Protein 2JAM (pdb70)

GO terms:
  GO:0005515 protein binding (F, IPI)

Foldseek 3Di:
DVVVQWDFDAWPAAALFKTWTWIAGVVPRDIWIKIKGFDVVVVLVVVLLQVDDDPQEWHFDDWDDDPTIIITTTHDADQAFDVVLLLVPPFDFLLNLLQLLLSVLVVLVSCVVSPFFFPPDDSRQWGFRHVDPVTHIHGYAGGPRRGDQAADCSNPPVDHDNDDPVPDPDDCTDQLNSLLVSLQVLLCSQAVAGWPRVDDPVVVVVCLQVLDTDQDPPRCVPFFPLSVVLSSLSSPNDSVSHDGSVRSCPRCSNPNDRTDPDTSSVRSSVSNVVPPPVD/DDDVVVQWDFDAWPAAALFKTWTWIAGPVPRDTWIKIKGFDVQVVVVVVLLVVDDDPQEWHFDDWDDDPTIIITTTHDAAQAFPLVVLLVPLFDFLLNLLQLLLLVLVVLVRCVVSPFFFPPDDRRQWGFRHNDPPTHIHGYAGGPRRGYQAADCSNPNNDHDNDDPVPDPDDCTDQLNSLLNSLQVLLCSQAVAGWPRVDDPVVVVVCLLVLPTDQDPPRNVPPFPQSVVLSSLSSPNDSVSRDGSVRSCVRCSNPNDRIDRDTSSVRSSVSNVVPPPD/DDDDDD/DDDD

Structure (mmCIF, N/CA/C/O backbone):
data_2JAM
#
_entry.id   2JAM
#
_cell.length_a   51.666
_cell.length_b   53.736
_cell.length_c   64.177
_cell.angle_alpha   65.45
_cell.angle_beta   71.91
_cell.angle_gamma   73.84
#
_symmetry.space_group_name_H-M   'P 1'
#
loop_
_entity.id
_entity.type
_entity.pdbx_description
1 polymer 'CALCIUM/CALMODULIN-DEPENDENT PROTEIN KINASE TYPE 1G'
2 polymer POLYPEPTIDE
3 polymer POLYPEPTIDE
4 non-polymer 1,2-ETHANEDIOL
5 non-polymer 5-[(E)-(5-CHLORO-2-OXO-1,2-DIHYDRO-3H-INDOL-3-YLIDENE)METHYL]-N-[2-(DIETHYLAMINO)ETHYL]-2,4-DIMETHYL-1H-PYRROLE-3-CARBOXAMIDE
6 non-polymer 'CALCIUM ION'
7 water water
#
loop_
_atom_site.group_PDB
_atom_site.id
_atom_site.type_symbol
_atom_site.label_atom_id
_atom_site.label_alt_id
_atom_site.label_comp_id
_atom_site.label_asym_id
_atom_site.label_entity_id
_atom_site.label_seq_id
_atom_site.pdbx_PDB_ins_code
_atom_site.Cartn_x
_atom_site.Cartn_y
_atom_site.Cartn_z
_atom_site.occupancy
_atom_site.B_iso_or_equiv
_atom_site.auth_seq_id
_atom_site.auth_comp_id
_atom_site.auth_asym_id
_atom_site.auth_atom_id
_atom_site.pdbx_PDB_model_num
ATOM 1 N N . ASN A 1 6 ? 11.470 -18.318 19.780 1.00 47.95 18 ASN A N 1
ATOM 2 C CA . ASN A 1 6 ? 12.843 -18.413 19.205 1.00 45.80 18 ASN A CA 1
ATOM 3 C C . ASN A 1 6 ? 13.346 -17.073 18.651 1.00 36.54 18 ASN A C 1
ATOM 4 O O . ASN A 1 6 ? 14.433 -17.034 18.076 1.00 40.63 18 ASN A O 1
ATOM 9 N N . ILE A 1 7 ? 12.572 -15.992 18.780 1.00 35.57 19 ILE A N 1
ATOM 10 C CA . ILE A 1 7 ? 12.992 -14.707 18.161 1.00 33.80 19 ILE A CA 1
ATOM 11 C C . ILE A 1 7 ? 14.237 -14.155 18.864 1.00 33.89 19 ILE A C 1
ATOM 12 O O . ILE A 1 7 ? 15.117 -13.614 18.202 1.00 34.80 19 ILE A O 1
ATOM 17 N N . ARG A 1 8 ? 14.324 -14.340 20.184 1.00 35.64 20 ARG A N 1
ATOM 18 C CA . ARG A 1 8 ? 15.514 -13.962 20.955 1.00 34.95 20 ARG A CA 1
ATOM 19 C C . ARG A 1 8 ? 16.699 -14.904 20.717 1.00 39.38 20 ARG A C 1
ATOM 20 O O . ARG A 1 8 ? 17.844 -14.502 20.905 1.00 40.90 20 ARG A O 1
ATOM 22 N N . LYS A 1 9 ? 16.434 -16.143 20.295 1.00 42.57 21 LYS A N 1
ATOM 23 C CA . LYS A 1 9 ? 17.514 -17.072 19.911 1.00 43.36 21 LYS A CA 1
ATOM 24 C C . LYS A 1 9 ? 18.141 -16.697 18.567 1.00 40.73 21 LYS A C 1
ATOM 25 O O . LYS A 1 9 ? 19.277 -17.080 18.282 1.00 45.60 21 LYS A O 1
ATOM 27 N N . THR A 1 10 ? 17.397 -15.965 17.740 1.00 32.31 22 THR A N 1
ATOM 28 C CA . THR A 1 10 ? 17.851 -15.614 16.396 1.00 30.60 22 THR A CA 1
ATOM 29 C C . THR A 1 10 ? 18.508 -14.227 16.370 1.00 25.39 22 THR A C 1
ATOM 30 O O . THR A 1 10 ? 19.466 -14.015 15.628 1.00 29.26 22 THR A O 1
ATOM 34 N N . PHE A 1 11 ? 17.983 -13.307 17.185 1.00 27.43 23 PHE A N 1
ATOM 35 C CA . PHE A 1 11 ? 18.357 -11.885 17.148 1.00 24.33 23 PHE A CA 1
ATOM 36 C C . PHE A 1 11 ? 18.706 -11.302 18.504 1.00 27.52 23 PHE A C 1
ATOM 37 O O . PHE A 1 11 ? 18.053 -11.604 19.519 1.00 28.57 23 PHE A O 1
ATOM 45 N N . ILE A 1 12 ? 19.728 -10.437 18.496 1.00 24.02 24 ILE A N 1
ATOM 46 C CA . ILE A 1 12 ? 20.055 -9.578 19.630 1.00 29.00 24 ILE A CA 1
ATOM 47 C C . ILE A 1 12 ? 19.339 -8.238 19.411 1.00 27.76 24 ILE A C 1
ATOM 48 O O . ILE A 1 12 ? 19.481 -7.623 18.361 1.00 23.39 24 ILE A O 1
ATOM 53 N N . PHE A 1 13 ? 18.538 -7.814 20.381 1.00 27.07 25 PHE A N 1
ATOM 54 C CA . PHE A 1 13 ? 17.820 -6.546 20.287 1.00 27.74 25 PHE A CA 1
ATOM 55 C C . PHE A 1 13 ? 18.718 -5.428 20.814 1.00 27.86 25 PHE A C 1
ATOM 56 O O . PHE A 1 13 ? 19.185 -5.493 21.945 1.00 30.29 25 PHE A O 1
ATOM 64 N N . MET A 1 14 ? 18.973 -4.419 19.979 1.00 26.08 26 MET A N 1
ATOM 65 C CA . MET A 1 14 ? 19.949 -3.342 20.282 1.00 20.40 26 MET A CA 1
ATOM 66 C C . MET A 1 14 ? 19.313 -1.990 20.660 1.00 27.88 26 MET A C 1
ATOM 67 O O . MET A 1 14 ? 19.786 -1.333 21.591 1.00 33.14 26 MET A O 1
ATOM 72 N N . GLU A 1 15 ? 18.272 -1.570 19.939 1.00 22.54 27 GLU A N 1
ATOM 73 C CA . GLU A 1 15 ? 17.479 -0.400 20.315 1.00 25.91 27 GLU A CA 1
ATOM 74 C C . GLU A 1 15 ? 16.144 -0.335 19.611 1.00 22.12 27 GLU A C 1
ATOM 75 O O . GLU A 1 15 ? 15.924 -1.003 18.604 1.00 22.87 27 GLU A O 1
ATOM 81 N N . VAL A 1 16 ? 15.253 0.482 20.159 1.00 24.36 28 VAL A N 1
ATOM 82 C CA . VAL A 1 16 ? 13.971 0.755 19.532 1.00 20.78 28 VAL A CA 1
ATOM 83 C C . VAL A 1 16 ? 14.160 1.895 18.525 1.00 21.98 28 VAL A C 1
ATOM 84 O O . VAL A 1 16 ? 14.580 2.993 18.906 1.00 26.19 28 VAL A O 1
ATOM 88 N N . LEU A 1 17 ? 13.856 1.631 17.252 1.00 19.56 29 LEU A N 1
ATOM 89 C CA . LEU A 1 17 ? 13.948 2.621 16.174 1.00 22.93 29 LEU A CA 1
ATOM 90 C C . LEU A 1 17 ? 12.635 3.394 15.954 1.00 25.62 29 LEU A C 1
ATOM 91 O O . LEU A 1 17 ? 12.649 4.545 15.498 1.00 32.07 29 LEU A O 1
ATOM 96 N N . GLY A 1 18 ? 11.507 2.763 16.258 1.00 23.86 30 GLY A N 1
ATOM 97 C CA . GLY A 1 18 ? 10.201 3.436 16.220 1.00 21.81 30 GLY A CA 1
ATOM 98 C C . GLY A 1 18 ? 9.126 2.610 16.905 1.00 23.02 30 GLY A C 1
ATOM 99 O O . GLY A 1 18 ? 9.277 1.396 17.076 1.00 20.81 30 GLY A O 1
ATOM 100 N N . SER A 1 19 ? 8.046 3.267 17.313 1.00 25.02 31 SER A N 1
ATOM 101 C CA . SER A 1 19 ? 6.908 2.563 17.927 1.00 29.49 31 SER A CA 1
ATOM 102 C C . SER A 1 19 ? 5.552 3.183 17.555 1.00 24.90 31 SER A C 1
ATOM 103 O O . SER A 1 19 ? 5.426 4.392 17.420 1.00 33.23 31 SER A O 1
ATOM 106 N N . GLY A 1 20 ? 4.563 2.325 17.354 1.00 24.41 32 GLY A N 1
ATOM 107 C CA . GLY A 1 20 ? 3.216 2.720 17.013 1.00 27.49 32 GLY A CA 1
ATOM 108 C C . GLY A 1 20 ? 2.206 1.980 17.869 1.00 29.37 32 GLY A C 1
ATOM 109 O O . GLY A 1 20 ? 2.565 1.354 18.887 1.00 32.38 32 GLY A O 1
ATOM 110 N N . ALA A 1 21 ? 0.949 2.034 17.438 1.00 28.65 33 ALA A N 1
ATOM 111 C CA . ALA A 1 21 ? -0.178 1.443 18.171 1.00 26.48 33 ALA A CA 1
ATOM 112 C C . ALA A 1 21 ? -0.079 -0.069 18.336 1.00 26.62 33 ALA A C 1
ATOM 113 O O . ALA A 1 21 ? -0.276 -0.597 19.446 1.00 29.25 33 ALA A O 1
ATOM 115 N N . PHE A 1 22 ? 0.180 -0.765 17.229 1.00 21.49 34 PHE A N 1
ATOM 116 C CA . PHE A 1 22 ? 0.265 -2.216 17.238 1.00 21.39 34 PHE A CA 1
ATOM 117 C C . PHE A 1 22 ? 1.497 -2.779 16.527 1.00 20.07 34 PHE A C 1
ATOM 118 O O . PHE A 1 22 ? 1.590 -3.997 16.298 1.00 21.79 34 PHE A O 1
ATOM 126 N N . SER A 1 23 ? 2.436 -1.893 16.182 1.00 21.13 35 SER A N 1
ATOM 127 C CA . SER A 1 23 ? 3.684 -2.292 15.546 1.00 20.43 35 SER A CA 1
ATOM 128 C C . SER A 1 23 ? 4.848 -1.462 16.097 1.00 20.18 35 SER A C 1
ATOM 129 O O . SER A 1 23 ? 4.669 -0.345 16.579 1.00 22.37 35 SER A O 1
ATOM 132 N N . GLU A 1 24 ? 6.031 -2.056 16.089 1.00 18.46 36 GLU A N 1
ATOM 133 C CA . GLU A 1 24 ? 7.241 -1.378 16.520 1.00 16.20 36 GLU A CA 1
ATOM 134 C C . GLU A 1 24 ? 8.422 -1.924 15.729 1.00 18.70 36 GLU A C 1
ATOM 135 O O . GLU A 1 24 ? 8.376 -3.056 15.234 1.00 22.49 36 GLU A O 1
ATOM 141 N N . VAL A 1 25 ? 9.486 -1.127 15.650 1.00 17.18 37 VAL A N 1
ATOM 142 C CA . VAL A 1 25 ? 10.672 -1.507 14.895 1.00 17.18 37 VAL A CA 1
ATOM 143 C C . VAL A 1 25 ? 11.896 -1.441 15.776 1.00 16.92 37 VAL A C 1
ATOM 144 O O . VAL A 1 25 ? 12.162 -0.421 16.413 1.00 19.42 37 VAL A O 1
ATOM 148 N N . PHE A 1 26 ? 12.654 -2.527 15.771 1.00 16.11 38 PHE A N 1
ATOM 149 C CA . PHE A 1 26 ? 13.861 -2.653 16.544 1.00 17.49 38 PHE A CA 1
ATOM 150 C C . PHE A 1 26 ? 15.081 -2.793 15.654 1.00 14.92 38 PHE A C 1
ATOM 151 O O . PHE A 1 26 ? 15.053 -3.460 14.623 1.00 18.71 38 PHE A O 1
ATOM 159 N N . LEU A 1 27 ? 16.168 -2.171 16.073 1.00 17.78 39 LEU A N 1
ATOM 160 C CA . LEU A 1 27 ? 17.474 -2.483 15.524 1.00 16.09 39 LEU A CA 1
ATOM 161 C C . LEU A 1 27 ? 17.900 -3.798 16.150 1.00 16.91 39 LEU A C 1
ATOM 162 O O . LEU A 1 27 ? 17.927 -3.935 17.362 1.00 17.67 39 LEU A O 1
ATOM 167 N N . VAL A 1 28 ? 18.226 -4.768 15.309 1.00 17.04 40 VAL A N 1
ATOM 168 C CA . VAL A 1 28 ? 18.649 -6.101 15.769 1.00 18.31 40 VAL A CA 1
ATOM 169 C C . VAL A 1 28 ? 19.902 -6.565 15.025 1.00 18.50 40 VAL A C 1
ATOM 170 O O . VAL A 1 28 ? 20.172 -6.134 13.888 1.00 15.47 40 VAL A O 1
ATOM 174 N N . LYS A 1 29 ? 20.641 -7.453 15.685 1.00 19.82 41 LYS A N 1
ATOM 175 C CA . LYS A 1 29 ? 21.800 -8.131 15.130 1.00 20.62 41 LYS A CA 1
ATOM 176 C C . LYS A 1 29 ? 21.470 -9.607 15.001 1.00 20.82 41 LYS A C 1
ATOM 177 O O . LYS A 1 29 ? 21.093 -10.244 15.991 1.00 22.27 41 LYS A O 1
ATOM 183 N N . GLN A 1 30 ? 21.594 -10.136 13.783 1.00 24.29 42 GLN A N 1
ATOM 184 C CA A GLN A 1 30 ? 21.395 -11.558 13.515 0.80 29.48 42 GLN A CA 1
ATOM 185 C CA B GLN A 1 30 ? 21.383 -11.561 13.550 0.20 25.05 42 GLN A CA 1
ATOM 186 C C . GLN A 1 30 ? 22.555 -12.318 14.183 1.00 28.53 42 GLN A C 1
ATOM 187 O O . GLN A 1 30 ? 23.719 -12.123 13.817 1.00 28.47 42 GLN A O 1
ATOM 198 N N . ARG A 1 31 ? 22.247 -13.171 15.160 1.00 28.43 43 ARG A N 1
ATOM 199 C CA . ARG A 1 31 ? 23.302 -13.870 15.920 1.00 35.98 43 ARG A CA 1
ATOM 200 C C . ARG A 1 31 ? 24.280 -14.708 15.085 1.00 38.03 43 ARG A C 1
ATOM 201 O O . ARG A 1 31 ? 25.478 -14.741 15.377 1.00 42.82 43 ARG A O 1
ATOM 209 N N . LEU A 1 32 ? 23.769 -15.405 14.078 1.00 40.29 44 LEU A N 1
ATOM 210 C CA . LEU A 1 32 ? 24.601 -16.308 13.270 1.00 47.35 44 LEU A CA 1
ATOM 211 C C . LEU A 1 32 ? 25.606 -15.541 12.405 1.00 42.51 44 LEU A C 1
ATOM 212 O O . LEU A 1 32 ? 26.785 -15.896 12.352 1.00 42.61 44 LEU A O 1
ATOM 217 N N . THR A 1 33 ? 25.135 -14.481 11.752 1.00 36.97 45 THR A N 1
ATOM 218 C CA . THR A 1 33 ? 25.936 -13.742 10.768 1.00 33.37 45 THR A CA 1
ATOM 219 C C . THR A 1 33 ? 26.556 -12.456 11.312 1.00 32.25 45 THR A C 1
ATOM 220 O O . THR A 1 33 ? 27.563 -11.971 10.780 1.00 32.78 45 THR A O 1
ATOM 224 N N . GLY A 1 34 ? 25.939 -11.888 12.347 1.00 27.34 46 GLY A N 1
ATOM 225 C CA . GLY A 1 34 ? 26.339 -10.598 12.888 1.00 28.89 46 GLY A CA 1
ATOM 226 C C . GLY A 1 34 ? 25.780 -9.397 12.131 1.00 29.28 46 GLY A C 1
ATOM 227 O O . GLY A 1 34 ? 26.021 -8.242 12.515 1.00 28.57 46 GLY A O 1
ATOM 228 N N . LYS A 1 35 ? 25.012 -9.660 11.075 1.00 24.31 47 LYS A N 1
ATOM 229 C CA . LYS A 1 35 ? 24.458 -8.604 10.235 1.00 22.68 47 LYS A CA 1
ATOM 230 C C . LYS A 1 35 ? 23.316 -7.911 10.967 1.00 20.70 47 LYS A C 1
ATOM 231 O O . LYS A 1 35 ? 22.595 -8.545 11.750 1.00 21.01 47 LYS A O 1
ATOM 235 N N . LEU A 1 36 ? 23.180 -6.609 10.706 1.00 21.51 48 LEU A N 1
ATOM 236 C CA . LEU A 1 36 ? 22.140 -5.764 11.295 1.00 16.55 48 LEU A CA 1
ATOM 237 C C . LEU A 1 36 ? 20.916 -5.624 10.388 1.00 16.15 48 LEU A C 1
ATOM 238 O O . LEU A 1 36 ? 21.031 -5.572 9.151 1.00 16.63 48 LEU A O 1
ATOM 243 N N . PHE A 1 37 ? 19.753 -5.550 11.038 1.00 18.75 49 PHE A N 1
ATOM 244 C CA . PHE A 1 37 ? 18.449 -5.430 10.368 1.00 16.19 49 PHE A CA 1
ATOM 245 C C . PHE A 1 37 ? 17.501 -4.579 11.203 1.00 14.17 49 PHE A C 1
ATOM 246 O O . PHE A 1 37 ? 17.747 -4.320 12.369 1.00 15.09 49 PHE A O 1
ATOM 254 N N . ALA A 1 38 ? 16.449 -4.108 10.543 1.00 13.84 50 ALA A N 1
ATOM 255 C CA . ALA A 1 38 ? 15.288 -3.511 11.178 1.00 15.41 50 ALA A CA 1
ATOM 256 C C . ALA A 1 38 ? 14.209 -4.602 11.310 1.00 18.76 50 ALA A C 1
ATOM 257 O O . ALA A 1 38 ? 13.679 -5.098 10.303 1.00 17.82 50 ALA A O 1
ATOM 259 N N . LEU A 1 39 ? 13.882 -4.956 12.543 1.00 13.81 51 LEU A N 1
ATOM 260 C CA . LEU A 1 39 ? 12.871 -5.974 12.806 1.00 15.63 51 LEU A CA 1
ATOM 261 C C . LEU A 1 39 ? 11.526 -5.293 13.141 1.00 14.86 51 LEU A C 1
ATOM 262 O O . LEU A 1 39 ? 11.386 -4.653 14.188 1.00 12.89 51 LEU A O 1
ATOM 267 N N . LYS A 1 40 ? 10.549 -5.405 12.247 1.00 15.92 52 LYS A N 1
ATOM 268 C CA . LYS A 1 40 ? 9.231 -4.809 12.489 1.00 16.06 52 LYS A CA 1
ATOM 269 C C . LYS A 1 40 ? 8.324 -5.875 13.088 1.00 17.54 52 LYS A C 1
ATOM 270 O O . LYS A 1 40 ? 8.073 -6.910 12.466 1.00 15.45 52 LYS A O 1
ATOM 276 N N . CYS A 1 41 ? 7.896 -5.625 14.319 1.00 16.97 53 CYS A N 1
ATOM 277 C CA . CYS A 1 41 ? 7.089 -6.549 15.113 1.00 18.78 53 CYS A CA 1
ATOM 278 C C . CYS A 1 41 ? 5.659 -6.036 15.131 1.00 18.94 53 CYS A C 1
ATOM 279 O O . CYS A 1 41 ? 5.414 -4.904 15.526 1.00 20.57 53 CYS A O 1
ATOM 282 N N . ILE A 1 42 ? 4.745 -6.860 14.630 1.00 22.43 54 ILE A N 1
ATOM 283 C CA . ILE A 1 42 ? 3.351 -6.489 14.413 1.00 19.27 54 ILE A CA 1
ATOM 284 C C . ILE A 1 42 ? 2.451 -7.436 15.207 1.00 18.15 54 ILE A C 1
ATOM 285 O O . ILE A 1 42 ? 2.487 -8.663 15.015 1.00 19.34 54 ILE A O 1
ATOM 290 N N . LYS A 1 43 ? 1.670 -6.850 16.108 1.00 20.01 55 LYS A N 1
ATOM 291 C CA . LYS A 1 43 ? 0.722 -7.606 16.938 1.00 19.05 55 LYS A CA 1
ATOM 292 C C . LYS A 1 43 ? -0.479 -8.014 16.117 1.00 23.92 55 LYS A C 1
ATOM 293 O O . LYS A 1 43 ? -1.122 -7.177 15.474 1.00 31.51 55 LYS A O 1
ATOM 296 N N . LYS A 1 44 ? -0.774 -9.312 16.137 1.00 26.81 56 LYS A N 1
ATOM 297 C CA . LYS A 1 44 ? -1.945 -9.860 15.441 1.00 25.05 56 LYS A CA 1
ATOM 298 C C . LYS A 1 44 ? -3.302 -9.346 15.984 1.00 35.65 56 LYS A C 1
ATOM 299 O O . LYS A 1 44 ? -3.369 -8.780 17.068 1.00 36.22 56 LYS A O 1
ATOM 305 N N . SER A 1 51 ? -7.248 -11.166 7.443 1.00 37.40 64 SER A N 1
ATOM 306 C CA . SER A 1 51 ? -6.783 -11.656 6.143 1.00 37.72 64 SER A CA 1
ATOM 307 C C . SER A 1 51 ? -6.014 -10.570 5.395 1.00 36.91 64 SER A C 1
ATOM 308 O O . SER A 1 51 ? -5.108 -10.866 4.618 1.00 31.86 64 SER A O 1
ATOM 311 N N . SER A 1 52 ? -6.399 -9.318 5.623 1.00 32.78 65 SER A N 1
ATOM 312 C CA . SER A 1 52 ? -5.832 -8.195 4.874 1.00 35.28 65 SER A CA 1
ATOM 313 C C . SER A 1 52 ? -4.340 -8.020 5.182 1.00 27.54 65 SER A C 1
ATOM 314 O O . SER A 1 52 ? -3.547 -7.777 4.267 1.00 29.67 65 SER A O 1
ATOM 317 N N . LEU A 1 53 ? -3.951 -8.164 6.446 1.00 28.18 66 LEU A N 1
ATOM 318 C CA . LEU A 1 53 ? -2.525 -8.097 6.790 1.00 28.25 66 LEU A CA 1
ATOM 319 C C . LEU A 1 53 ? -1.761 -9.258 6.180 1.00 29.52 66 LEU A C 1
ATOM 320 O O . LEU A 1 53 ? -0.675 -9.059 5.633 1.00 30.13 66 LEU A O 1
ATOM 325 N N . GLU A 1 54 ? -2.311 -10.477 6.264 1.00 32.56 67 GLU A N 1
ATOM 326 C CA . GLU A 1 54 ? -1.629 -11.620 5.687 1.00 32.51 67 GLU A CA 1
ATOM 327 C C . GLU A 1 54 ? -1.522 -11.534 4.151 1.00 28.94 67 GLU A C 1
ATOM 328 O O . GLU A 1 54 ? -0.519 -11.950 3.569 1.00 33.49 67 GLU A O 1
ATOM 334 N N . ASN A 1 55 ? -2.542 -10.993 3.502 1.00 25.60 68 ASN A N 1
ATOM 335 C CA . ASN A 1 55 ? -2.505 -10.733 2.063 1.00 29.56 68 ASN A CA 1
ATOM 336 C C . ASN A 1 55 ? -1.443 -9.696 1.694 1.00 28.49 68 ASN A C 1
ATOM 337 O O . ASN A 1 55 ? -0.783 -9.826 0.666 1.00 29.45 68 ASN A O 1
ATOM 342 N N . GLU A 1 56 ? -1.304 -8.661 2.521 1.00 25.98 69 GLU A N 1
ATOM 343 C CA . GLU A 1 56 ? -0.305 -7.616 2.263 1.00 23.92 69 GLU A CA 1
ATOM 344 C C . GLU A 1 56 ? 1.102 -8.193 2.420 1.00 25.27 69 GLU A C 1
ATOM 345 O O . GLU A 1 56 ? 1.987 -7.957 1.597 1.00 25.93 69 GLU A O 1
ATOM 351 N N . ILE A 1 57 ? 1.304 -9.002 3.449 1.00 25.81 70 ILE A N 1
ATOM 352 C CA . ILE A 1 57 ? 2.585 -9.688 3.612 1.00 26.15 70 ILE A CA 1
ATOM 353 C C . ILE A 1 57 ? 2.930 -10.558 2.397 1.00 24.82 70 ILE A C 1
ATOM 354 O O . ILE A 1 57 ? 4.067 -10.520 1.914 1.00 27.90 70 ILE A O 1
ATOM 359 N N . ALA A 1 58 ? 1.953 -11.325 1.900 1.00 29.54 71 ALA A N 1
ATOM 360 C CA . ALA A 1 58 ? 2.119 -12.121 0.669 1.00 27.50 71 ALA A CA 1
ATOM 361 C C . ALA A 1 58 ? 2.641 -11.250 -0.496 1.00 24.19 71 ALA A C 1
ATOM 362 O O . ALA A 1 58 ? 3.536 -11.652 -1.236 1.00 27.97 71 ALA A O 1
ATOM 364 N N . VAL A 1 59 ? 2.088 -10.056 -0.623 1.00 25.58 72 VAL A N 1
ATOM 365 C CA . VAL A 1 59 ? 2.526 -9.086 -1.630 1.00 27.47 72 VAL A CA 1
ATOM 366 C C . VAL A 1 59 ? 3.931 -8.572 -1.298 1.00 23.80 72 VAL A C 1
ATOM 367 O O . VAL A 1 59 ? 4.824 -8.592 -2.147 1.00 22.85 72 VAL A O 1
ATOM 371 N N . LEU A 1 60 ? 4.135 -8.138 -0.055 1.00 25.87 73 LEU A N 1
ATOM 372 C CA . LEU A 1 60 ? 5.490 -7.740 0.412 1.00 30.89 73 LEU A CA 1
ATOM 373 C C . LEU A 1 60 ? 6.594 -8.736 0.017 1.00 29.68 73 LEU A C 1
ATOM 374 O O . LEU A 1 60 ? 7.700 -8.336 -0.380 1.00 30.91 73 LEU A O 1
ATOM 379 N N . LYS A 1 61 ? 6.291 -10.027 0.127 1.00 28.78 74 LYS A N 1
ATOM 380 C CA . LYS A 1 61 ? 7.236 -11.090 -0.204 1.00 31.20 74 LYS A CA 1
ATOM 381 C C . LYS A 1 61 ? 7.632 -11.080 -1.667 1.00 34.84 74 LYS A C 1
ATOM 382 O O . LYS A 1 61 ? 8.745 -11.447 -1.999 1.00 35.81 74 LYS A O 1
ATOM 388 N N . LYS A 1 62 ? 6.709 -10.666 -2.526 1.00 35.06 75 LYS A N 1
ATOM 389 C CA . LYS A 1 62 ? 6.868 -10.791 -3.973 1.00 37.46 75 LYS A CA 1
ATOM 390 C C . LYS A 1 62 ? 7.480 -9.537 -4.619 1.00 39.27 75 LYS A C 1
ATOM 391 O O . LYS A 1 62 ? 8.158 -9.638 -5.646 1.00 45.54 75 LYS A O 1
ATOM 394 N N . ILE A 1 63 ? 7.275 -8.372 -4.007 1.00 32.11 76 ILE A N 1
ATOM 395 C CA . ILE A 1 63 ? 7.609 -7.114 -4.654 1.00 35.46 76 ILE A CA 1
ATOM 396 C C . ILE A 1 63 ? 9.087 -6.724 -4.464 1.00 23.87 76 ILE A C 1
ATOM 397 O O . ILE A 1 63 ? 9.745 -7.112 -3.502 1.00 31.65 76 ILE A O 1
ATOM 402 N N . LYS A 1 64 ? 9.609 -6.013 -5.449 1.00 26.38 77 LYS A N 1
ATOM 403 C CA . LYS A 1 64 ? 11.017 -5.669 -5.495 1.00 26.70 77 LYS A CA 1
ATOM 404 C C . LYS A 1 64 ? 11.105 -4.314 -6.174 1.00 25.93 77 LYS A C 1
ATOM 405 O O . LYS A 1 64 ? 10.711 -4.176 -7.348 1.00 24.18 77 LYS A O 1
ATOM 409 N N . HIS A 1 65 ? 11.572 -3.324 -5.404 1.00 20.97 78 HIS A N 1
ATOM 410 C CA . HIS A 1 65 ? 11.787 -1.975 -5.880 1.00 21.15 78 HIS A CA 1
ATOM 411 C C . HIS A 1 65 ? 13.035 -1.406 -5.194 1.00 23.12 78 HIS A C 1
ATOM 412 O O . HIS A 1 65 ? 13.229 -1.596 -3.998 1.00 19.17 78 HIS A O 1
ATOM 419 N N . GLU A 1 66 ? 13.891 -0.724 -5.959 1.00 21.22 79 GLU A N 1
ATOM 420 C CA . GLU A 1 66 ? 15.155 -0.239 -5.420 1.00 19.71 79 GLU A CA 1
ATOM 421 C C . GLU A 1 66 ? 14.990 0.827 -4.338 1.00 17.82 79 GLU A C 1
ATOM 422 O O . GLU A 1 66 ? 15.908 1.046 -3.541 1.00 22.87 79 GLU A O 1
ATOM 428 N N . ASN A 1 67 ? 13.842 1.493 -4.330 1.00 14.92 80 ASN A N 1
ATOM 429 C CA . ASN A 1 67 ? 13.511 2.528 -3.319 1.00 14.55 80 ASN A CA 1
ATOM 430 C C . ASN A 1 67 ? 12.576 2.081 -2.157 1.00 13.73 80 ASN A C 1
ATOM 431 O O . ASN A 1 67 ? 12.041 2.905 -1.416 1.00 16.32 80 ASN A O 1
ATOM 436 N N . ILE A 1 68 ? 12.360 0.784 -2.026 1.00 15.18 81 ILE A N 1
ATOM 437 C CA . ILE A 1 68 ? 11.577 0.257 -0.939 1.00 14.98 81 ILE A CA 1
ATOM 438 C C . ILE A 1 68 ? 12.411 -0.753 -0.139 1.00 18.79 81 ILE A C 1
ATOM 439 O O . ILE A 1 68 ? 12.991 -1.662 -0.702 1.00 18.16 81 ILE A O 1
ATOM 444 N N . VAL A 1 69 ? 12.431 -0.599 1.180 1.00 17.54 82 VAL A N 1
ATOM 445 C CA . VAL A 1 69 ? 13.135 -1.541 2.061 1.00 16.00 82 VAL A CA 1
ATOM 446 C C . VAL A 1 69 ? 12.785 -3.011 1.709 1.00 13.24 82 VAL A C 1
ATOM 447 O O . VAL A 1 69 ? 11.619 -3.368 1.510 1.00 18.76 82 VAL A O 1
ATOM 451 N N . THR A 1 70 ? 13.813 -3.850 1.625 1.00 14.25 83 THR A N 1
ATOM 452 C CA . THR A 1 70 ? 13.629 -5.262 1.315 1.00 18.57 83 THR A CA 1
ATOM 453 C C . THR A 1 70 ? 13.138 -6.055 2.526 1.00 20.87 83 THR A C 1
ATOM 454 O O . THR A 1 70 ? 13.622 -5.867 3.633 1.00 16.59 83 THR A O 1
ATOM 458 N N . LEU A 1 71 ? 12.163 -6.933 2.296 1.00 21.54 84 LEU A N 1
ATOM 459 C CA . LEU A 1 71 ? 11.730 -7.912 3.283 1.00 22.34 84 LEU A CA 1
ATOM 460 C C . LEU A 1 71 ? 12.650 -9.131 3.187 1.00 20.02 84 LEU A C 1
ATOM 461 O O . LEU A 1 71 ? 12.641 -9.862 2.176 1.00 21.50 84 LEU A O 1
ATOM 466 N N . GLU A 1 72 ? 13.445 -9.355 4.225 1.00 18.53 85 GLU A N 1
ATOM 467 C CA . GLU A 1 72 ? 14.480 -10.377 4.182 1.00 17.39 85 GLU A CA 1
ATOM 468 C C . GLU A 1 72 ? 13.944 -11.746 4.667 1.00 21.24 85 GLU A C 1
ATOM 469 O O . GLU A 1 72 ? 14.288 -12.779 4.098 1.00 23.75 85 GLU A O 1
ATOM 475 N N . ASP A 1 73 ? 13.070 -11.741 5.673 1.00 21.38 86 ASP A N 1
ATOM 476 C CA . ASP A 1 73 ? 12.511 -12.965 6.253 1.00 19.06 86 ASP A CA 1
ATOM 477 C C . ASP A 1 73 ? 11.300 -12.603 7.084 1.00 19.53 86 ASP A C 1
ATOM 478 O O . ASP A 1 73 ? 11.133 -11.441 7.478 1.00 19.43 86 ASP A O 1
ATOM 483 N N . ILE A 1 74 ? 10.477 -13.607 7.386 1.00 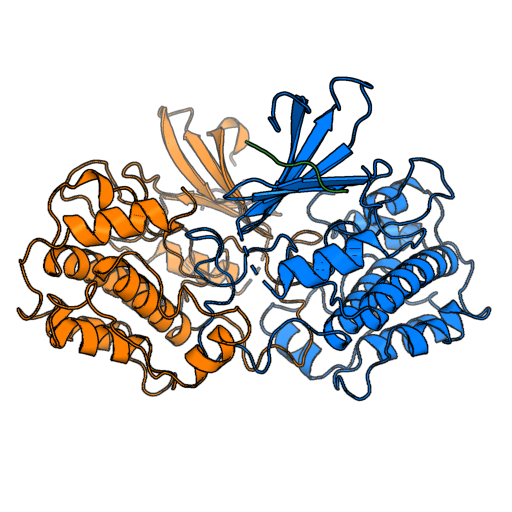17.33 87 ILE A N 1
ATOM 484 C CA . ILE A 1 74 ? 9.349 -13.437 8.268 1.00 17.03 87 ILE A CA 1
ATOM 485 C C . ILE A 1 74 ? 9.356 -14.576 9.274 1.00 18.41 87 ILE A C 1
ATOM 486 O O . ILE A 1 74 ? 9.541 -15.736 8.904 1.00 21.65 87 ILE A O 1
ATOM 491 N N . TYR A 1 75 ? 9.207 -14.222 10.543 1.00 16.57 88 TYR A N 1
ATOM 492 C CA . TYR A 1 75 ? 8.952 -15.176 11.614 1.00 20.20 88 TYR A CA 1
ATOM 493 C C . TYR A 1 75 ? 7.560 -14.857 12.160 1.00 19.97 88 TYR A C 1
ATOM 494 O O . TYR A 1 75 ? 7.118 -13.696 12.176 1.00 18.48 88 TYR A O 1
ATOM 503 N N . GLU A 1 76 ? 6.860 -15.902 12.596 1.00 21.09 89 GLU A N 1
ATOM 504 C CA . GLU A 1 76 ? 5.504 -15.757 13.089 1.00 24.06 89 GLU A CA 1
ATOM 505 C C . GLU A 1 76 ? 5.301 -16.579 14.349 1.00 20.86 89 GLU A C 1
ATOM 506 O O . GLU A 1 76 ? 5.697 -17.737 14.408 1.00 24.92 89 GLU A O 1
ATOM 512 N N . SER A 1 77 ? 4.678 -15.944 15.337 1.00 23.90 90 SER A N 1
ATOM 513 C CA . SER A 1 77 ? 4.226 -16.604 16.551 1.00 26.73 90 SER A CA 1
ATOM 514 C C . SER A 1 77 ? 2.710 -16.547 16.615 1.00 23.95 90 SER A C 1
ATOM 515 O O . SER A 1 77 ? 2.030 -15.987 15.736 1.00 20.70 90 SER A O 1
ATOM 518 N N . THR A 1 78 ? 2.166 -17.144 17.674 1.00 29.13 91 THR A N 1
ATOM 519 C CA . THR A 1 78 ? 0.737 -17.116 17.890 1.00 29.94 91 THR A CA 1
ATOM 520 C C . THR A 1 78 ? 0.197 -15.686 18.058 1.00 26.74 91 THR A C 1
ATOM 521 O O . THR A 1 78 ? -0.960 -15.425 17.755 1.00 30.97 91 THR A O 1
ATOM 525 N N . THR A 1 79 ? 1.044 -14.759 18.487 1.00 27.44 92 THR A N 1
ATOM 526 C CA . THR A 1 79 ? 0.612 -13.382 18.756 1.00 27.19 92 THR A CA 1
ATOM 527 C C . THR A 1 79 ? 1.197 -12.270 17.842 1.00 27.48 92 THR A C 1
ATOM 528 O O . THR A 1 79 ? 0.650 -11.160 17.821 1.00 25.47 92 THR A O 1
ATOM 532 N N . HIS A 1 80 ? 2.283 -12.575 17.119 1.00 22.41 93 HIS A N 1
ATOM 533 C CA . HIS A 1 80 ? 3.009 -11.566 16.345 1.00 20.57 93 HIS A CA 1
ATOM 534 C C . HIS A 1 80 ? 3.548 -12.065 15.014 1.00 19.80 93 HIS A C 1
ATOM 535 O O . HIS A 1 80 ? 3.850 -13.253 14.841 1.00 22.77 93 HIS A O 1
ATOM 542 N N . TYR A 1 81 ? 3.702 -11.124 14.087 1.00 20.16 94 TYR A N 1
ATOM 543 C CA . TYR A 1 81 ? 4.587 -11.295 12.943 1.00 17.63 94 TYR A CA 1
ATOM 544 C C . TYR A 1 81 ? 5.877 -10.503 13.232 1.00 19.29 94 TYR A C 1
ATOM 545 O O . TYR A 1 81 ? 5.829 -9.411 13.808 1.00 19.26 94 TYR A O 1
ATOM 554 N N . TYR A 1 82 ? 7.008 -11.068 12.840 1.00 21.53 95 TYR A N 1
ATOM 555 C CA . TYR A 1 82 ? 8.305 -10.412 12.926 1.00 16.45 95 TYR A CA 1
ATOM 556 C C . TYR A 1 82 ? 8.861 -10.298 11.514 1.00 18.03 95 TYR A C 1
ATOM 557 O O . TYR A 1 82 ? 9.218 -11.302 10.902 1.00 18.42 95 TYR A O 1
ATOM 566 N N . LEU A 1 83 ? 8.899 -9.068 10.998 1.00 15.64 96 LEU A N 1
ATOM 567 C CA . LEU A 1 83 ? 9.320 -8.832 9.634 1.00 13.11 96 LEU A CA 1
ATOM 568 C C . LEU A 1 83 ? 10.759 -8.351 9.680 1.00 16.18 96 LEU A C 1
ATOM 569 O O . LEU A 1 83 ? 11.051 -7.284 10.226 1.00 16.90 96 LEU A O 1
ATOM 574 N N . VAL A 1 84 ? 11.656 -9.179 9.161 1.00 15.58 97 VAL A N 1
ATOM 575 C CA . VAL A 1 84 ? 13.078 -8.867 9.143 1.00 15.79 97 VAL A CA 1
ATOM 576 C C . VAL A 1 84 ? 13.327 -8.016 7.900 1.00 13.80 97 VAL A C 1
ATOM 577 O O . VAL A 1 84 ? 13.312 -8.529 6.776 1.00 16.89 97 VAL A O 1
ATOM 581 N N . MET A 1 85 ? 13.564 -6.720 8.123 1.00 12.88 98 MET A N 1
ATOM 582 C CA . MET A 1 85 ? 13.648 -5.711 7.054 1.00 12.85 98 MET A CA 1
ATOM 583 C C . MET A 1 85 ? 15.064 -5.176 6.917 1.00 13.47 98 MET A C 1
ATOM 584 O O . MET A 1 85 ? 15.886 -5.171 7.861 1.00 13.17 98 MET A O 1
ATOM 589 N N . GLN A 1 86 ? 15.351 -4.753 5.700 1.00 17.10 99 GLN A N 1
ATOM 590 C CA . GLN A 1 86 ? 16.555 -3.997 5.410 1.00 17.00 99 GLN A CA 1
ATOM 591 C C . GLN A 1 86 ? 16.653 -2.758 6.314 1.00 15.59 99 GLN A C 1
ATOM 592 O O . GLN A 1 86 ? 15.704 -1.969 6.400 1.00 15.32 99 GLN A O 1
ATOM 598 N N . LEU A 1 87 ? 17.810 -2.611 6.964 1.00 15.28 100 LEU A N 1
ATOM 599 C CA . LEU A 1 87 ? 18.160 -1.419 7.745 1.00 12.91 100 LEU A CA 1
ATOM 600 C C . LEU A 1 87 ? 18.717 -0.321 6.837 1.00 15.26 100 LEU A C 1
ATOM 601 O O . LEU A 1 87 ? 19.612 -0.568 6.042 1.00 16.96 100 LEU A O 1
ATOM 606 N N . VAL A 1 88 ? 18.191 0.887 6.974 1.00 15.48 101 VAL A N 1
ATOM 607 C CA . VAL A 1 88 ? 18.624 2.009 6.174 1.00 17.77 101 VAL A CA 1
ATOM 608 C C . VAL A 1 88 ? 19.361 2.970 7.096 1.00 23.22 101 VAL A C 1
ATOM 609 O O . VAL A 1 88 ? 18.785 3.454 8.066 1.00 28.07 101 VAL A O 1
ATOM 613 N N . SER A 1 89 ? 20.623 3.250 6.777 1.00 21.50 102 SER A N 1
ATOM 614 C CA . SER A 1 89 ? 21.540 3.933 7.714 1.00 27.26 102 SER A CA 1
ATOM 615 C C . SER A 1 89 ? 22.138 5.250 7.141 1.00 24.92 102 SER A C 1
ATOM 616 O O . SER A 1 89 ? 23.167 5.753 7.628 1.00 28.03 102 SER A O 1
ATOM 619 N N . GLY A 1 90 ? 21.481 5.821 6.131 1.00 21.03 103 GLY A N 1
ATOM 620 C CA . GLY A 1 90 ? 21.960 7.054 5.499 1.00 19.40 103 GLY A CA 1
ATOM 621 C C . GLY A 1 90 ? 21.447 8.350 6.092 1.00 22.58 103 GLY A C 1
ATOM 622 O O . GLY A 1 90 ? 21.883 9.417 5.698 1.00 29.81 103 GLY A O 1
ATOM 623 N N . GLY A 1 91 ? 20.493 8.265 7.010 1.00 22.79 104 GLY A N 1
ATOM 624 C CA . GLY A 1 91 ? 19.915 9.432 7.643 1.00 24.38 104 GLY A CA 1
ATOM 625 C C . GLY A 1 91 ? 18.697 9.986 6.949 1.00 20.23 104 GLY A C 1
ATOM 626 O O . GLY A 1 91 ? 18.349 9.583 5.842 1.00 19.68 104 GLY A O 1
ATOM 627 N N . GLU A 1 92 ? 18.065 10.938 7.634 1.00 21.10 105 GLU A N 1
ATOM 628 C CA . GLU A 1 92 ? 16.788 11.476 7.253 1.00 20.40 105 GLU A CA 1
ATOM 629 C C . GLU A 1 92 ? 17.011 12.451 6.119 1.00 21.47 105 GLU A C 1
ATOM 630 O O . GLU A 1 92 ? 18.092 13.056 5.981 1.00 23.78 105 GLU A O 1
ATOM 636 N N . LEU A 1 93 ? 15.997 12.537 5.271 1.00 19.21 106 LEU A N 1
ATOM 637 C CA . LEU A 1 93 ? 15.984 13.410 4.100 1.00 19.33 106 LEU A CA 1
ATOM 638 C C . LEU A 1 93 ? 16.482 14.827 4.370 1.00 19.20 106 LEU A C 1
ATOM 639 O O . LEU A 1 93 ? 17.446 15.286 3.735 1.00 19.64 106 LEU A O 1
ATOM 644 N N . PHE A 1 94 ? 15.846 15.523 5.310 1.00 20.11 107 PHE A N 1
ATOM 645 C CA . PHE A 1 94 ? 16.215 16.924 5.565 1.00 17.60 107 PHE A CA 1
ATOM 646 C C . PHE A 1 94 ? 17.544 17.129 6.291 1.00 24.03 107 PHE A C 1
ATOM 647 O O . PHE A 1 94 ? 18.207 18.139 6.057 1.00 26.02 107 PHE A O 1
ATOM 655 N N . ASP A 1 95 ? 17.964 16.165 7.114 1.00 27.15 108 ASP A N 1
ATOM 656 C CA . ASP A 1 95 ? 19.307 16.207 7.703 1.00 29.42 108 ASP A CA 1
ATOM 657 C C . ASP A 1 95 ? 20.367 16.154 6.624 1.00 29.22 108 ASP A C 1
ATOM 658 O O . ASP A 1 95 ? 21.339 16.902 6.657 1.00 26.78 108 ASP A O 1
ATOM 663 N N . ARG A 1 96 ? 20.169 15.273 5.648 1.00 23.68 109 ARG A N 1
ATOM 664 C CA . ARG A 1 96 ? 21.129 15.111 4.586 1.00 24.01 109 ARG A CA 1
ATOM 665 C C . ARG A 1 96 ? 21.183 16.340 3.656 1.00 23.90 109 ARG A C 1
ATOM 666 O O . ARG A 1 96 ? 22.248 16.691 3.146 1.00 26.43 109 ARG A O 1
ATOM 674 N N . ILE A 1 97 ? 20.068 17.049 3.505 1.00 25.09 110 ILE A N 1
ATOM 675 C CA . ILE A 1 97 ? 20.061 18.294 2.728 1.00 26.44 110 ILE A CA 1
ATOM 676 C C . ILE A 1 97 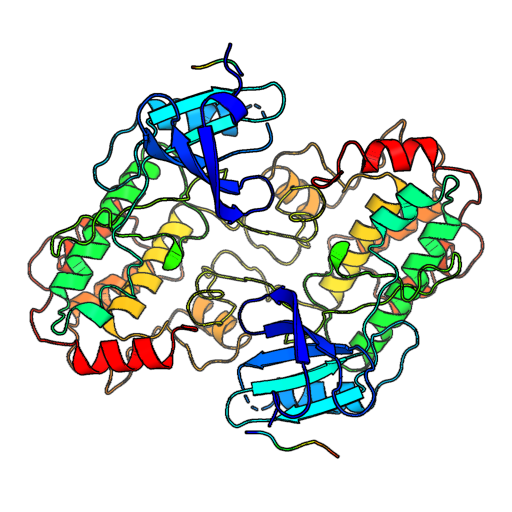? 20.895 19.387 3.429 1.00 29.42 110 ILE A C 1
ATOM 677 O O . ILE A 1 97 ? 21.718 20.047 2.798 1.00 30.59 110 ILE A O 1
ATOM 682 N N . LEU A 1 98 ? 20.695 19.560 4.732 1.00 32.03 111 LEU A N 1
ATOM 683 C CA . LEU A 1 98 ? 21.558 20.454 5.535 1.00 28.82 111 LEU A CA 1
ATOM 684 C C . LEU A 1 98 ? 23.059 20.170 5.425 1.00 29.91 111 LEU A C 1
ATOM 685 O O . LEU A 1 98 ? 23.868 21.098 5.442 1.00 33.91 111 LEU A O 1
ATOM 690 N N . GLU A 1 99 ? 23.437 18.898 5.306 1.00 25.46 112 GLU A N 1
ATOM 691 C CA . GLU A 1 99 ? 24.858 18.519 5.234 1.00 30.85 112 GLU A CA 1
ATOM 692 C C . GLU A 1 99 ? 25.523 18.734 3.853 1.00 24.10 112 GLU A C 1
ATOM 693 O O . GLU A 1 99 ? 26.764 18.700 3.753 1.00 29.09 112 GLU A O 1
ATOM 699 N N . ARG A 1 100 ? 24.708 18.992 2.823 1.00 25.98 113 ARG A N 1
ATOM 700 C CA . ARG A 1 100 ? 25.171 19.166 1.432 1.00 23.68 113 ARG A CA 1
ATOM 701 C C . ARG A 1 100 ? 26.090 20.374 1.205 1.00 26.12 113 ARG A C 1
ATOM 702 O O . ARG A 1 100 ? 27.139 20.266 0.562 1.00 37.14 113 ARG A O 1
ATOM 710 N N . GLY A 1 101 ? 25.677 21.542 1.654 1.00 26.20 114 GLY A N 1
ATOM 711 C CA . GLY A 1 101 ? 26.438 22.746 1.292 1.00 27.00 114 GLY A CA 1
ATOM 712 C C . GLY A 1 101 ? 26.086 23.344 -0.073 1.00 26.42 114 GLY A C 1
ATOM 713 O O . GLY A 1 101 ? 26.272 24.547 -0.269 1.00 28.78 114 GLY A O 1
ATOM 714 N N . VAL A 1 102 ? 25.608 22.513 -1.014 1.00 27.54 115 VAL A N 1
ATOM 715 C CA . VAL A 1 102 ? 24.987 22.962 -2.287 1.00 23.96 115 VAL A CA 1
ATOM 716 C C . VAL A 1 102 ? 23.715 22.120 -2.588 1.00 19.76 115 VAL A C 1
ATOM 717 O O . VAL A 1 102 ? 23.680 20.939 -2.296 1.00 22.69 115 VAL A O 1
ATOM 721 N N . TYR A 1 103 ? 22.689 22.742 -3.165 1.00 20.58 116 TYR A N 1
ATOM 722 C CA . TYR A 1 103 ? 21.371 22.114 -3.331 1.00 15.57 116 TYR A CA 1
ATOM 723 C C . TYR A 1 103 ? 20.569 22.799 -4.389 1.00 14.83 116 TYR A C 1
ATOM 724 O O . TYR A 1 103 ? 20.554 24.029 -4.422 1.00 17.54 116 TYR A O 1
ATOM 733 N N . THR A 1 104 ? 19.895 22.021 -5.243 1.00 16.21 117 THR A N 1
ATOM 734 C CA . THR A 1 104 ? 19.144 22.567 -6.391 1.00 13.47 117 THR A CA 1
ATOM 735 C C . THR A 1 104 ? 17.748 21.930 -6.547 1.00 15.23 117 THR A C 1
ATOM 736 O O . THR A 1 104 ? 17.456 20.864 -5.983 1.00 16.25 117 THR A O 1
ATOM 740 N N . GLU A 1 105 ? 16.902 22.572 -7.346 1.00 14.55 118 GLU A N 1
ATOM 741 C CA . GLU A 1 105 ? 15.580 22.018 -7.723 1.00 15.95 118 GLU A CA 1
ATOM 742 C C . GLU A 1 105 ? 15.689 20.614 -8.309 1.00 15.55 118 GLU A C 1
ATOM 743 O O . GLU A 1 105 ? 14.847 19.744 -8.033 1.00 17.58 118 GLU A O 1
ATOM 749 N N . LYS A 1 106 ? 16.739 20.382 -9.112 1.00 19.09 119 LYS A N 1
ATOM 750 C CA . LYS A 1 106 ? 16.943 19.070 -9.748 1.00 14.86 119 LYS A CA 1
ATOM 751 C C . LYS A 1 106 ? 17.307 17.994 -8.701 1.00 13.13 119 LYS A C 1
ATOM 752 O O . LYS A 1 106 ? 16.867 16.837 -8.810 1.00 15.66 119 LYS A O 1
ATOM 758 N N . ASP A 1 107 ? 18.056 18.379 -7.674 1.00 15.20 120 ASP A N 1
ATOM 759 C CA . ASP A 1 107 ? 18.274 17.469 -6.523 1.00 18.42 120 ASP A CA 1
ATOM 760 C C . ASP A 1 107 ? 16.947 17.031 -5.877 1.00 15.52 120 ASP A C 1
ATOM 761 O O . ASP A 1 107 ? 16.715 15.817 -5.674 1.00 15.58 120 ASP A O 1
ATOM 766 N N . ALA A 1 108 ? 16.080 18.001 -5.592 1.00 13.54 121 ALA A N 1
ATOM 767 C CA . ALA A 1 108 ? 14.722 17.720 -5.052 1.00 11.93 121 ALA A CA 1
ATOM 768 C C . ALA A 1 108 ? 13.884 16.860 -5.995 1.00 16.79 121 ALA A C 1
ATOM 769 O O . ALA A 1 108 ? 13.238 15.925 -5.553 1.00 15.13 121 ALA A O 1
ATOM 771 N N . SER A 1 109 ? 13.890 17.208 -7.285 1.00 15.51 122 SER A N 1
ATOM 772 C CA . SER A 1 109 ? 13.130 16.486 -8.306 1.00 15.97 122 SER A CA 1
ATOM 773 C C . SER A 1 109 ? 13.545 15.016 -8.364 1.00 17.82 122 SER A C 1
ATOM 774 O O . SER A 1 109 ? 12.686 14.128 -8.446 1.00 16.17 122 SER A O 1
ATOM 777 N N . LEU A 1 110 ? 14.851 14.759 -8.280 1.00 15.90 123 LEU A N 1
ATOM 778 C CA . LEU A 1 110 ? 15.355 13.391 -8.284 1.00 17.21 123 LEU A CA 1
ATOM 779 C C . LEU A 1 110 ? 14.885 12.590 -7.041 1.00 17.58 123 LEU A C 1
ATOM 780 O O . LEU A 1 110 ? 14.641 11.382 -7.126 1.00 17.22 123 LEU A O 1
ATOM 785 N N . VAL A 1 111 ? 14.821 13.245 -5.884 1.00 13.77 124 VAL A N 1
ATOM 786 C CA . VAL A 1 111 ? 14.266 12.586 -4.688 1.00 14.07 124 VAL A CA 1
ATOM 787 C C . VAL A 1 111 ? 12.756 12.267 -4.895 1.00 14.73 124 VAL A C 1
ATOM 788 O O . VAL A 1 111 ? 12.289 11.140 -4.673 1.00 15.26 124 VAL A O 1
ATOM 792 N N . ILE A 1 112 ? 12.004 13.252 -5.357 1.00 12.82 125 ILE A N 1
ATOM 793 C CA . ILE A 1 112 ? 10.574 13.067 -5.571 1.00 10.62 125 ILE A CA 1
ATOM 794 C C . ILE A 1 112 ? 10.255 12.006 -6.655 1.00 12.69 125 ILE A C 1
ATOM 795 O O . ILE A 1 112 ? 9.291 11.238 -6.521 1.00 12.11 125 ILE A O 1
ATOM 800 N N . GLN A 1 113 ? 11.083 11.924 -7.695 1.00 15.89 126 GLN A N 1
ATOM 801 C CA . GLN A 1 113 ? 10.916 10.912 -8.720 1.00 14.51 126 GLN A CA 1
ATOM 802 C C . GLN A 1 113 ? 11.032 9.503 -8.107 1.00 16.15 126 GLN A C 1
ATOM 803 O O . GLN A 1 113 ? 10.246 8.610 -8.418 1.00 17.88 126 GLN A O 1
ATOM 809 N N . GLN A 1 114 ? 11.990 9.340 -7.205 1.00 15.74 127 GLN A N 1
ATOM 810 C CA . GLN A 1 114 ? 12.187 8.070 -6.493 1.00 17.70 127 GLN A CA 1
ATOM 811 C C . GLN A 1 114 ? 11.013 7.734 -5.611 1.00 13.68 127 GLN A C 1
ATOM 812 O O . GLN A 1 114 ? 10.563 6.584 -5.608 1.00 14.10 127 GLN A O 1
ATOM 818 N N . VAL A 1 115 ? 10.511 8.736 -4.879 1.00 14.14 128 VAL A N 1
ATOM 819 C CA . VAL A 1 115 ? 9.374 8.550 -3.976 1.00 14.34 128 VAL A CA 1
ATOM 820 C C . VAL A 1 115 ? 8.101 8.214 -4.747 1.00 10.81 128 VAL A C 1
ATOM 821 O O . VAL A 1 115 ? 7.403 7.267 -4.386 1.00 11.89 128 VAL A O 1
ATOM 825 N N . LEU A 1 116 ? 7.826 8.977 -5.810 1.00 14.34 129 LEU A N 1
ATOM 826 C CA . LEU A 1 116 ? 6.738 8.702 -6.749 1.00 14.92 129 LEU A CA 1
ATOM 827 C C . LEU A 1 116 ? 6.802 7.285 -7.341 1.00 13.72 129 LEU A C 1
ATOM 828 O O . LEU A 1 116 ? 5.780 6.575 -7.386 1.00 16.30 129 LEU A O 1
ATOM 833 N N . SER A 1 117 ? 7.989 6.866 -7.766 1.00 13.61 130 SER A N 1
ATOM 834 C CA . SER A 1 117 ? 8.182 5.508 -8.321 1.00 16.26 130 SER A CA 1
ATOM 835 C C . SER A 1 117 ? 7.847 4.419 -7.297 1.00 16.43 130 SER A C 1
ATOM 836 O O . SER A 1 117 ? 7.140 3.439 -7.621 1.00 18.98 130 SER A O 1
ATOM 839 N N . ALA A 1 118 ? 8.351 4.603 -6.076 1.00 14.23 131 ALA A N 1
ATOM 840 C CA . ALA A 1 118 ? 8.100 3.684 -4.953 1.00 14.52 131 ALA A CA 1
ATOM 841 C C . ALA A 1 118 ? 6.628 3.582 -4.593 1.00 11.68 131 ALA A C 1
ATOM 842 O O . ALA A 1 118 ? 6.090 2.486 -4.499 1.00 13.84 131 ALA A O 1
ATOM 844 N N . VAL A 1 119 ? 5.979 4.726 -4.429 1.00 13.41 132 VAL A N 1
ATOM 845 C CA . VAL A 1 119 ? 4.573 4.774 -4.058 1.00 17.15 132 VAL A CA 1
ATOM 846 C C . VAL A 1 119 ? 3.638 4.315 -5.205 1.00 14.77 132 VAL A C 1
ATOM 847 O O . VAL A 1 119 ? 2.646 3.621 -4.962 1.00 16.37 132 VAL A O 1
ATOM 851 N N . LYS A 1 120 ? 3.978 4.636 -6.445 1.00 13.60 133 LYS A N 1
ATOM 852 C CA . LYS A 1 120 ? 3.249 4.087 -7.600 1.00 14.63 133 LYS A CA 1
ATOM 853 C C . LYS A 1 120 ? 3.261 2.547 -7.561 1.00 16.72 133 LYS A C 1
ATOM 854 O O . LYS A 1 120 ? 2.231 1.886 -7.792 1.00 20.03 133 LYS A O 1
ATOM 860 N N . TYR A 1 121 ? 4.417 1.982 -7.251 1.00 17.50 134 TYR A N 1
ATOM 861 C CA . TYR A 1 121 ? 4.569 0.520 -7.245 1.00 18.25 134 TYR A CA 1
ATOM 862 C C . TYR A 1 121 ? 3.737 -0.094 -6.114 1.00 18.91 134 TYR A C 1
ATOM 863 O O . TYR A 1 121 ? 3.058 -1.111 -6.318 1.00 17.76 134 TYR A O 1
ATOM 872 N N . LEU A 1 122 ? 3.746 0.554 -4.948 1.00 15.37 135 LEU A N 1
ATOM 873 C CA . LEU A 1 122 ? 2.862 0.162 -3.845 1.00 17.00 135 LEU A CA 1
ATOM 874 C C . LEU A 1 122 ? 1.400 0.224 -4.275 1.00 15.75 135 LEU A C 1
ATOM 875 O O . LEU A 1 122 ? 0.625 -0.725 -4.046 1.00 17.75 135 LEU A O 1
ATOM 880 N N . HIS A 1 123 ? 1.022 1.339 -4.907 1.00 15.16 136 HIS A N 1
ATOM 881 C CA . HIS A 1 123 ? -0.371 1.570 -5.292 1.00 18.43 136 HIS A CA 1
ATOM 882 C C . HIS A 1 123 ? -0.899 0.544 -6.299 1.00 16.84 136 HIS A C 1
ATOM 883 O O . HIS A 1 123 ? -2.038 0.079 -6.200 1.00 22.42 136 HIS A O 1
ATOM 890 N N . GLU A 1 124 ? -0.058 0.216 -7.267 1.00 16.91 137 GLU A N 1
ATOM 891 C CA . GLU A 1 124 ? -0.395 -0.749 -8.318 1.00 15.82 137 GLU A CA 1
ATOM 892 C C . GLU A 1 124 ? -0.396 -2.194 -7.815 1.00 23.56 137 GLU A C 1
ATOM 893 O O . GLU A 1 124 ? -0.858 -3.085 -8.517 1.00 24.60 137 GLU A O 1
ATOM 899 N N . ASN A 1 125 ? 0.104 -2.401 -6.594 1.00 21.39 138 ASN A N 1
ATOM 900 C CA . ASN A 1 125 ? 0.085 -3.688 -5.909 1.00 20.15 138 ASN A CA 1
ATOM 901 C C . ASN A 1 125 ? -0.846 -3.677 -4.687 1.00 20.27 138 ASN A C 1
ATOM 902 O O . ASN A 1 125 ? -0.742 -4.529 -3.799 1.00 23.85 138 ASN A O 1
ATOM 907 N N . GLY A 1 126 ? -1.764 -2.708 -4.681 1.00 18.18 139 GLY A N 1
ATOM 908 C CA . GLY A 1 126 ? -2.857 -2.598 -3.725 1.00 18.63 139 GLY A CA 1
ATOM 909 C C . GLY A 1 126 ? -2.509 -2.183 -2.302 1.00 17.16 139 GLY A C 1
ATOM 910 O O . GLY A 1 126 ? -3.261 -2.457 -1.377 1.00 25.14 139 GLY A O 1
ATOM 911 N N . ILE A 1 127 ? -1.385 -1.496 -2.129 1.00 24.15 140 ILE A N 1
ATOM 912 C CA . ILE A 1 127 ? -0.935 -1.012 -0.834 1.00 19.87 140 ILE A CA 1
ATOM 913 C C . ILE A 1 127 ? -0.992 0.537 -0.834 1.00 19.74 140 ILE A C 1
ATOM 914 O O . ILE A 1 127 ? -0.543 1.190 -1.789 1.00 16.12 140 ILE A O 1
ATOM 919 N N . VAL A 1 128 ? -1.606 1.094 0.208 1.00 18.47 141 VAL A N 1
ATOM 920 C CA . VAL A 1 128 ? -1.608 2.537 0.480 1.00 17.70 141 VAL A CA 1
ATOM 921 C C . VAL A 1 128 ? -0.500 2.796 1.510 1.00 18.61 141 VAL A C 1
ATOM 922 O O . VAL A 1 128 ? -0.327 2.041 2.463 1.00 14.54 141 VAL A O 1
ATOM 926 N N . HIS A 1 129 ? 0.302 3.825 1.279 1.00 14.98 142 HIS A N 1
ATOM 927 C CA . HIS A 1 129 ? 1.450 4.073 2.136 1.00 15.38 142 HIS A CA 1
ATOM 928 C C . HIS A 1 129 ? 1.021 4.450 3.577 1.00 13.11 142 HIS A C 1
ATOM 929 O O . HIS A 1 129 ? 1.543 3.895 4.550 1.00 16.35 142 HIS A O 1
ATOM 936 N N . ARG A 1 130 ? 0.093 5.394 3.668 1.00 18.00 143 ARG A N 1
ATOM 937 C CA . ARG A 1 130 ? -0.408 6.000 4.912 1.00 18.38 143 ARG A CA 1
ATOM 938 C C . ARG A 1 130 ? 0.558 7.001 5.527 1.00 21.74 143 ARG A C 1
ATOM 939 O O . ARG A 1 130 ? 1.780 6.730 5.644 1.00 20.22 143 ARG A O 1
ATOM 947 N N . ASP A 1 131 ? -0.008 8.133 5.960 1.00 19.27 144 ASP A N 1
ATOM 948 C CA . ASP A 1 131 ? 0.666 9.064 6.857 1.00 23.61 144 ASP A CA 1
ATOM 949 C C . ASP A 1 131 ? 2.124 9.327 6.425 1.00 19.38 144 ASP A C 1
ATOM 950 O O . ASP A 1 131 ? 3.035 9.237 7.232 1.00 23.25 144 ASP A O 1
ATOM 955 N N . LEU A 1 132 ? 2.332 9.665 5.144 1.00 22.25 145 LEU A N 1
ATOM 956 C CA . LEU A 1 132 ? 3.706 9.842 4.611 1.00 21.58 145 LEU A CA 1
ATOM 957 C C . LEU A 1 132 ? 4.346 11.120 5.126 1.00 23.66 145 LEU A C 1
ATOM 958 O O . LEU A 1 132 ? 3.962 12.210 4.702 1.00 25.28 145 LEU A O 1
ATOM 963 N N . LYS A 1 133 ? 5.362 10.956 5.981 1.00 23.60 146 LYS A N 1
ATOM 964 C CA . LYS A 1 133 ? 6.039 12.042 6.688 1.00 18.64 146 LYS A CA 1
ATOM 965 C C . LYS A 1 133 ? 7.502 12.139 6.239 1.00 18.78 146 LYS A C 1
ATOM 966 O O . LYS A 1 133 ? 8.091 11.143 5.831 1.00 17.65 146 LYS A O 1
ATOM 972 N N . PRO A 1 134 ? 8.117 13.331 6.369 1.00 19.85 147 PRO A N 1
ATOM 973 C CA . PRO A 1 134 ? 9.530 13.476 6.018 1.00 21.55 147 PRO A CA 1
ATOM 974 C C . PRO A 1 134 ? 10.449 12.455 6.708 1.00 18.10 147 PRO A C 1
ATOM 975 O O . PRO A 1 134 ? 11.369 11.911 6.066 1.00 17.81 147 PRO A O 1
ATOM 979 N N . GLU A 1 135 ? 10.163 12.163 7.984 1.00 18.84 148 GLU A N 1
ATOM 980 C CA . GLU A 1 135 ? 10.922 11.183 8.784 1.00 18.88 148 GLU A CA 1
ATOM 981 C C . GLU A 1 135 ? 10.918 9.742 8.227 1.00 16.62 148 GLU A C 1
ATOM 982 O O . GLU A 1 135 ? 11.770 8.925 8.602 1.00 20.36 148 GLU A O 1
ATOM 988 N N . ASN A 1 136 ? 9.953 9.433 7.367 1.00 13.69 149 ASN A N 1
ATOM 989 C CA . ASN A 1 136 ? 9.809 8.084 6.773 1.00 16.30 149 ASN A CA 1
ATOM 990 C C . ASN A 1 136 ? 10.794 7.882 5.624 1.00 17.45 149 ASN A C 1
ATOM 991 O O . ASN A 1 136 ? 11.115 6.743 5.236 1.00 15.39 149 ASN A O 1
ATOM 996 N N . LEU A 1 137 ? 11.241 8.998 5.055 1.00 16.06 150 LEU A N 1
ATOM 997 C CA . LEU A 1 137 ? 12.123 8.977 3.890 1.00 14.18 150 LEU A CA 1
ATOM 998 C C . LEU A 1 137 ? 13.595 9.023 4.350 1.00 16.35 150 LEU A C 1
ATOM 999 O O . LEU A 1 137 ? 14.090 10.077 4.761 1.00 16.21 150 LEU A O 1
ATOM 1004 N N . LEU A 1 138 ? 14.270 7.874 4.256 1.00 15.80 151 LEU A N 1
ATOM 1005 C CA . LEU A 1 138 ? 15.633 7.695 4.749 1.00 15.29 151 LEU A CA 1
ATOM 1006 C C . LEU A 1 138 ? 16.583 7.307 3.620 1.00 16.17 151 LEU A C 1
ATOM 1007 O O . LEU A 1 138 ? 16.235 6.488 2.747 1.00 16.12 151 LEU A O 1
ATOM 1012 N N . TYR A 1 139 ? 17.790 7.884 3.633 1.00 17.04 152 TYR A N 1
ATOM 1013 C CA . TYR A 1 139 ? 18.794 7.514 2.639 1.00 17.96 152 TYR A CA 1
ATOM 1014 C C . TYR A 1 139 ? 19.371 6.143 2.934 1.00 18.47 152 TYR A C 1
ATOM 1015 O O . TYR A 1 139 ? 19.601 5.794 4.098 1.00 22.38 152 TYR A O 1
ATOM 1024 N N . LEU A 1 140 ? 19.558 5.354 1.878 1.00 22.12 153 LEU A N 1
ATOM 1025 C CA . LEU A 1 140 ? 20.036 3.979 2.015 1.00 25.49 153 LEU A CA 1
ATOM 1026 C C . LEU A 1 140 ? 21.438 3.954 2.622 1.00 29.74 153 LEU A C 1
ATOM 1027 O O . LEU A 1 140 ? 21.694 3.204 3.572 1.00 29.88 153 LEU A O 1
ATOM 1032 N N . THR A 1 141 ? 22.331 4.784 2.081 1.00 27.09 154 THR A N 1
ATOM 1033 C CA . THR A 1 141 ? 23.722 4.877 2.554 1.00 24.64 154 THR A CA 1
ATOM 1034 C C . THR A 1 141 ? 24.179 6.326 2.775 1.00 25.64 154 THR A C 1
ATOM 1035 O O . THR A 1 141 ? 23.542 7.256 2.291 1.00 28.84 154 THR A O 1
ATOM 1039 N N . PRO A 1 142 ? 25.290 6.518 3.513 1.00 28.16 155 PRO A N 1
ATOM 1040 C CA . PRO A 1 142 ? 25.924 7.837 3.693 1.00 30.90 155 PRO A CA 1
ATOM 1041 C C . PRO A 1 142 ? 26.458 8.485 2.410 1.00 32.95 155 PRO A C 1
ATOM 1042 O O . PRO A 1 142 ? 26.732 9.701 2.383 1.00 32.49 155 PRO A O 1
ATOM 1046 N N . GLU A 1 143 ? 26.588 7.686 1.356 1.00 34.36 156 GLU A N 1
ATOM 1047 C CA . GLU A 1 143 ? 27.166 8.146 0.093 1.00 36.48 156 GLU A CA 1
ATOM 1048 C C . GLU A 1 143 ? 26.317 9.244 -0.533 1.00 36.83 156 GLU A C 1
ATOM 1049 O O . GLU A 1 143 ? 25.085 9.209 -0.487 1.00 31.58 156 GLU A O 1
ATOM 1052 N N . GLU A 1 144 ? 26.985 10.223 -1.122 1.00 36.38 157 GLU A N 1
ATOM 1053 C CA . GLU A 1 144 ? 26.318 11.377 -1.715 1.00 41.77 157 GLU A CA 1
ATOM 1054 C C . GLU A 1 144 ? 25.210 10.998 -2.704 1.00 33.79 157 GLU A C 1
ATOM 1055 O O . GLU A 1 144 ? 24.165 11.650 -2.741 1.00 34.09 157 GLU A O 1
ATOM 1061 N N . ASN A 1 145 ? 25.436 9.959 -3.505 1.00 29.96 158 ASN A N 1
ATOM 1062 C CA . ASN A 1 145 ? 24.487 9.592 -4.569 1.00 36.64 158 ASN A CA 1
ATOM 1063 C C . ASN A 1 145 ? 23.439 8.571 -4.111 1.00 34.50 158 ASN A C 1
ATOM 1064 O O . ASN A 1 145 ? 22.763 7.962 -4.947 1.00 29.44 158 ASN A O 1
ATOM 1069 N N . SER A 1 146 ? 23.315 8.388 -2.793 1.00 31.05 159 SER A N 1
ATOM 1070 C CA . SER A 1 146 ? 22.454 7.361 -2.2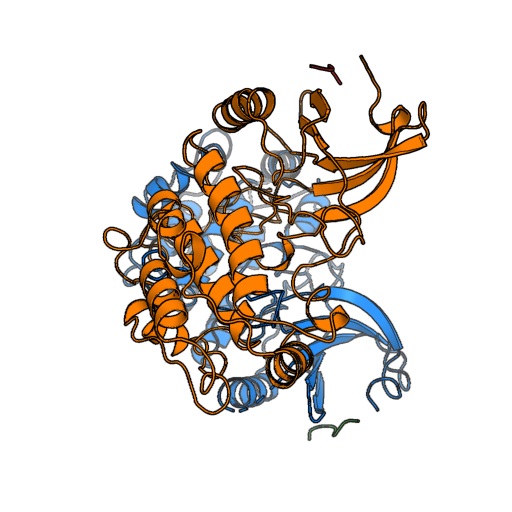25 1.00 27.52 159 SER A CA 1
ATOM 1071 C C . SER A 1 146 ? 21.015 7.474 -2.689 1.00 24.30 159 SER A C 1
ATOM 1072 O O . SER A 1 146 ? 20.469 8.571 -2.808 1.00 20.76 159 SER A O 1
ATOM 1075 N N . LYS A 1 147 ? 20.405 6.319 -2.920 1.00 26.45 160 LYS A N 1
ATOM 1076 C CA . LYS A 1 147 ? 18.971 6.247 -3.107 1.00 23.11 160 LYS A CA 1
ATOM 1077 C C . LYS A 1 147 ? 18.287 6.663 -1.802 1.00 19.97 160 LYS A C 1
ATOM 1078 O O . LYS A 1 147 ? 18.825 6.452 -0.705 1.00 19.62 160 LYS A O 1
ATOM 1084 N N . ILE A 1 148 ? 17.106 7.247 -1.969 1.00 17.09 161 ILE A N 1
ATOM 1085 C CA . ILE A 1 148 ? 16.144 7.525 -0.899 1.00 14.29 161 ILE A CA 1
ATOM 1086 C C . ILE A 1 148 ? 15.169 6.330 -0.799 1.00 15.53 161 ILE A C 1
ATOM 1087 O O . ILE A 1 148 ? 14.755 5.743 -1.814 1.00 19.87 161 ILE A O 1
ATOM 1092 N N . MET A 1 149 ? 14.811 5.982 0.425 1.00 14.48 162 MET A N 1
ATOM 1093 C CA . MET A 1 149 ? 14.056 4.754 0.705 1.00 13.70 162 MET A CA 1
ATOM 1094 C C . MET A 1 149 ? 12.767 5.062 1.430 1.00 13.47 162 MET A C 1
ATOM 1095 O O . MET A 1 149 ? 12.748 5.891 2.354 1.00 16.07 162 MET A O 1
ATOM 1100 N N . ILE A 1 150 ? 11.687 4.417 1.007 1.00 14.49 163 ILE A N 1
ATOM 1101 C CA . ILE A 1 150 ? 10.490 4.329 1.871 1.00 14.39 163 ILE A CA 1
ATOM 1102 C C . ILE A 1 150 ? 10.722 3.132 2.832 1.00 12.56 163 ILE A C 1
ATOM 1103 O O . ILE A 1 150 ? 11.396 2.143 2.496 1.00 12.24 163 ILE A O 1
ATOM 1108 N N . THR A 1 151 ? 10.233 3.291 4.051 1.00 15.82 164 THR A N 1
ATOM 1109 C CA . THR A 1 151 ? 10.597 2.446 5.161 1.00 15.51 164 THR A CA 1
ATOM 1110 C C . THR A 1 151 ? 9.319 1.888 5.789 1.00 14.96 164 THR A C 1
ATOM 1111 O O . THR A 1 151 ? 8.944 0.737 5.494 1.00 19.94 164 THR A O 1
ATOM 1115 N N . ASP A 1 152 ? 8.667 2.696 6.631 1.00 18.22 165 ASP A N 1
ATOM 1116 C CA . ASP A 1 152 ? 7.403 2.326 7.303 1.00 18.45 165 ASP A CA 1
ATOM 1117 C C . ASP A 1 152 ? 6.233 2.687 6.392 1.00 16.04 165 ASP A C 1
ATOM 1118 O O . ASP A 1 152 ? 6.055 3.864 6.023 1.00 20.91 165 ASP A O 1
ATOM 1123 N N . PHE A 1 153 ? 5.442 1.688 6.024 1.00 16.71 166 PHE A N 1
ATOM 1124 C CA . PHE A 1 153 ? 4.277 1.911 5.136 1.00 14.97 166 PHE A CA 1
ATOM 1125 C C . PHE A 1 153 ? 3.262 0.786 5.300 1.00 17.17 166 PHE A C 1
ATOM 1126 O O . PHE A 1 153 ? 3.566 -0.266 5.879 1.00 17.50 166 PHE A O 1
ATOM 1134 N N . GLY A 1 154 ? 2.065 1.028 4.771 1.00 17.48 167 GLY A N 1
ATOM 1135 C CA . GLY A 1 154 ? 1.009 0.007 4.710 1.00 18.69 167 GLY A CA 1
ATOM 1136 C C . GLY A 1 154 ? 0.129 -0.106 5.952 1.00 19.10 167 GLY A C 1
ATOM 1137 O O . GLY A 1 154 ? 0.084 0.785 6.820 1.00 17.44 167 GLY A O 1
ATOM 1138 N N . LEU A 1 155 ? -0.550 -1.247 6.036 1.00 19.21 168 LEU A N 1
ATOM 1139 C CA . LEU A 1 155 ? -1.530 -1.495 7.099 1.00 22.05 168 LEU A CA 1
ATOM 1140 C C . LEU A 1 155 ? -0.911 -1.354 8.490 1.00 25.41 168 LEU A C 1
ATOM 1141 O O . LEU A 1 155 ? -1.571 -0.891 9.427 1.00 26.69 168 LEU A O 1
ATOM 1146 N N . SER A 1 156 ? 0.370 -1.719 8.597 1.00 22.40 169 SER A N 1
ATOM 1147 C CA . SER A 1 156 ? 1.076 -1.739 9.866 1.00 19.74 169 SER A CA 1
ATOM 1148 C C . SER A 1 156 ? 1.876 -0.485 10.127 1.00 22.59 169 SER A C 1
ATOM 1149 O O . SER A 1 156 ? 2.729 -0.487 11.023 1.00 17.99 169 SER A O 1
ATOM 1152 N N . LYS A 1 157 ? 1.612 0.581 9.363 1.00 21.57 170 LYS A N 1
ATOM 1153 C CA . LYS A 1 157 ? 2.267 1.876 9.602 1.00 23.26 170 LYS A CA 1
ATOM 1154 C C . LYS A 1 157 ? 2.138 2.261 11.076 1.00 19.02 170 LYS A C 1
ATOM 1155 O O . LYS A 1 157 ? 1.046 2.106 11.688 1.00 25.10 170 LYS A O 1
ATOM 1161 N N . MET A 1 158 ? 3.256 2.697 11.654 1.00 23.37 171 MET A N 1
ATOM 1162 C CA . MET A 1 158 ? 3.303 3.120 13.045 1.00 26.63 171 MET A CA 1
ATOM 1163 C C . MET A 1 158 ? 2.778 4.545 13.156 1.00 28.71 171 MET A C 1
ATOM 1164 O O . MET A 1 158 ? 3.427 5.513 12.783 1.00 37.03 171 MET A O 1
ATOM 1169 N N . GLU A 1 159 ? 1.567 4.640 13.646 1.00 26.38 172 GLU A N 1
ATOM 1170 C CA . GLU A 1 159 ? 0.924 5.908 13.936 1.00 26.14 172 GLU A CA 1
ATOM 1171 C C . GLU A 1 159 ? 0.013 5.617 15.111 1.00 32.19 172 GLU A C 1
ATOM 1172 O O . GLU A 1 159 ? -0.330 4.453 15.361 1.00 36.88 172 GLU A O 1
ATOM 1178 N N . GLN A 1 160 ? -0.339 6.666 15.845 1.00 38.27 173 GLN A N 1
ATOM 1179 C CA . GLN A 1 160 ? -1.268 6.560 16.961 1.00 33.30 173 GLN A CA 1
ATOM 1180 C C . GLN A 1 160 ? -2.534 7.345 16.586 1.00 35.28 173 GLN A C 1
ATOM 1181 O O . GLN A 1 160 ? -2.623 8.555 16.830 1.00 47.54 173 GLN A O 1
ATOM 1187 N N . ASN A 1 161 ? -3.490 6.642 15.985 1.00 25.61 174 ASN A N 1
ATOM 1188 C CA . ASN A 1 161 ? -4.769 7.227 15.493 1.00 23.18 174 ASN A CA 1
ATOM 1189 C C . ASN A 1 161 ? -6.039 6.887 16.294 1.00 21.13 174 ASN A C 1
ATOM 1190 O O . ASN A 1 161 ? -6.464 5.723 16.335 1.00 21.12 174 ASN A O 1
ATOM 1195 N N . GLY A 1 162 ? -6.687 7.916 16.827 1.00 25.46 175 GLY A N 1
ATOM 1196 C CA . GLY A 1 162 ? -7.912 7.761 17.624 1.00 20.63 175 GLY A CA 1
ATOM 1197 C C . GLY A 1 162 ? -7.549 7.419 19.047 1.00 17.70 175 GLY A C 1
ATOM 1198 O O . GLY A 1 162 ? -6.387 7.171 19.380 1.00 23.91 175 GLY A O 1
ATOM 1199 N N . ILE A 1 163 ? -8.564 7.347 19.888 1.00 17.88 176 ILE A N 1
ATOM 1200 C CA . ILE A 1 163 ? -8.338 7.338 21.309 1.00 19.38 176 ILE A CA 1
ATOM 1201 C C . ILE A 1 163 ? -7.988 6.001 21.938 1.00 18.75 176 ILE A C 1
ATOM 1202 O O . ILE A 1 163 ? -7.660 5.954 23.129 1.00 18.82 176 ILE A O 1
ATOM 1207 N N . MET A 1 164 ? -8.019 4.930 21.139 1.00 17.28 177 MET A N 1
ATOM 1208 C CA . MET A 1 164 ? -7.643 3.597 21.610 1.00 19.50 177 MET A CA 1
ATOM 1209 C C . MET A 1 164 ? -6.318 3.076 21.060 1.00 23.57 177 MET A C 1
ATOM 1210 O O . MET A 1 164 ? -5.938 1.937 21.354 1.00 18.40 177 MET A O 1
ATOM 1215 N N . SER A 1 165 ? -5.594 3.904 20.301 1.00 21.36 178 SER A N 1
ATOM 1216 C CA A SER A 1 165 ? -4.386 3.444 19.632 0.60 24.82 178 SER A CA 1
ATOM 1217 C CA B SER A 1 165 ? -4.372 3.448 19.641 0.40 25.54 178 SER A CA 1
ATOM 1218 C C . SER A 1 165 ? -3.376 2.880 20.646 1.00 27.50 178 SER A C 1
ATOM 1219 O O . SER A 1 165 ? -2.918 1.730 20.504 1.00 23.38 178 SER A O 1
ATOM 1224 N N . THR A 1 166 ? -3.057 3.672 21.675 1.00 22.99 179 THR A N 1
ATOM 1225 C CA . THR A 1 166 ? -2.078 3.267 22.683 1.00 24.58 179 THR A CA 1
ATOM 1226 C C . THR A 1 166 ? -2.647 2.233 23.639 1.00 24.18 179 THR A C 1
ATOM 1227 O O . THR A 1 166 ? -2.002 1.221 23.946 1.00 30.47 179 THR A O 1
ATOM 1231 N N . ALA A 1 167 ? -3.874 2.475 24.082 1.00 18.17 180 ALA A N 1
ATOM 1232 C CA . ALA A 1 167 ? -4.497 1.669 25.129 1.00 23.05 180 ALA A CA 1
ATOM 1233 C C . ALA A 1 167 ? -4.663 0.185 24.766 1.00 23.03 180 ALA A C 1
ATOM 1234 O O . ALA A 1 167 ? -4.248 -0.690 25.518 1.00 24.13 180 ALA A O 1
ATOM 1236 N N . CYS A 1 168 ? -5.260 -0.094 23.615 1.00 18.33 181 CYS A N 1
ATOM 1237 C CA A CYS A 1 168 ? -5.444 -1.487 23.201 0.50 22.68 181 CYS A CA 1
ATOM 1238 C CA B CYS A 1 168 ? -5.552 -1.450 23.149 0.50 22.79 181 CYS A CA 1
ATOM 1239 C C . CYS A 1 168 ? -4.876 -1.755 21.817 1.00 20.37 181 CYS A C 1
ATOM 1240 O O . CYS A 1 168 ? -5.024 -2.856 21.289 1.00 25.23 181 CYS A O 1
ATOM 1245 N N . GLY A 1 169 ? -4.167 -0.781 21.235 1.00 18.87 182 GLY A N 1
ATOM 1246 C CA . GLY A 1 169 ? -3.539 -1.052 19.935 1.00 20.72 182 GLY A CA 1
ATOM 1247 C C . GLY A 1 169 ? -4.518 -1.072 18.770 1.00 22.50 182 GLY A C 1
ATOM 1248 O O . GLY A 1 169 ? -4.249 -1.711 17.744 1.00 28.56 182 GLY A O 1
ATOM 1249 N N . THR A 1 170 ? -5.632 -0.339 18.901 1.00 20.09 183 THR A N 1
ATOM 1250 C CA . THR A 1 170 ? -6.702 -0.406 17.925 1.00 18.82 183 THR A CA 1
ATOM 1251 C C . THR A 1 170 ? -6.974 0.975 17.353 1.00 16.71 183 THR A C 1
ATOM 1252 O O . THR A 1 170 ? -7.411 1.860 18.083 1.00 19.63 183 THR A O 1
ATOM 1256 N N . PRO A 1 171 ? -6.685 1.174 16.055 1.00 20.94 184 PRO A N 1
ATOM 1257 C CA . PRO A 1 171 ? -6.934 2.487 15.467 1.00 21.61 184 PRO A CA 1
ATOM 1258 C C . PRO A 1 171 ? -8.405 2.719 15.100 1.00 20.70 184 PRO A C 1
ATOM 1259 O O . PRO A 1 171 ? -9.194 1.771 15.002 1.00 21.91 184 PRO A O 1
ATOM 1263 N N . GLY A 1 172 ? -8.749 3.989 14.920 1.00 19.45 185 GLY A N 1
ATOM 1264 C CA . GLY A 1 172 ? -9.977 4.372 14.277 1.00 17.95 185 GLY A CA 1
ATOM 1265 C C . GLY A 1 172 ? -11.063 4.852 15.230 1.00 15.27 185 GLY A C 1
ATOM 1266 O O . GLY A 1 172 ? -12.164 5.157 14.774 1.00 17.07 185 GLY A O 1
ATOM 1267 N N . TYR A 1 173 ? -10.761 4.954 16.531 1.00 17.15 186 TYR A N 1
ATOM 1268 C CA . TYR A 1 173 ? -11.730 5.485 17.494 1.00 16.82 186 TYR A CA 1
ATOM 1269 C C . TYR A 1 173 ? -11.727 7.014 17.475 1.00 12.05 186 TYR A C 1
ATOM 1270 O O . TYR A 1 173 ? -11.076 7.677 18.282 1.00 15.03 186 TYR A O 1
ATOM 1279 N N . VAL A 1 174 ? -12.477 7.525 16.502 1.00 13.98 187 VAL A N 1
ATOM 1280 C CA . VAL A 1 174 ? -12.591 8.926 16.202 1.00 14.10 187 VAL A CA 1
ATOM 1281 C C . VAL A 1 174 ? -14.075 9.229 16.071 1.00 9.76 187 VAL A C 1
ATOM 1282 O O . VAL A 1 174 ? -14.817 8.470 15.410 1.00 13.64 187 VAL A O 1
ATOM 1286 N N . ALA A 1 175 ? -14.519 10.326 16.677 1.00 14.06 188 ALA A N 1
ATOM 1287 C CA . ALA A 1 175 ? -15.948 10.684 16.717 1.00 14.11 188 ALA A CA 1
ATOM 1288 C C . ALA A 1 175 ? -16.518 10.817 15.305 1.00 12.97 188 ALA A C 1
ATOM 1289 O O . ALA A 1 175 ? -15.830 11.316 14.422 1.00 14.59 188 ALA A O 1
ATOM 1291 N N . PRO A 1 176 ? -17.776 10.353 15.083 1.00 16.38 189 PRO A N 1
ATOM 1292 C CA . PRO A 1 176 ? -18.317 10.156 13.722 1.00 16.06 189 PRO A CA 1
ATOM 1293 C C . PRO A 1 176 ? -18.399 11.419 12.838 1.00 11.29 189 PRO A C 1
ATOM 1294 O O . PRO A 1 176 ? -18.352 11.316 11.607 1.00 17.60 189 PRO A O 1
ATOM 1298 N N . GLU A 1 177 ? -18.565 12.588 13.458 1.00 16.62 190 GLU A N 1
ATOM 1299 C CA . GLU A 1 177 ? -18.665 13.841 12.707 1.00 17.13 190 GLU A CA 1
ATOM 1300 C C . GLU A 1 177 ? -17.332 14.329 12.150 1.00 14.10 190 GLU A C 1
ATOM 1301 O O . GLU A 1 177 ? -17.315 15.222 11.292 1.00 16.86 190 GLU A O 1
ATOM 1307 N N . VAL A 1 178 ? -16.230 13.760 12.634 1.00 14.85 191 VAL A N 1
ATOM 1308 C CA . VAL A 1 178 ? -14.883 14.291 12.313 1.00 17.66 191 VAL A CA 1
ATOM 1309 C C . VAL A 1 178 ? -14.400 13.959 10.898 1.00 16.49 191 VAL A C 1
ATOM 1310 O O . VAL A 1 178 ? -13.947 14.859 10.158 1.00 17.65 191 VAL A O 1
ATOM 1314 N N . LEU A 1 179 ? -14.473 12.682 10.528 1.00 15.69 192 LEU A N 1
ATOM 1315 C CA . LEU A 1 179 ? -13.925 12.190 9.253 1.00 17.63 192 LEU A CA 1
ATOM 1316 C C . LEU A 1 179 ? -15.001 12.129 8.169 1.00 16.68 192 LEU A C 1
ATOM 1317 O O . LEU A 1 179 ? -16.041 11.499 8.348 1.00 15.67 192 LEU A O 1
ATOM 1322 N N . ALA A 1 180 ? -14.729 12.804 7.055 1.00 18.46 193 ALA A N 1
ATOM 1323 C CA . ALA A 1 180 ? -15.582 12.805 5.864 1.00 15.97 193 ALA A CA 1
ATOM 1324 C C . ALA A 1 180 ? -15.465 11.497 5.114 1.00 22.51 193 ALA A C 1
ATOM 1325 O O . ALA A 1 180 ? -16.395 11.100 4.403 1.00 25.46 193 ALA A O 1
ATOM 1327 N N . GLN A 1 181 ? -14.309 10.847 5.265 1.00 17.24 194 GLN A N 1
ATOM 1328 C CA . GLN A 1 181 ? -13.980 9.602 4.579 1.00 20.27 194 GLN A CA 1
ATOM 1329 C C . GLN A 1 181 ? -12.868 8.934 5.376 1.00 18.36 194 GLN A C 1
ATOM 1330 O O . GLN A 1 181 ? -12.261 9.541 6.259 1.00 20.77 194 GLN A O 1
ATOM 1336 N N . LYS A 1 182 ? -12.608 7.673 5.065 1.00 19.68 195 LYS A N 1
ATOM 1337 C CA . LYS A 1 182 ? -11.511 6.966 5.676 1.00 24.82 195 LYS A CA 1
ATOM 1338 C C . LYS A 1 182 ? -10.234 7.739 5.297 1.00 26.91 195 LYS A C 1
ATOM 1339 O O . LYS A 1 182 ? -10.092 8.183 4.154 1.00 24.57 195 LYS A O 1
ATOM 1345 N N . PRO A 1 183 ? -9.351 7.975 6.280 1.00 23.07 196 PRO A N 1
ATOM 1346 C CA . PRO A 1 183 ? -8.245 8.931 6.201 1.00 23.72 196 PRO A CA 1
ATOM 1347 C C . PRO A 1 183 ? -7.036 8.509 5.354 1.00 22.09 196 PRO A C 1
ATOM 1348 O O . PRO A 1 183 ? -6.127 9.306 5.179 1.00 30.97 196 PRO A O 1
ATOM 1352 N N . TYR A 1 184 ? -7.026 7.279 4.864 1.00 22.92 197 TYR A N 1
ATOM 1353 C CA . TYR A 1 184 ? -5.934 6.775 4.031 1.00 19.00 197 TYR A CA 1
ATOM 1354 C C . TYR A 1 184 ? -6.458 6.403 2.651 1.00 20.84 197 TYR A C 1
ATOM 1355 O O . TYR A 1 184 ? -7.481 5.723 2.514 1.00 22.87 197 TYR A O 1
ATOM 1364 N N . SER A 1 185 ? -5.751 6.856 1.621 1.00 16.13 198 SER A N 1
ATOM 1365 C CA . SER A 1 185 ? -6.091 6.526 0.243 1.00 14.60 198 SER A CA 1
ATOM 1366 C C . SER A 1 185 ? -4.883 6.811 -0.628 1.00 15.63 198 SER A C 1
ATOM 1367 O O . SER A 1 185 ? -3.937 7.495 -0.207 1.00 14.96 198 SER A O 1
ATOM 1370 N N . LYS A 1 186 ? -4.922 6.296 -1.842 1.00 16.62 199 LYS A N 1
ATOM 1371 C CA . LYS A 1 186 ? -3.878 6.585 -2.829 1.00 17.05 199 LYS A CA 1
ATOM 1372 C C . LYS A 1 186 ? -3.761 8.103 -3.093 1.00 14.72 199 LYS A C 1
ATOM 1373 O O . LYS A 1 186 ? -2.667 8.646 -3.117 1.00 16.45 199 LYS A O 1
ATOM 1379 N N . ALA A 1 187 ? -4.889 8.788 -3.234 1.00 14.16 200 ALA A N 1
ATOM 1380 C CA . ALA A 1 187 ? -4.898 10.249 -3.434 1.00 15.97 200 ALA A CA 1
ATOM 1381 C C . ALA A 1 187 ? -4.362 11.053 -2.222 1.00 15.79 200 ALA A C 1
ATOM 1382 O O . ALA A 1 187 ? -3.677 12.067 -2.387 1.00 13.44 200 ALA A O 1
ATOM 1384 N N . VAL A 1 188 ? -4.629 10.585 -1.015 1.00 14.04 201 VAL A N 1
ATOM 1385 C CA . VAL A 1 188 ? -4.044 11.195 0.165 1.00 12.75 201 VAL A CA 1
ATOM 1386 C C . VAL A 1 188 ? -2.502 11.035 0.180 1.00 11.10 201 VAL A C 1
ATOM 1387 O O . VAL A 1 188 ? -1.778 12.001 0.493 1.00 13.97 201 VAL A O 1
ATOM 1391 N N . ASP A 1 189 ? -1.990 9.857 -0.183 1.00 12.04 202 ASP A N 1
ATOM 1392 C CA . ASP A 1 189 ? -0.541 9.672 -0.340 1.00 11.62 202 ASP A CA 1
ATOM 1393 C C . ASP A 1 189 ? 0.033 10.701 -1.345 1.00 12.27 202 ASP A C 1
ATOM 1394 O O . ASP A 1 189 ? 1.065 11.320 -1.096 1.00 13.85 202 ASP A O 1
ATOM 1399 N N . CYS A 1 190 ? -0.647 10.871 -2.478 1.00 11.32 203 CYS A N 1
ATOM 1400 C CA . CYS A 1 190 ? -0.206 11.834 -3.511 1.00 14.33 203 CYS A CA 1
ATOM 1401 C C . CYS A 1 190 ? -0.154 13.262 -2.981 1.00 15.20 203 CYS A C 1
ATOM 1402 O O . CYS A 1 190 ? 0.824 13.988 -3.212 1.00 15.47 203 CYS A O 1
ATOM 1405 N N . TRP A 1 191 ? -1.174 13.651 -2.222 1.00 14.38 204 TRP A N 1
ATOM 1406 C CA . TRP A 1 191 ? -1.202 14.989 -1.560 1.00 13.22 204 TRP A CA 1
ATOM 1407 C C . TRP A 1 191 ? -0.002 15.200 -0.629 1.00 12.41 204 TRP A C 1
ATOM 1408 O O . TRP A 1 191 ? 0.669 16.265 -0.631 1.00 13.74 204 TRP A O 1
ATOM 1419 N N . SER A 1 192 ? 0.297 14.163 0.141 1.00 14.68 205 SER A N 1
ATOM 1420 C CA . SER A 1 192 ? 1.440 14.180 1.047 1.00 13.80 205 SER A CA 1
ATOM 1421 C C . SER A 1 192 ? 2.738 14.412 0.303 1.00 12.87 205 SER A C 1
ATOM 1422 O O . SER A 1 192 ? 3.571 15.187 0.755 1.00 11.72 205 SER A O 1
ATOM 1425 N N . ILE A 1 193 ? 2.903 13.730 -0.834 1.00 13.95 206 ILE A N 1
ATOM 1426 C CA . ILE A 1 193 ? 4.081 13.924 -1.699 1.00 12.71 206 ILE A CA 1
ATOM 1427 C C . ILE A 1 193 ? 4.167 15.381 -2.205 1.00 11.50 206 ILE A C 1
ATOM 1428 O O . ILE A 1 193 ? 5.265 15.965 -2.243 1.00 14.71 206 ILE A O 1
ATOM 1433 N N . GLY A 1 194 ? 3.016 15.977 -2.522 1.00 10.73 207 GLY A N 1
ATOM 1434 C CA . GLY A 1 194 ? 2.934 17.420 -2.813 1.00 14.54 207 GLY A CA 1
ATOM 1435 C C . GLY A 1 194 ? 3.484 18.304 -1.697 1.00 11.99 207 GLY A C 1
ATOM 1436 O O . GLY A 1 194 ? 4.266 19.238 -1.941 1.00 12.90 207 GLY A O 1
ATOM 1437 N N . VAL A 1 195 ? 3.131 17.984 -0.450 1.00 11.32 208 VAL A N 1
ATOM 1438 C CA . VAL A 1 195 ? 3.573 18.782 0.704 1.00 13.27 208 VAL A CA 1
ATOM 1439 C C . VAL A 1 195 ? 5.079 18.663 0.931 1.00 12.74 208 VAL A C 1
ATOM 1440 O O . VAL A 1 195 ? 5.764 19.663 1.197 1.00 14.28 208 VAL A O 1
ATOM 1444 N N . ILE A 1 196 ? 5.596 17.438 0.792 1.00 11.54 209 ILE A N 1
ATOM 1445 C CA . ILE A 1 196 ? 7.003 17.165 0.974 1.00 16.10 209 ILE A CA 1
ATOM 1446 C C . ILE A 1 196 ? 7.774 17.903 -0.135 1.00 10.89 209 ILE A C 1
ATOM 1447 O O . ILE A 1 196 ? 8.827 18.504 0.129 1.00 15.53 209 ILE A O 1
ATOM 1452 N N . THR A 1 197 ? 7.235 17.892 -1.351 1.00 11.24 210 THR A N 1
ATOM 1453 C CA . THR A 1 197 ? 7.884 18.616 -2.464 1.00 15.88 210 THR A CA 1
ATOM 1454 C C . THR A 1 197 ? 8.001 20.124 -2.135 1.00 13.28 210 THR A C 1
ATOM 1455 O O . THR A 1 197 ? 9.058 20.745 -2.318 1.00 13.01 210 THR A O 1
ATOM 1459 N N . TYR A 1 198 ? 6.903 20.692 -1.648 1.00 11.57 211 TYR A N 1
ATOM 1460 C CA . TYR A 1 198 ? 6.851 22.098 -1.267 1.00 13.27 211 TYR A CA 1
ATOM 1461 C C . TYR A 1 198 ? 7.964 22.442 -0.258 1.00 14.18 211 TYR A C 1
ATOM 1462 O O . TYR A 1 198 ? 8.746 23.384 -0.487 1.00 12.50 211 TYR A O 1
ATOM 1471 N N . ILE A 1 199 ? 8.051 21.683 0.836 1.00 15.90 212 ILE A N 1
ATOM 1472 C CA . ILE A 1 199 ? 9.075 21.917 1.850 1.00 16.27 212 ILE A CA 1
ATOM 1473 C C . ILE A 1 199 ? 10.505 21.668 1.319 1.00 12.68 212 ILE A C 1
ATOM 1474 O O . ILE A 1 199 ? 11.438 22.370 1.708 1.00 15.69 212 ILE A O 1
ATOM 1479 N N . LEU A 1 200 ? 10.681 20.690 0.429 1.00 14.98 213 LEU A N 1
ATOM 1480 C CA . LEU A 1 200 ? 11.999 20.436 -0.180 1.00 13.32 213 LEU A CA 1
ATOM 1481 C C . LEU A 1 200 ? 12.531 21.653 -0.964 1.00 15.99 213 LEU A C 1
ATOM 1482 O O . LEU A 1 200 ? 13.742 21.815 -1.113 1.00 16.44 213 LEU A O 1
ATOM 1487 N N . LEU A 1 201 ? 11.635 22.498 -1.458 1.00 10.10 214 LEU A N 1
ATOM 1488 C CA . LEU A 1 201 ? 12.045 23.668 -2.284 1.00 14.89 214 LEU A CA 1
ATOM 1489 C C . LEU A 1 201 ? 12.141 25.007 -1.528 1.00 16.73 214 LEU A C 1
ATOM 1490 O O . LEU A 1 201 ? 12.675 25.978 -2.060 1.00 16.93 214 LEU A O 1
ATOM 1495 N N . CYS A 1 202 ? 11.645 25.060 -0.295 1.00 13.51 215 CYS A N 1
ATOM 1496 C CA . CYS A 1 202 ? 11.720 26.286 0.508 1.00 13.70 215 CYS A CA 1
ATOM 1497 C C . CYS A 1 202 ? 12.084 26.145 1.996 1.00 19.60 215 CYS A C 1
ATOM 1498 O O . CYS A 1 202 ? 12.516 27.130 2.612 1.00 20.32 215 CYS A O 1
ATOM 1501 N N . GLY A 1 203 ? 11.914 24.962 2.585 1.00 12.75 216 GLY A N 1
ATOM 1502 C CA . GLY A 1 203 ? 12.298 24.753 3.992 1.00 14.43 216 GLY A CA 1
ATOM 1503 C C . GLY A 1 203 ? 11.179 25.006 5.008 1.00 14.00 216 GLY A C 1
ATOM 1504 O O . GLY A 1 203 ? 11.425 24.994 6.223 1.00 16.79 216 GLY A O 1
ATOM 1505 N N . TYR A 1 204 ? 9.969 25.261 4.510 1.00 14.36 217 TYR A N 1
ATOM 1506 C CA . TYR A 1 204 ? 8.775 25.339 5.356 1.00 12.83 217 TYR A CA 1
ATOM 1507 C C . TYR A 1 204 ? 7.550 24.739 4.637 1.00 18.33 217 TYR A C 1
ATOM 1508 O O . TYR A 1 204 ? 7.475 24.754 3.406 1.00 16.02 217 TYR A O 1
ATOM 1517 N N . PRO A 1 205 ? 6.588 24.186 5.410 1.00 15.05 218 PRO A N 1
ATOM 1518 C CA . PRO A 1 205 ? 5.350 23.676 4.822 1.00 15.68 218 PRO A CA 1
ATOM 1519 C C . PRO A 1 205 ? 4.416 24.811 4.371 1.00 17.69 218 PRO A C 1
ATOM 1520 O O . PRO A 1 205 ? 4.506 25.937 4.899 1.00 17.30 218 PRO A O 1
ATOM 1524 N N . PRO A 1 206 ? 3.494 24.511 3.435 1.00 18.93 219 PRO A N 1
ATOM 1525 C CA . PRO A 1 206 ? 2.578 25.561 2.972 1.00 16.69 219 PRO A CA 1
ATOM 1526 C C . PRO A 1 206 ? 1.763 26.096 4.122 1.00 18.50 219 PRO A C 1
ATOM 1527 O O . PRO A 1 206 ? 1.304 25.323 4.963 1.00 18.97 219 PRO A O 1
ATOM 1531 N N . PHE A 1 207 ? 1.655 27.423 4.198 1.00 16.90 220 PHE A N 1
ATOM 1532 C CA . PHE A 1 207 ? 0.850 28.086 5.239 1.00 19.85 220 PHE A CA 1
ATOM 1533 C C . PHE A 1 207 ? 1.407 27.857 6.648 1.00 20.82 220 PHE A C 1
ATOM 1534 O O . PHE A 1 207 ? 0.662 27.853 7.631 1.00 20.16 220 PHE A O 1
ATOM 1542 N N . TYR A 1 208 ? 2.727 27.678 6.723 1.00 21.31 221 TYR A N 1
ATOM 1543 C CA . TYR A 1 208 ? 3.453 27.455 7.987 1.00 22.23 221 TYR A CA 1
ATOM 1544 C C . TYR A 1 208 ? 3.061 28.436 9.109 1.00 22.60 221 TYR A C 1
ATOM 1545 O O . TYR A 1 208 ? 2.891 28.028 10.246 1.00 24.60 221 TYR A O 1
ATOM 1554 N N . GLU A 1 209 ? 2.902 29.716 8.771 1.00 20.22 222 GLU A N 1
ATOM 1555 C CA . GLU A 1 209 ? 2.599 30.757 9.760 1.00 23.01 222 GLU A CA 1
ATOM 1556 C C . GLU A 1 209 ? 1.105 31.002 10.039 1.00 23.90 222 GLU A C 1
ATOM 1557 O O . GLU A 1 209 ? 0.765 31.952 10.754 1.00 29.54 222 GLU A O 1
ATOM 1563 N N . GLU A 1 210 ? 0.222 30.155 9.499 1.00 24.63 223 GLU A N 1
ATOM 1564 C CA . GLU A 1 210 ? -1.202 30.238 9.797 1.00 26.92 223 GLU A CA 1
ATOM 1565 C C . GLU A 1 210 ? -1.513 29.421 11.069 1.00 27.46 223 GLU A C 1
ATOM 1566 O O . GLU A 1 210 ? -0.829 28.442 11.396 1.00 22.90 223 GLU A O 1
ATOM 1572 N N . THR A 1 211 ? -2.532 29.856 11.798 1.00 30.20 224 THR A N 1
ATOM 1573 C CA . THR A 1 211 ? -3.017 29.105 12.956 1.00 33.13 224 THR A CA 1
ATOM 1574 C C . THR A 1 211 ? -3.590 27.751 12.497 1.00 36.30 224 THR A C 1
ATOM 1575 O O . THR A 1 211 ? -3.975 27.613 11.347 1.00 27.25 224 THR A O 1
ATOM 1579 N N . GLU A 1 212 ? -3.645 26.774 13.401 1.00 37.64 225 GLU A N 1
ATOM 1580 C CA . GLU A 1 212 ? -4.242 25.458 13.099 1.00 35.95 225 GLU A CA 1
ATOM 1581 C C . GLU A 1 212 ? -5.630 25.597 12.461 1.00 32.78 225 GLU A C 1
ATOM 1582 O O . GLU A 1 212 ? -5.955 24.889 11.501 1.00 29.02 225 GLU A O 1
ATOM 1588 N N . SER A 1 213 ? -6.439 26.519 12.988 1.00 37.68 226 SER A N 1
ATOM 1589 C CA A SER A 1 213 ? -7.797 26.740 12.494 0.50 37.34 226 SER A CA 1
ATOM 1590 C CA B SER A 1 213 ? -7.800 26.743 12.494 0.50 36.58 226 SER A CA 1
ATOM 1591 C C . SER A 1 213 ? -7.831 27.330 11.081 1.00 36.80 226 SER A C 1
ATOM 1592 O O . SER A 1 213 ? -8.693 26.959 10.254 1.00 31.33 226 SER A O 1
ATOM 1597 N N . LYS A 1 214 ? -6.911 28.259 10.795 1.00 26.73 227 LYS A N 1
ATOM 1598 C CA . LYS A 1 214 ? -6.879 28.872 9.482 1.00 24.56 227 LYS A CA 1
ATOM 1599 C C . LYS A 1 214 ? -6.303 27.893 8.485 1.00 22.32 227 LYS A C 1
ATOM 1600 O O . LYS A 1 214 ? -6.719 27.875 7.324 1.00 23.24 227 LYS A O 1
ATOM 1604 N N . LEU A 1 215 ? -5.327 27.105 8.933 1.00 24.12 228 LEU A N 1
ATOM 1605 C CA . LEU A 1 215 ? -4.719 26.084 8.059 1.00 20.25 228 LEU A CA 1
ATOM 1606 C C . LEU A 1 215 ? -5.791 25.149 7.498 1.00 19.40 228 LEU A C 1
ATOM 1607 O O . LEU A 1 215 ? -5.776 24.818 6.322 1.00 20.25 228 LEU A O 1
ATOM 1612 N N . PHE A 1 216 ? -6.728 24.735 8.354 1.00 22.89 229 PHE A N 1
ATOM 1613 C CA . PHE A 1 216 ? -7.840 23.882 7.920 1.00 22.72 229 PHE A CA 1
ATOM 1614 C C . PHE A 1 216 ? -8.566 24.488 6.714 1.00 20.71 229 PHE A C 1
ATOM 1615 O O . PHE A 1 216 ? -8.842 23.808 5.728 1.00 19.59 229 PHE A O 1
ATOM 1623 N N . GLU A 1 217 ? -8.861 25.786 6.812 1.00 23.30 230 GLU A N 1
ATOM 1624 C CA . GLU A 1 217 ? -9.618 26.483 5.780 1.00 23.95 230 GLU A CA 1
ATOM 1625 C C . GLU A 1 217 ? -8.786 26.619 4.511 1.00 20.97 230 GLU A C 1
ATOM 1626 O O . GLU A 1 217 ? -9.283 26.423 3.414 1.00 19.98 230 GLU A O 1
ATOM 1629 N N . LYS A 1 218 ? -7.516 26.959 4.685 1.00 24.64 231 LYS A N 1
ATOM 1630 C CA . LYS A 1 218 ? -6.597 27.150 3.552 1.00 22.52 231 LYS A CA 1
ATOM 1631 C C . LYS A 1 218 ? -6.426 25.855 2.744 1.00 19.59 231 LYS A C 1
ATOM 1632 O O . LYS A 1 218 ? -6.404 25.868 1.518 1.00 20.03 231 LYS A O 1
ATOM 1638 N N . ILE A 1 219 ? -6.316 24.732 3.445 1.00 18.44 232 ILE A N 1
ATOM 1639 C CA . ILE A 1 219 ? -6.149 23.441 2.802 1.00 20.44 232 ILE A CA 1
ATOM 1640 C C . ILE A 1 219 ? -7.428 23.113 2.015 1.00 18.89 232 ILE A C 1
ATOM 1641 O O . ILE A 1 219 ? -7.368 22.670 0.873 1.00 22.51 232 ILE A O 1
ATOM 1646 N N . LYS A 1 220 ? -8.585 23.369 2.636 1.00 21.71 233 LYS A N 1
ATOM 1647 C CA . LYS A 1 220 ? -9.883 23.201 1.985 1.00 22.78 233 LYS A CA 1
ATOM 1648 C C . LYS A 1 220 ? -9.984 24.037 0.691 1.00 23.41 233 LYS A C 1
ATOM 1649 O O . LYS A 1 220 ? -10.340 23.507 -0.379 1.00 24.19 233 LYS A O 1
ATOM 1655 N N . GLU A 1 221 ? -9.638 25.322 0.811 1.00 24.70 234 GLU A N 1
ATOM 1656 C CA . GLU A 1 221 ? -9.684 26.296 -0.298 1.00 27.32 234 GLU A CA 1
ATOM 1657 C C . GLU A 1 221 ? -8.732 25.913 -1.453 1.00 23.58 234 GLU A C 1
ATOM 1658 O O . GLU A 1 221 ? -9.111 25.985 -2.637 1.00 22.42 234 GLU A O 1
ATOM 1664 N N . GLY A 1 222 ? -7.518 25.480 -1.083 1.00 23.75 235 GLY A N 1
ATOM 1665 C CA . GLY A 1 222 ? -6.542 24.891 -2.008 1.00 23.09 235 GLY A CA 1
ATOM 1666 C C . GLY A 1 222 ? -5.818 25.870 -2.909 1.00 21.88 235 GLY A C 1
ATOM 1667 O O . GLY A 1 222 ? -5.234 25.474 -3.920 1.00 30.96 235 GLY A O 1
ATOM 1668 N N . TYR A 1 223 ? -5.850 27.142 -2.559 1.00 24.40 236 TYR A N 1
ATOM 1669 C CA . TYR A 1 223 ? -5.071 28.155 -3.280 1.00 25.83 236 TYR A CA 1
ATOM 1670 C C . TYR A 1 223 ? -3.743 28.332 -2.563 1.00 24.21 236 TYR A C 1
ATOM 1671 O O . TYR A 1 223 ? -3.665 29.038 -1.568 1.00 37.98 236 TYR A O 1
ATOM 1680 N N . TYR A 1 224 ? -2.701 27.687 -3.066 1.00 19.33 237 TYR A N 1
ATOM 1681 C CA . TYR A 1 224 ? -1.385 27.736 -2.412 1.00 18.32 237 TYR A CA 1
ATOM 1682 C C . TYR A 1 224 ? -0.554 28.950 -2.858 1.00 18.68 237 TYR A C 1
ATOM 1683 O O . TYR A 1 224 ? -0.735 29.496 -3.950 1.00 23.51 237 TYR A O 1
ATOM 1692 N N . GLU A 1 225 ? 0.334 29.370 -1.967 1.00 22.61 238 GLU A N 1
ATOM 1693 C CA . GLU A 1 225 ? 1.143 30.563 -2.153 1.00 21.78 238 GLU A CA 1
ATOM 1694 C C . GLU A 1 225 ? 2.623 30.201 -2.116 1.00 24.01 238 GLU A C 1
ATOM 1695 O O . GLU A 1 225 ? 3.038 29.246 -1.460 1.00 19.65 238 GLU A O 1
ATOM 1701 N N . PHE A 1 226 ? 3.407 30.991 -2.836 1.00 24.21 239 PHE A N 1
ATOM 1702 C CA . PHE A 1 226 ? 4.816 30.725 -3.065 1.00 19.11 239 PHE A CA 1
ATOM 1703 C C . PHE A 1 226 ? 5.484 32.078 -2.817 1.00 17.40 239 PHE A C 1
ATOM 1704 O O . PHE A 1 226 ? 5.747 32.874 -3.750 1.00 21.42 239 PHE A O 1
ATOM 1712 N N . GLU A 1 227 ? 5.704 32.327 -1.527 1.00 19.32 240 GLU A N 1
ATOM 1713 C CA . GLU A 1 227 ? 6.007 33.653 -1.001 1.00 22.27 240 GLU A CA 1
ATOM 1714 C C . GLU A 1 227 ? 7.404 34.122 -1.351 1.00 21.10 240 GLU A C 1
ATOM 1715 O O . GLU A 1 227 ? 8.319 33.315 -1.455 1.00 18.98 240 GLU A O 1
ATOM 1721 N N . SER A 1 228 ? 7.555 35.446 -1.494 1.00 24.66 241 SER A N 1
ATOM 1722 C CA . SER A 1 228 ? 8.865 36.084 -1.572 1.00 22.99 241 SER A CA 1
ATOM 1723 C C . SER A 1 228 ? 9.453 36.348 -0.180 1.00 23.52 241 SER A C 1
ATOM 1724 O O . SER A 1 228 ? 8.698 36.622 0.780 1.00 26.76 241 SER A O 1
ATOM 1727 N N . PRO A 1 229 ? 10.794 36.309 -0.061 1.00 22.53 242 PRO A N 1
ATOM 1728 C CA . PRO A 1 229 ? 11.760 36.022 -1.148 1.00 27.57 242 PRO A CA 1
ATOM 1729 C C . PRO A 1 229 ? 12.002 34.522 -1.465 1.00 26.12 242 PRO A C 1
ATOM 1730 O O . PRO A 1 229 ? 12.660 34.209 -2.455 1.00 26.75 242 PRO A O 1
ATOM 1734 N N . PHE A 1 230 ? 11.452 33.617 -0.656 1.00 24.70 243 PHE A N 1
ATOM 1735 C CA . PHE A 1 230 ? 11.861 32.192 -0.657 1.00 19.00 243 PHE A CA 1
ATOM 1736 C C . PHE A 1 230 ? 11.673 31.498 -2.012 1.00 17.08 243 PHE A C 1
ATOM 1737 O O . PHE A 1 230 ? 12.494 30.683 -2.430 1.00 21.76 243 PHE A O 1
ATOM 1745 N N . TRP A 1 231 ? 10.608 31.862 -2.705 1.00 18.40 244 TRP A N 1
ATOM 1746 C CA . TRP A 1 231 ? 10.250 31.221 -3.955 1.00 20.96 244 TRP A CA 1
ATOM 1747 C C . TRP A 1 231 ? 10.645 32.027 -5.180 1.00 18.53 244 TRP A C 1
ATOM 1748 O O . TRP A 1 231 ? 10.307 31.645 -6.289 1.00 19.39 244 TRP A O 1
ATOM 1759 N N . ASP A 1 232 ? 11.384 33.116 -4.980 1.00 21.42 245 ASP A N 1
ATOM 1760 C CA . ASP A 1 232 ? 11.702 34.040 -6.095 1.00 25.53 245 ASP A CA 1
ATOM 1761 C C . ASP A 1 232 ? 12.467 33.378 -7.264 1.00 23.23 245 ASP A C 1
ATOM 1762 O O . ASP A 1 232 ? 12.206 33.663 -8.439 1.00 25.43 245 ASP A O 1
ATOM 1767 N N . ASP A 1 233 ? 13.400 32.496 -6.927 1.00 20.53 246 ASP A N 1
ATOM 1768 C CA . ASP A 1 233 ? 14.269 31.842 -7.901 1.00 26.44 246 ASP A CA 1
ATOM 1769 C C . ASP A 1 233 ? 13.872 30.411 -8.209 1.00 22.96 246 ASP A C 1
ATOM 1770 O O . ASP A 1 233 ? 14.665 29.669 -8.777 1.00 26.25 246 ASP A O 1
ATOM 1775 N N . ILE A 1 234 ? 12.649 30.035 -7.839 1.00 22.30 247 ILE A N 1
ATOM 1776 C CA . ILE A 1 234 ? 12.105 28.719 -8.156 1.00 19.54 247 ILE A CA 1
ATOM 1777 C C . ILE A 1 234 ? 11.302 28.791 -9.446 1.00 16.95 247 ILE A C 1
ATOM 1778 O O . ILE A 1 234 ? 10.566 29.766 -9.694 1.00 22.48 247 ILE A O 1
ATOM 1783 N N . SER A 1 235 ? 11.462 27.749 -10.257 1.00 21.16 248 SER A N 1
ATOM 1784 C CA . SER A 1 235 ? 10.784 27.610 -11.540 1.00 21.27 248 SER A CA 1
ATOM 1785 C C . SER A 1 235 ? 9.261 27.560 -11.445 1.00 22.62 248 SER A C 1
ATOM 1786 O O . SER A 1 235 ? 8.690 27.005 -10.486 1.00 20.30 248 SER A O 1
ATOM 1789 N N . GLU A 1 236 ? 8.612 28.118 -12.461 1.00 23.15 249 GLU A N 1
ATOM 1790 C CA . GLU A 1 236 ? 7.169 28.015 -12.611 1.00 25.38 249 GLU A CA 1
ATOM 1791 C C . GLU A 1 236 ? 6.769 26.542 -12.759 1.00 24.58 249 GLU A C 1
ATOM 1792 O O . GLU A 1 236 ? 5.734 26.112 -12.219 1.00 23.43 249 GLU A O 1
ATOM 1798 N N . SER A 1 237 ? 7.599 25.758 -13.440 1.00 19.98 250 SER A N 1
ATOM 1799 C CA . SER A 1 237 ? 7.335 24.307 -13.559 1.00 20.52 250 SER A CA 1
ATOM 1800 C C . SER A 1 237 ? 7.186 23.594 -12.188 1.00 21.26 250 SER A C 1
ATOM 1801 O O . SER A 1 237 ? 6.277 22.785 -12.025 1.00 18.78 250 SER A O 1
ATOM 1804 N N . ALA A 1 238 ? 8.094 23.892 -11.250 1.00 16.49 251 ALA A N 1
ATOM 1805 C CA . ALA A 1 238 ? 8.055 23.309 -9.892 1.00 16.49 251 ALA A CA 1
ATOM 1806 C C . ALA A 1 238 ? 6.738 23.638 -9.193 1.00 14.22 251 ALA A C 1
ATOM 1807 O O . ALA A 1 238 ? 6.130 22.771 -8.548 1.00 16.99 251 ALA A O 1
ATOM 1809 N N . LYS A 1 239 ? 6.321 24.899 -9.302 1.00 17.63 252 LYS A N 1
ATOM 1810 C CA . LYS A 1 239 ? 5.105 25.379 -8.667 1.00 14.94 252 LYS A CA 1
ATOM 1811 C C . LYS A 1 239 ? 3.882 24.714 -9.294 1.00 20.38 252 LYS A C 1
ATOM 1812 O O . LYS A 1 239 ? 2.955 24.271 -8.581 1.00 20.00 252 LYS A O 1
ATOM 1818 N N . ASP A 1 240 ? 3.879 24.633 -10.625 1.00 18.65 253 ASP A N 1
ATOM 1819 C CA . ASP A 1 240 ? 2.839 23.926 -11.364 1.00 17.95 253 ASP A CA 1
ATOM 1820 C C . ASP A 1 240 ? 2.708 22.462 -10.896 1.00 17.27 253 ASP A C 1
ATOM 1821 O O . ASP A 1 240 ? 1.609 21.976 -10.617 1.00 19.01 253 ASP A O 1
ATOM 1826 N N . PHE A 1 241 ? 3.835 21.775 -10.833 1.00 20.28 254 PHE A N 1
ATOM 1827 C CA . PHE A 1 241 ? 3.899 20.375 -10.397 1.00 20.33 254 PHE A CA 1
ATOM 1828 C C . PHE A 1 241 ? 3.288 20.232 -9.006 1.00 17.05 254 PHE A C 1
ATOM 1829 O O . PHE A 1 241 ? 2.434 19.382 -8.798 1.00 17.55 254 PHE A O 1
ATOM 1837 N N . ILE A 1 242 ? 3.765 21.045 -8.056 1.00 18.67 255 ILE A N 1
ATOM 1838 C CA . ILE A 1 242 ? 3.267 21.017 -6.682 1.00 16.67 255 ILE A CA 1
ATOM 1839 C C . ILE A 1 242 ? 1.753 21.224 -6.620 1.00 19.75 255 ILE A C 1
ATOM 1840 O O . ILE A 1 242 ? 1.064 20.476 -5.918 1.00 17.83 255 ILE A O 1
ATOM 1845 N N . CYS A 1 243 ? 1.240 22.227 -7.339 1.00 17.01 256 CYS A N 1
ATOM 1846 C CA . CYS A 1 243 ? -0.202 22.506 -7.341 1.00 18.69 256 CYS A CA 1
ATOM 1847 C C . CYS A 1 243 ? -1.041 21.317 -7.839 1.00 16.52 256 CYS A C 1
ATOM 1848 O O . CYS A 1 243 ? -2.144 21.098 -7.361 1.00 20.27 256 CYS A O 1
ATOM 1851 N N . HIS A 1 244 ? -0.522 20.544 -8.780 1.00 19.45 257 HIS A N 1
ATOM 1852 C CA . HIS A 1 244 ? -1.253 19.373 -9.293 1.00 18.13 257 HIS A CA 1
ATOM 1853 C C . HIS A 1 244 ? -1.384 18.254 -8.258 1.00 19.30 257 HIS A C 1
ATOM 1854 O O . HIS A 1 244 ? -2.341 17.480 -8.320 1.00 19.56 257 HIS A O 1
ATOM 1861 N N . LEU A 1 245 ? -0.418 18.172 -7.330 1.00 15.99 258 LEU A N 1
ATOM 1862 C CA . LEU A 1 245 ? -0.486 17.216 -6.196 1.00 14.94 258 LEU A CA 1
ATOM 1863 C C . LEU A 1 245 ? -1.253 17.734 -4.971 1.00 16.30 258 LEU A C 1
ATOM 1864 O O . LEU A 1 245 ? -1.892 16.942 -4.280 1.00 19.67 258 LEU A O 1
ATOM 1869 N N . LEU A 1 246 ? -1.216 19.050 -4.732 1.00 18.69 259 LEU A N 1
ATOM 1870 C CA . LEU A 1 246 ? -1.941 19.672 -3.635 1.00 15.99 259 LEU A CA 1
ATOM 1871 C C . LEU A 1 246 ? -3.410 19.985 -3.973 1.00 16.79 259 LEU A C 1
ATOM 1872 O O . LEU A 1 246 ? -4.181 20.363 -3.091 1.00 18.70 259 LEU A O 1
ATOM 1877 N N . GLU A 1 247 ? -3.761 19.847 -5.256 1.00 17.98 260 GLU A N 1
ATOM 1878 C CA . GLU A 1 247 ? -5.121 19.966 -5.764 1.00 17.65 260 GLU A CA 1
ATOM 1879 C C . GLU A 1 247 ? -6.169 19.432 -4.759 1.00 17.93 260 GLU A C 1
ATOM 1880 O O . GLU A 1 247 ? -6.093 18.272 -4.318 1.00 19.64 260 GLU A O 1
ATOM 1886 N N . LYS A 1 248 ? -7.132 20.286 -4.411 1.00 20.29 261 LYS A N 1
ATOM 1887 C CA . LYS A 1 248 ? -8.095 19.983 -3.342 1.00 21.69 261 LYS A CA 1
ATOM 1888 C C . LYS A 1 248 ? -9.033 18.825 -3.695 1.00 19.40 261 LYS A C 1
ATOM 1889 O O . LYS A 1 248 ? -9.406 18.044 -2.814 1.00 23.05 261 LYS A O 1
ATOM 1895 N N . ASP A 1 249 ? -9.396 18.712 -4.974 1.00 19.80 262 ASP A N 1
ATOM 1896 C CA . ASP A 1 249 ? -10.327 17.675 -5.432 1.00 24.68 262 ASP A CA 1
ATOM 1897 C C . ASP A 1 249 ? -9.537 16.397 -5.705 1.00 21.89 262 ASP A C 1
ATOM 1898 O O . ASP A 1 249 ? -8.727 16.367 -6.641 1.00 20.57 262 ASP A O 1
ATOM 1903 N N . PRO A 1 250 ? -9.747 15.336 -4.882 1.00 19.31 263 PRO A N 1
ATOM 1904 C CA . PRO A 1 250 ? -8.975 14.117 -5.090 1.00 26.62 263 PRO A CA 1
ATOM 1905 C C . PRO A 1 250 ? -9.176 13.396 -6.445 1.00 25.11 263 PRO A C 1
ATOM 1906 O O . PRO A 1 250 ? -8.342 12.585 -6.827 1.00 24.65 263 PRO A O 1
ATOM 1910 N N . ASN A 1 251 ? -10.277 13.663 -7.145 1.00 26.18 264 ASN A N 1
ATOM 1911 C CA . ASN A 1 251 ? -10.470 13.113 -8.479 1.00 26.35 264 ASN A CA 1
ATOM 1912 C C . ASN A 1 251 ? -9.672 13.868 -9.555 1.00 27.56 264 ASN A C 1
ATOM 1913 O O . ASN A 1 251 ? -9.358 13.305 -10.612 1.00 27.82 264 ASN A O 1
ATOM 1918 N N . GLU A 1 252 ? -9.350 15.131 -9.276 1.00 25.09 265 GLU A N 1
ATOM 1919 C CA . GLU A 1 252 ? -8.556 15.971 -10.188 1.00 25.18 265 GLU A CA 1
ATOM 1920 C C . GLU A 1 252 ? -7.053 15.920 -9.896 1.00 22.03 265 GLU A C 1
ATOM 1921 O O . GLU A 1 252 ? -6.232 16.271 -10.760 1.00 24.36 265 GLU A O 1
ATOM 1927 N N . ARG A 1 253 ? -6.709 15.471 -8.690 1.00 21.15 266 ARG A N 1
ATOM 1928 C CA . ARG A 1 253 ? -5.330 15.424 -8.211 1.00 16.93 266 ARG A CA 1
ATOM 1929 C C . ARG A 1 253 ? -4.518 14.457 -9.046 1.00 18.20 266 ARG A C 1
ATOM 1930 O O . ARG A 1 253 ? -5.021 13.426 -9.468 1.00 19.32 266 ARG A O 1
ATOM 1938 N N . TYR A 1 254 ? -3.265 14.805 -9.326 1.00 16.28 267 TYR A N 1
ATOM 1939 C CA . TYR A 1 254 ? -2.346 13.851 -9.931 1.00 16.47 267 TYR A CA 1
ATOM 1940 C C . TYR A 1 254 ? -2.205 12.569 -9.099 1.00 17.13 267 TYR A C 1
ATOM 1941 O O . TYR A 1 254 ? -2.067 12.617 -7.873 1.00 19.55 267 TYR A O 1
ATOM 1950 N N . THR A 1 255 ? -2.235 11.439 -9.802 1.00 18.12 268 THR A N 1
ATOM 1951 C CA . THR A 1 255 ? -1.763 10.144 -9.322 1.00 18.51 268 THR A CA 1
ATOM 1952 C C . THR A 1 255 ? -0.237 10.139 -9.437 1.00 17.73 268 THR A C 1
ATOM 1953 O O . THR A 1 255 ? 0.335 11.023 -10.087 1.00 17.82 268 THR A O 1
ATOM 1957 N N . CYS A 1 256 ? 0.421 9.151 -8.832 1.00 15.99 269 CYS A N 1
ATOM 1958 C CA . CYS A 1 256 ? 1.874 9.043 -8.927 1.00 16.51 269 CYS A CA 1
ATOM 1959 C C . CYS A 1 256 ? 2.293 8.875 -10.393 1.00 15.91 269 CYS A C 1
ATOM 1960 O O . CYS A 1 256 ? 3.276 9.467 -10.836 1.00 19.65 269 CYS A O 1
ATOM 1963 N N . GLU A 1 257 ? 1.546 8.050 -11.135 1.00 19.12 270 GLU A N 1
ATOM 1964 C CA . GLU A 1 257 ? 1.781 7.853 -12.576 1.00 20.92 270 GLU A CA 1
ATOM 1965 C C . GLU A 1 257 ? 1.788 9.184 -13.344 1.00 22.80 270 GLU A C 1
ATOM 1966 O O . GLU A 1 257 ? 2.712 9.457 -14.116 1.00 22.87 270 GLU A O 1
ATOM 1972 N N . LYS A 1 258 ? 0.775 10.009 -13.122 1.00 21.73 271 LYS A N 1
ATOM 1973 C CA . LYS A 1 258 ? 0.656 11.286 -13.820 1.00 23.59 271 LYS A CA 1
ATOM 1974 C C . LYS A 1 258 ? 1.767 12.258 -13.383 1.00 23.08 271 LYS A C 1
ATOM 1975 O O . LYS A 1 258 ? 2.364 12.936 -14.218 1.00 24.22 271 LYS A O 1
ATOM 1981 N N . ALA A 1 259 ? 2.065 12.287 -12.088 1.00 20.09 272 ALA A N 1
ATOM 1982 C CA . ALA A 1 259 ? 3.148 13.084 -11.562 1.00 18.42 272 ALA A CA 1
ATOM 1983 C C . ALA A 1 259 ? 4.517 12.690 -12.164 1.00 17.33 272 ALA A C 1
ATOM 1984 O O . ALA A 1 259 ? 5.353 13.552 -12.456 1.00 17.50 272 ALA A O 1
ATOM 1986 N N . LEU A 1 260 ? 4.755 11.395 -12.334 1.00 16.53 273 LEU A N 1
ATOM 1987 C CA . LEU A 1 260 ? 6.022 10.921 -12.915 1.00 17.51 273 LEU A CA 1
ATOM 1988 C C . LEU A 1 260 ? 6.264 11.370 -14.366 1.00 19.15 273 LEU A C 1
ATOM 1989 O O . LEU A 1 260 ? 7.398 11.325 -14.841 1.00 24.34 273 LEU A O 1
ATOM 1994 N N . SER A 1 261 ? 5.197 11.761 -15.047 1.00 19.76 274 SER A N 1
ATOM 1995 C CA . SER A 1 261 ? 5.249 12.211 -16.445 1.00 23.65 274 SER A CA 1
ATOM 1996 C C . SER A 1 261 ? 5.326 13.757 -16.584 1.00 22.94 274 SER A C 1
ATOM 1997 O O . SER A 1 261 ? 5.442 14.275 -17.687 1.00 24.55 274 SER A O 1
ATOM 2000 N N . HIS A 1 262 ? 5.283 14.486 -15.463 1.00 19.92 275 HIS A N 1
ATOM 2001 C CA . HIS A 1 262 ? 5.320 15.941 -15.486 1.00 20.53 275 HIS A CA 1
ATOM 2002 C C . HIS A 1 262 ? 6.749 16.368 -15.862 1.00 20.70 275 HIS A C 1
ATOM 2003 O O . HIS A 1 262 ? 7.718 15.716 -15.452 1.00 19.96 275 HIS A O 1
ATOM 2010 N N . PRO A 1 263 ? 6.882 17.432 -16.687 1.00 21.30 276 PRO A N 1
ATOM 2011 C CA . PRO A 1 263 ? 8.204 17.916 -17.111 1.00 22.27 276 PRO A CA 1
ATOM 2012 C C . PRO A 1 263 ? 9.225 18.148 -15.994 1.00 17.54 276 PRO A C 1
ATOM 2013 O O . PRO A 1 263 ? 10.410 17.879 -16.191 1.00 20.26 276 PRO A O 1
ATOM 2017 N N . TRP A 1 264 ? 8.772 18.605 -14.822 1.00 18.20 277 TRP A N 1
ATOM 2018 C CA . TRP A 1 264 ? 9.684 18.843 -13.711 1.00 18.00 277 TRP A CA 1
ATOM 2019 C C . TRP A 1 264 ? 10.359 17.575 -13.197 1.00 17.78 277 TRP A C 1
ATOM 2020 O O . TRP A 1 264 ? 11.490 17.613 -12.725 1.00 18.38 277 TRP A O 1
ATOM 2031 N N . ILE A 1 265 ? 9.655 16.454 -13.291 1.00 19.38 278 ILE A N 1
ATOM 2032 C CA . ILE A 1 265 ? 10.194 15.152 -12.941 1.00 20.85 278 ILE A CA 1
ATOM 2033 C C . ILE A 1 265 ? 10.860 14.451 -14.141 1.00 17.57 278 ILE A C 1
ATOM 2034 O O . ILE A 1 265 ? 11.985 13.946 -14.036 1.00 18.57 278 ILE A O 1
ATOM 2039 N N . ASP A 1 266 ? 10.135 14.389 -15.252 1.00 19.46 279 ASP A N 1
ATOM 2040 C CA . ASP A 1 266 ? 10.492 13.502 -16.357 1.00 23.77 279 ASP A CA 1
ATOM 2041 C C . ASP A 1 266 ? 11.284 14.185 -17.445 1.00 24.62 279 ASP A C 1
ATOM 2042 O O . ASP A 1 266 ? 11.968 13.500 -18.224 1.00 27.65 279 ASP A O 1
ATOM 2047 N N . GLY A 1 267 ? 11.172 15.515 -17.501 1.00 23.52 280 GLY A N 1
ATOM 2048 C CA . GLY A 1 267 ? 11.825 16.323 -18.512 1.00 25.23 280 GLY A CA 1
ATOM 2049 C C . GLY A 1 267 ? 12.959 17.129 -17.924 1.00 24.45 280 GLY A C 1
ATOM 2050 O O . GLY A 1 267 ? 13.682 16.649 -17.058 1.00 28.41 280 GLY A O 1
ATOM 2051 N N . ASN A 1 268 ? 13.122 18.360 -18.403 1.00 25.52 281 ASN A N 1
ATOM 2052 C CA . ASN A 1 268 ? 14.303 19.154 -18.056 1.00 28.29 281 ASN A CA 1
ATOM 2053 C C . ASN A 1 268 ? 13.980 20.579 -17.558 1.00 28.27 281 ASN A C 1
ATOM 2054 O O . ASN A 1 268 ? 14.788 21.506 -17.705 1.00 24.12 281 ASN A O 1
ATOM 2059 N N . THR A 1 269 ? 12.817 20.735 -16.931 1.00 21.04 282 THR A N 1
ATOM 2060 C CA . THR A 1 269 ? 12.383 22.016 -16.375 1.00 22.01 282 THR A CA 1
ATOM 2061 C C . THR A 1 269 ? 12.936 22.302 -14.969 1.00 16.39 282 THR A C 1
ATOM 2062 O O . THR A 1 269 ? 12.894 23.460 -14.516 1.00 23.17 282 THR A O 1
ATOM 2066 N N . ALA A 1 270 ? 13.433 21.267 -14.277 1.00 18.56 283 ALA A N 1
ATOM 2067 C CA . ALA A 1 270 ? 14.016 21.454 -12.942 1.00 19.12 283 ALA A CA 1
ATOM 2068 C C . ALA A 1 270 ? 15.324 22.239 -13.060 1.00 18.76 283 ALA A C 1
ATOM 2069 O O . ALA A 1 270 ? 16.210 21.885 -13.834 1.00 22.17 283 ALA A O 1
ATOM 2071 N N . LEU A 1 271 ? 15.412 23.325 -12.314 1.00 17.85 284 LEU A N 1
ATOM 2072 C CA . LEU A 1 271 ? 16.581 24.188 -12.339 1.00 18.89 284 LEU A CA 1
ATOM 2073 C C . LEU A 1 271 ? 17.777 23.620 -11.563 1.00 19.11 284 LEU A C 1
ATOM 2074 O O . LEU A 1 271 ? 17.658 22.701 -10.712 1.00 17.60 284 LEU A O 1
ATOM 2079 N N . HIS A 1 272 ? 18.947 24.185 -11.880 1.00 19.58 285 HIS A N 1
ATOM 2080 C CA . HIS A 1 272 ? 20.233 23.762 -11.321 1.00 15.55 285 HIS A CA 1
ATOM 2081 C C . HIS A 1 272 ? 20.890 24.899 -10.512 1.00 14.40 285 HIS A C 1
ATOM 2082 O O . HIS A 1 272 ? 22.069 24.812 -10.149 1.00 18.95 285 HIS A O 1
ATOM 2089 N N . ARG A 1 273 ? 20.098 25.940 -10.227 1.00 16.81 286 ARG A N 1
ATOM 2090 C CA . ARG A 1 273 ? 20.479 27.074 -9.371 1.00 20.17 286 ARG A CA 1
ATOM 2091 C C . ARG A 1 273 ? 20.666 26.615 -7.914 1.00 18.76 286 ARG A C 1
ATOM 2092 O O . ARG A 1 273 ? 19.861 25.832 -7.404 1.00 19.25 286 ARG A O 1
ATOM 2097 N N . ASP A 1 274 ? 21.696 27.117 -7.248 1.00 17.12 287 ASP A N 1
ATOM 2098 C CA . ASP A 1 274 ? 21.938 26.795 -5.844 1.00 18.94 287 ASP A CA 1
ATOM 2099 C C . ASP A 1 274 ? 20.917 27.502 -4.959 1.00 21.17 287 ASP A C 1
ATOM 2100 O O . ASP A 1 274 ? 20.917 28.735 -4.839 1.00 24.14 287 ASP A O 1
ATOM 2105 N N . ILE A 1 275 ? 20.057 26.709 -4.325 1.00 16.86 288 ILE A N 1
ATOM 2106 C CA . ILE A 1 275 ? 19.056 27.237 -3.401 1.00 17.03 288 ILE A CA 1
ATOM 2107 C C . ILE A 1 275 ? 19.391 26.857 -1.960 1.00 16.57 288 ILE A C 1
ATOM 2108 O O . ILE A 1 275 ? 18.606 27.099 -1.052 1.00 15.78 288 ILE A O 1
ATOM 2113 N N . TYR A 1 276 ? 20.569 26.274 -1.746 1.00 16.41 289 TYR A N 1
ATOM 2114 C CA . TYR A 1 276 ? 20.965 25.855 -0.403 1.00 18.83 289 TYR A CA 1
ATOM 2115 C C . TYR A 1 276 ? 20.924 26.981 0.637 1.00 17.51 289 TYR A C 1
ATOM 2116 O O . TYR A 1 276 ? 20.417 26.776 1.739 1.00 17.92 289 TYR A O 1
ATOM 2125 N N . PRO A 1 277 ? 21.453 28.171 0.303 1.00 19.82 290 PRO A N 1
ATOM 2126 C CA . PRO A 1 277 ? 21.464 29.232 1.298 1.00 21.26 290 PRO A CA 1
ATOM 2127 C C . PRO A 1 277 ? 20.107 29.484 1.930 1.00 20.88 290 PRO A C 1
ATOM 2128 O O . PRO A 1 277 ? 20.022 29.422 3.130 1.00 20.93 290 PRO A O 1
ATOM 2132 N N . SER A 1 278 ? 19.060 29.714 1.138 1.00 19.48 291 SER A N 1
ATOM 2133 C CA . SER A 1 278 ? 17.726 29.968 1.698 1.00 21.84 291 SER A CA 1
ATOM 2134 C C . SER A 1 278 ? 17.087 28.722 2.326 1.00 17.52 291 SER A C 1
ATOM 2135 O O . SER A 1 278 ? 16.544 28.772 3.449 1.00 19.17 291 SER A O 1
ATOM 2138 N N . VAL A 1 279 ? 17.129 27.613 1.599 1.00 15.61 292 VAL A N 1
ATOM 2139 C CA . VAL A 1 279 ? 16.482 26.393 2.089 1.00 13.44 292 VAL A CA 1
ATOM 2140 C C . VAL A 1 279 ? 17.111 25.932 3.402 1.00 17.45 292 VAL A C 1
ATOM 2141 O O . VAL A 1 279 ? 16.376 25.565 4.329 1.00 16.75 292 VAL A O 1
ATOM 2145 N N . SER A 1 280 ? 18.448 25.991 3.506 1.00 19.63 293 SER A N 1
ATOM 2146 C CA . SER A 1 280 ? 19.151 25.537 4.713 1.00 20.90 293 SER A CA 1
ATOM 2147 C C . SER A 1 280 ? 18.836 26.420 5.921 1.00 18.79 293 SER A C 1
ATOM 2148 O O . SER A 1 280 ? 18.683 25.911 7.012 1.00 20.53 293 SER A O 1
ATOM 2151 N N . LEU A 1 281 ? 18.710 27.730 5.717 1.00 19.45 294 LEU A N 1
ATOM 2152 C CA . LEU A 1 281 ? 18.355 28.647 6.807 1.00 20.05 294 LEU A CA 1
ATOM 2153 C C . LEU A 1 281 ? 16.958 28.303 7.319 1.00 20.17 294 LEU A C 1
ATOM 2154 O O . LEU A 1 281 ? 16.737 28.194 8.513 1.00 19.68 294 LEU A O 1
ATOM 2159 N N . GLN A 1 282 ? 16.017 28.150 6.394 1.00 18.85 295 GLN A N 1
ATOM 2160 C CA . GLN A 1 282 ? 14.653 27.796 6.752 1.00 17.41 295 GLN A CA 1
ATOM 2161 C C . GLN A 1 282 ? 14.568 26.440 7.467 1.00 17.52 295 GLN A C 1
ATOM 2162 O O . GLN A 1 282 ? 13.807 26.296 8.409 1.00 19.20 295 GLN A O 1
ATOM 2168 N N . ILE A 1 283 ? 15.343 25.448 7.045 1.00 18.96 296 ILE A N 1
ATOM 2169 C CA . ILE A 1 283 ? 15.330 24.149 7.742 1.00 19.99 296 ILE A CA 1
ATOM 2170 C C . ILE A 1 283 ? 15.802 24.326 9.183 1.00 19.26 296 ILE A C 1
ATOM 2171 O O . ILE A 1 283 ? 15.184 23.802 10.112 1.00 21.90 296 ILE A O 1
ATOM 2176 N N . GLN A 1 284 ? 16.878 25.092 9.351 1.00 19.65 297 GLN A N 1
ATOM 2177 C CA . GLN A 1 284 ? 17.413 25.419 10.666 1.00 25.39 297 GLN A CA 1
ATOM 2178 C C . GLN A 1 284 ? 16.399 26.183 11.533 1.00 23.99 297 GLN A C 1
ATOM 2179 O O . GLN A 1 284 ? 16.293 25.927 12.740 1.00 26.50 297 GLN A O 1
ATOM 2185 N N . LYS A 1 285 ? 15.665 27.111 10.926 1.00 19.03 298 LYS A N 1
ATOM 2186 C CA A LYS A 1 285 ? 14.699 27.936 11.652 0.50 23.41 298 LYS A CA 1
ATOM 2187 C CA B LYS A 1 285 ? 14.707 27.929 11.676 0.50 22.46 298 LYS A CA 1
ATOM 2188 C C . LYS A 1 285 ? 13.422 27.170 12.028 1.00 24.16 298 LYS A C 1
ATOM 2189 O O . LYS A 1 285 ? 12.799 27.447 13.077 1.00 23.15 298 LYS A O 1
ATOM 2200 N N . ASN A 1 286 ? 13.028 26.218 11.170 1.00 19.37 299 ASN A N 1
ATOM 2201 C CA . ASN A 1 286 ? 11.676 25.689 11.183 1.00 20.08 299 ASN A CA 1
ATOM 2202 C C . ASN A 1 286 ? 11.523 24.250 11.623 1.00 21.01 299 ASN A C 1
ATOM 2203 O O . ASN A 1 286 ? 10.425 23.845 12.011 1.00 27.29 299 ASN A O 1
ATOM 2208 N N . PHE A 1 287 ? 12.603 23.482 11.555 1.00 23.42 300 PHE A N 1
ATOM 2209 C CA . PHE A 1 287 ? 12.570 22.101 11.971 1.00 25.40 300 PHE A CA 1
ATOM 2210 C C . PHE A 1 287 ? 12.847 22.035 13.474 1.00 29.88 300 PHE A C 1
ATOM 2211 O O . PHE A 1 287 ? 13.842 22.570 13.969 1.00 29.92 300 PHE A O 1
ATOM 2219 N N . ALA A 1 288 ? 11.911 21.392 14.174 1.00 30.27 301 ALA A N 1
ATOM 2220 C CA . ALA A 1 288 ? 11.866 21.308 15.639 1.00 28.44 301 ALA A CA 1
ATOM 2221 C C . ALA A 1 288 ? 13.172 20.818 16.253 1.00 29.94 301 ALA A C 1
ATOM 2222 O O . ALA A 1 288 ? 13.572 21.287 17.325 1.00 32.92 301 ALA A O 1
ATOM 2224 N N . LYS A 1 289 ? 13.823 19.885 15.555 1.00 26.90 302 LYS A N 1
ATOM 2225 C CA . LYS A 1 289 ? 15.018 19.195 16.034 1.00 31.43 302 LYS A CA 1
ATOM 2226 C C . LYS A 1 289 ? 16.319 19.869 15.622 1.00 32.76 302 LYS A C 1
ATOM 2227 O O . LYS A 1 289 ? 17.396 19.337 15.900 1.00 39.36 302 LYS A O 1
ATOM 2229 N N . SER A 1 290 ? 16.232 21.025 14.967 1.00 31.05 303 SER A N 1
ATOM 2230 C CA . SER A 1 290 ? 17.434 21.708 14.462 1.00 35.21 303 SER A CA 1
ATOM 2231 C C . SER A 1 290 ? 18.326 22.196 15.618 1.00 38.36 303 SER A C 1
ATOM 2232 O O . SER A 1 290 ? 17.830 22.576 16.690 1.00 38.77 303 SER A O 1
ATOM 2235 N N . THR B 1 4 ? 15.312 37.114 36.992 1.00 46.72 16 THR B N 1
ATOM 2236 C CA . THR B 1 4 ? 15.280 35.947 36.059 1.00 50.55 16 THR B CA 1
ATOM 2237 C C . THR B 1 4 ? 15.656 34.650 36.781 1.00 54.06 16 THR B C 1
ATOM 2238 O O . THR B 1 4 ? 16.144 34.670 37.910 1.00 58.58 16 THR B O 1
ATOM 2240 N N . THR B 1 5 ? 15.407 33.525 36.119 1.00 51.59 17 THR B N 1
ATOM 2241 C CA . THR B 1 5 ? 15.793 32.208 36.622 1.00 50.22 17 THR B CA 1
ATOM 2242 C C . THR B 1 5 ? 16.378 31.384 35.481 1.00 46.81 17 THR B C 1
ATOM 2243 O O . THR B 1 5 ? 16.026 31.594 34.313 1.00 47.65 17 THR B O 1
ATOM 2245 N N . ASN B 1 6 ? 17.291 30.475 35.816 1.00 42.75 18 ASN B N 1
ATOM 2246 C CA . ASN B 1 6 ? 17.710 29.436 34.889 1.00 46.08 18 ASN B CA 1
ATOM 2247 C C . ASN B 1 6 ? 16.925 28.184 35.270 1.00 42.41 18 ASN B C 1
ATOM 2248 O O . ASN B 1 6 ? 17.127 27.610 36.343 1.00 37.86 18 ASN B O 1
ATOM 2253 N N . ILE B 1 7 ? 16.006 27.795 34.394 1.00 34.71 19 ILE B N 1
ATOM 2254 C CA . ILE B 1 7 ? 15.137 26.647 34.641 1.00 37.90 19 ILE B CA 1
ATOM 2255 C C . ILE B 1 7 ? 16.000 25.400 34.866 1.00 37.22 19 ILE B C 1
ATOM 2256 O O . ILE B 1 7 ? 15.736 24.612 35.764 1.00 44.63 19 ILE B O 1
ATOM 2261 N N . ARG B 1 8 ? 17.069 25.259 34.086 1.00 42.05 20 ARG B N 1
ATOM 2262 C CA . ARG B 1 8 ? 17.959 24.095 34.191 1.00 43.69 20 ARG B CA 1
ATOM 2263 C C . ARG B 1 8 ? 18.828 24.085 35.457 1.00 49.91 20 ARG B C 1
ATOM 2264 O O . ARG B 1 8 ? 19.478 23.076 35.738 1.00 55.27 20 ARG B O 1
ATOM 2266 N N . LYS B 1 9 ? 18.844 25.190 36.209 1.00 49.77 21 LYS B N 1
ATOM 2267 C CA . LYS B 1 9 ? 19.483 25.240 37.542 1.00 54.38 21 LYS B CA 1
ATOM 2268 C C . LYS B 1 9 ? 18.428 25.097 38.642 1.00 52.21 21 LYS B C 1
ATOM 2269 O O . LYS B 1 9 ? 18.643 24.405 39.634 1.00 58.64 21 LYS B O 1
ATOM 2272 N N . THR B 1 10 ? 17.296 25.774 38.465 1.00 47.48 22 THR B N 1
ATOM 2273 C CA . THR B 1 10 ? 16.162 25.653 39.365 1.00 42.54 22 THR B CA 1
ATOM 2274 C C . THR B 1 10 ? 15.713 24.182 39.535 1.00 41.86 22 THR B C 1
ATOM 2275 O O . THR B 1 10 ? 15.396 23.749 40.636 1.00 33.64 22 THR B O 1
ATOM 2279 N N . PHE B 1 11 ? 15.730 23.421 38.446 1.00 38.74 23 PHE B N 1
ATOM 2280 C CA . PHE B 1 11 ? 15.126 22.086 38.413 1.00 36.80 23 PHE B CA 1
ATOM 2281 C C . PHE B 1 11 ? 16.098 21.001 37.978 1.00 36.04 23 PHE B C 1
ATOM 2282 O O . PHE B 1 11 ? 16.920 21.207 37.078 1.00 42.43 23 PHE B O 1
ATOM 2290 N N . ILE B 1 12 ? 15.999 19.839 38.615 1.00 33.59 24 ILE B N 1
ATOM 2291 C CA . ILE B 1 12 ? 16.693 18.649 38.151 1.00 35.78 24 ILE B CA 1
ATOM 2292 C C . ILE B 1 12 ? 15.739 17.940 37.179 1.00 36.50 24 ILE B C 1
ATOM 2293 O O . ILE B 1 12 ? 14.631 17.597 37.562 1.00 33.92 24 ILE B O 1
ATOM 2298 N N . PHE B 1 13 ? 16.156 17.728 35.932 1.00 36.57 25 PHE B N 1
ATOM 2299 C CA . PHE B 1 13 ? 15.309 17.018 34.956 1.00 36.14 25 PHE B CA 1
ATOM 2300 C C . PHE B 1 13 ? 15.548 15.515 35.055 1.00 39.84 25 PHE B C 1
ATOM 2301 O O . PHE B 1 13 ? 16.664 15.045 34.820 1.00 44.66 25 PHE B O 1
ATOM 2309 N N . MET B 1 14 ? 14.497 14.768 35.404 1.00 37.00 26 MET B N 1
ATOM 2310 C CA . MET B 1 14 ? 14.643 13.383 35.871 1.00 32.48 26 MET B CA 1
ATOM 2311 C C . MET B 1 14 ? 14.226 12.315 34.860 1.00 39.44 26 MET B C 1
ATOM 2312 O O . MET B 1 14 ? 14.911 11.305 34.707 1.00 44.05 26 MET B O 1
ATOM 2317 N N . GLU B 1 15 ? 13.093 12.522 34.198 1.00 38.31 27 GLU B N 1
ATOM 2318 C CA . GLU B 1 15 ? 12.671 11.629 33.110 1.00 35.70 27 GLU B CA 1
ATOM 2319 C C . GLU B 1 15 ? 11.606 12.278 32.264 1.00 31.02 27 GLU B C 1
ATOM 2320 O O . GLU B 1 15 ? 10.935 13.218 32.704 1.00 27.86 27 GLU B O 1
ATOM 2326 N N . VAL B 1 16 ? 11.458 11.776 31.040 1.00 28.12 28 VAL B N 1
ATOM 2327 C CA . VAL B 1 16 ? 10.474 12.319 30.108 1.00 26.96 28 VAL B CA 1
ATOM 2328 C C . VAL B 1 16 ? 9.170 11.589 30.386 1.00 24.22 28 VAL B C 1
ATOM 2329 O O . VAL B 1 16 ? 9.135 10.361 30.318 1.00 29.01 28 VAL B O 1
ATOM 2333 N N . LEU B 1 17 ? 8.112 12.338 30.703 1.00 22.41 29 LEU B N 1
ATOM 2334 C CA . LEU B 1 17 ? 6.800 11.749 30.992 1.00 21.41 29 LEU B CA 1
ATOM 2335 C C . LEU B 1 17 ? 5.915 11.666 29.759 1.00 22.82 29 LEU B C 1
ATOM 2336 O O . LEU B 1 17 ? 5.041 10.807 29.671 1.00 24.94 29 LEU B O 1
ATOM 2341 N N . GLY B 1 18 ? 6.139 12.552 28.803 1.00 22.23 30 GLY B N 1
ATOM 2342 C CA . GLY B 1 18 ? 5.414 12.491 27.540 1.00 23.19 30 GLY B CA 1
ATOM 2343 C C . GLY B 1 18 ? 5.982 13.474 26.546 1.00 25.64 30 GLY B C 1
ATOM 2344 O O . GLY B 1 18 ? 6.686 14.411 26.920 1.00 23.23 30 GLY B O 1
ATOM 2345 N N . SER B 1 19 ? 5.643 13.284 25.278 1.00 22.73 31 SER B N 1
ATOM 2346 C CA . SER B 1 19 ? 6.176 14.118 24.217 1.00 26.02 31 SER B CA 1
ATOM 2347 C C . SER B 1 19 ? 5.170 14.225 23.073 1.00 25.69 31 SER B C 1
ATOM 2348 O O . SER B 1 19 ? 4.583 13.213 22.667 1.00 27.51 31 SER B O 1
ATOM 2351 N N . GLY B 1 20 ? 4.967 15.448 22.584 1.00 24.94 32 GLY B N 1
ATOM 2352 C CA . GLY B 1 20 ? 4.068 15.751 21.483 1.00 26.53 32 GLY B CA 1
ATOM 2353 C C . GLY B 1 20 ? 4.756 16.591 20.427 1.00 32.72 32 GLY B C 1
ATOM 2354 O O . GLY B 1 20 ? 5.993 16.762 20.461 1.00 30.10 32 GLY B O 1
ATOM 2355 N N . ALA B 1 21 ? 3.961 17.129 19.504 1.00 26.33 33 ALA B N 1
ATOM 2356 C CA . ALA B 1 21 ? 4.498 17.910 18.370 1.00 25.67 33 ALA B CA 1
ATOM 2357 C C . ALA B 1 21 ? 5.288 19.128 18.843 1.00 28.66 33 ALA B C 1
ATOM 2358 O O . ALA B 1 21 ? 6.409 19.372 18.371 1.00 28.19 33 ALA B O 1
ATOM 2360 N N . PHE B 1 22 ? 4.714 19.892 19.769 1.00 24.64 34 PHE B N 1
ATOM 2361 C CA . PHE B 1 22 ? 5.353 21.139 20.211 1.00 23.42 34 PHE B CA 1
ATOM 2362 C C . PHE B 1 22 ? 5.339 21.314 21.734 1.00 27.12 34 PHE B C 1
ATOM 2363 O O . PHE B 1 22 ? 5.558 22.412 22.258 1.00 25.61 34 PHE B O 1
ATOM 2371 N N . SER B 1 23 ? 5.100 20.216 22.442 1.00 26.55 35 SER B N 1
ATOM 2372 C CA . SER B 1 23 ? 5.134 20.234 23.891 1.00 18.45 35 SER B CA 1
ATOM 2373 C C . SER B 1 23 ? 5.647 18.885 24.383 1.00 23.31 35 SER B C 1
ATOM 2374 O O . SER B 1 23 ? 5.579 17.870 23.677 1.00 24.11 35 SER B O 1
ATOM 2377 N N . GLU B 1 24 ? 6.199 18.906 25.588 1.00 22.40 36 GLU B N 1
ATOM 2378 C CA . GLU B 1 24 ? 6.763 17.731 26.246 1.00 23.85 36 GLU B CA 1
ATOM 2379 C C . GLU B 1 24 ? 6.637 17.953 27.754 1.00 21.13 36 GLU B C 1
ATOM 2380 O O . GLU B 1 24 ? 6.552 19.106 28.230 1.00 23.89 36 GLU B O 1
ATOM 2386 N N . VAL B 1 25 ? 6.641 16.864 28.496 1.00 21.89 37 VAL B N 1
ATOM 2387 C CA . VAL B 1 25 ? 6.471 16.935 29.942 1.00 19.75 37 VAL B CA 1
ATOM 2388 C C . VAL B 1 25 ? 7.580 16.132 30.590 1.00 22.13 37 VAL B C 1
ATOM 2389 O O . VAL B 1 25 ? 7.821 14.990 30.206 1.00 20.24 37 VAL B O 1
ATOM 2393 N N . PHE B 1 26 ? 8.283 16.751 31.538 1.00 21.48 38 PHE B N 1
ATOM 2394 C CA . PHE B 1 26 ? 9.309 16.073 32.312 1.00 18.81 38 PHE B CA 1
ATOM 2395 C C . PHE B 1 26 ? 8.938 15.947 33.769 1.00 17.67 38 PHE B C 1
ATOM 2396 O O . PHE B 1 26 ? 8.302 16.835 34.347 1.00 21.76 38 PHE B O 1
ATOM 2404 N N . LEU B 1 27 ? 9.418 14.867 34.370 1.00 22.76 39 LEU B N 1
ATOM 2405 C CA . LEU B 1 27 ? 9.445 14.723 35.820 1.00 23.20 39 LEU B CA 1
ATOM 2406 C C . LEU B 1 27 ? 10.632 15.570 36.272 1.00 26.09 39 LEU B C 1
ATOM 2407 O O . LEU B 1 27 ? 11.769 15.362 35.805 1.00 25.83 39 LEU B O 1
ATOM 2412 N N . VAL B 1 28 ? 10.364 16.545 37.138 1.00 24.40 40 VAL B N 1
ATOM 2413 C CA . VAL B 1 28 ? 11.434 17.434 37.659 1.00 23.48 40 VAL B CA 1
ATOM 2414 C C . VAL B 1 28 ? 11.395 17.497 39.182 1.00 27.52 40 VAL B C 1
ATOM 2415 O O . VAL B 1 28 ? 10.363 17.239 39.802 1.00 22.84 40 VAL B O 1
ATOM 2419 N N . LYS B 1 29 ? 12.551 17.801 39.767 1.00 28.15 41 LYS B N 1
ATOM 2420 C CA . LYS B 1 29 ? 12.676 18.055 41.190 1.00 30.78 41 LYS B CA 1
ATOM 2421 C C . LYS B 1 29 ? 13.163 19.486 41.339 1.00 28.51 41 LYS B C 1
ATOM 2422 O O . LYS B 1 29 ? 14.174 19.856 40.750 1.00 30.77 41 LYS B O 1
ATOM 2427 N N . GLN B 1 30 ? 12.427 20.295 42.087 1.00 25.73 42 GLN B N 1
ATOM 2428 C CA . GLN B 1 30 ? 12.882 21.648 42.412 1.00 26.68 42 GLN B CA 1
ATOM 2429 C C . GLN B 1 30 ? 14.055 21.499 43.387 1.00 27.09 42 GLN B C 1
ATOM 2430 O O . GLN B 1 30 ? 13.896 20.913 44.460 1.00 27.01 42 GLN B O 1
ATOM 2436 N N . ARG B 1 31 ? 15.238 21.978 42.988 1.00 25.76 43 ARG B N 1
ATOM 2437 C CA . ARG B 1 31 ? 16.461 21.746 43.766 1.00 28.13 43 ARG B CA 1
ATOM 2438 C C . ARG B 1 31 ? 16.336 22.302 45.171 1.00 27.86 43 ARG B C 1
ATOM 2439 O O . ARG B 1 31 ? 16.763 21.657 46.137 1.00 25.91 43 ARG B O 1
ATOM 2447 N N . LEU B 1 32 ? 15.750 23.496 45.264 1.00 26.79 44 LEU B N 1
ATOM 2448 C CA . LEU B 1 32 ? 15.686 24.244 46.527 1.00 29.76 44 LEU B CA 1
ATOM 2449 C C . LEU B 1 32 ? 14.911 23.470 47.596 1.00 29.64 44 LEU B C 1
ATOM 2450 O O . LEU B 1 32 ? 15.320 23.405 48.758 1.00 32.36 44 LEU B O 1
ATOM 2455 N N . THR B 1 33 ? 13.805 22.863 47.172 1.00 28.54 45 THR B N 1
ATOM 2456 C CA . THR B 1 33 ? 12.816 22.296 48.082 1.00 30.28 45 THR B CA 1
ATOM 2457 C C . THR B 1 33 ? 12.802 20.766 48.094 1.00 29.95 45 THR B C 1
ATOM 2458 O O . THR B 1 33 ? 12.312 20.154 49.051 1.00 31.09 45 THR B O 1
ATOM 2462 N N . GLY B 1 34 ? 13.324 20.158 47.028 1.00 30.74 46 GLY B N 1
ATOM 2463 C CA . GLY B 1 34 ? 13.306 18.702 46.862 1.00 28.35 46 GLY B CA 1
ATOM 2464 C C . GLY B 1 34 ? 11.985 18.169 46.337 1.00 26.42 46 GLY B C 1
ATOM 2465 O O . GLY B 1 34 ? 11.848 16.956 46.140 1.00 29.97 46 GLY B O 1
ATOM 2466 N N . LYS B 1 35 ? 11.020 19.060 46.106 1.00 28.27 47 LYS B N 1
ATOM 2467 C CA . LYS B 1 35 ? 9.658 18.661 45.714 1.00 30.25 47 LYS B CA 1
ATOM 2468 C C . LYS B 1 35 ? 9.590 18.301 44.236 1.00 31.43 47 LYS B C 1
ATOM 2469 O O . LYS B 1 35 ? 10.273 18.913 43.413 1.00 25.50 47 LYS B O 1
ATOM 2473 N N . LEU B 1 36 ? 8.729 17.337 43.907 1.00 29.34 48 LEU B N 1
ATOM 2474 C CA . LEU B 1 36 ? 8.576 16.841 42.538 1.00 24.96 48 LEU B CA 1
ATOM 2475 C C . LEU B 1 36 ? 7.376 17.472 41.851 1.00 21.74 48 LEU B C 1
ATOM 2476 O O . LEU B 1 36 ? 6.341 17.705 42.482 1.00 22.62 48 LEU B O 1
ATOM 2481 N N . PHE B 1 37 ? 7.539 17.741 40.554 1.00 24.08 49 PHE B N 1
ATOM 2482 C CA . PHE B 1 37 ? 6.505 18.311 39.717 1.00 22.08 49 PHE B CA 1
ATOM 2483 C C . PHE B 1 37 ? 6.563 17.698 38.316 1.00 16.55 49 PHE B C 1
ATOM 2484 O O . PHE B 1 37 ? 7.551 17.055 37.950 1.00 18.80 49 PHE B O 1
ATOM 2492 N N . ALA B 1 38 ? 5.489 17.923 37.566 1.00 20.12 50 ALA B N 1
ATOM 2493 C CA . ALA B 1 38 ? 5.415 17.696 36.115 1.00 23.60 50 ALA B CA 1
ATOM 2494 C C . ALA B 1 38 ? 5.601 19.044 35.399 1.00 22.90 50 ALA B C 1
ATOM 2495 O O . ALA B 1 38 ? 4.747 19.934 35.498 1.00 21.41 50 ALA B O 1
ATOM 2497 N N . LEU B 1 39 ? 6.707 19.187 34.677 1.00 21.92 51 LEU B N 1
ATOM 2498 C CA . LEU B 1 39 ? 7.031 20.447 33.998 1.00 24.34 51 LEU B CA 1
ATOM 2499 C C . LEU B 1 39 ? 6.661 20.337 32.516 1.00 15.43 51 LEU B C 1
ATOM 2500 O O . LEU B 1 39 ? 7.301 19.604 31.764 1.00 23.44 51 LEU B O 1
ATOM 2505 N N . LYS B 1 40 ? 5.630 21.059 32.104 1.00 18.70 52 LYS B N 1
ATOM 2506 C CA . LYS B 1 40 ? 5.184 21.002 30.727 1.00 19.46 52 LYS B CA 1
ATOM 2507 C C . LYS B 1 40 ? 5.844 22.142 29.957 1.00 22.70 52 LYS B C 1
ATOM 2508 O O . LYS B 1 40 ? 5.597 23.330 30.237 1.00 21.46 52 LYS B O 1
ATOM 2514 N N . CYS B 1 41 ? 6.706 21.749 29.026 1.00 21.69 53 CYS B N 1
ATOM 2515 C CA A CYS B 1 41 ? 7.435 22.704 28.178 0.80 18.47 53 CYS B CA 1
ATOM 2516 C CA B CYS B 1 41 ? 7.450 22.674 28.175 0.20 20.29 53 CYS B CA 1
ATOM 2517 C C . CYS B 1 41 ? 6.745 22.792 26.821 1.00 20.80 53 CYS B C 1
ATOM 2518 O O . CYS B 1 41 ? 6.581 21.779 26.126 1.00 24.17 53 CYS B O 1
ATOM 2523 N N . ILE B 1 42 ? 6.333 24.013 26.464 1.00 22.30 54 ILE B N 1
ATOM 2524 C CA . ILE B 1 42 ? 5.552 24.310 25.282 1.00 21.85 54 ILE B CA 1
ATOM 2525 C C . ILE B 1 42 ? 6.314 25.299 24.381 1.00 25.43 54 ILE B C 1
ATOM 2526 O O . ILE B 1 42 ? 6.699 26.400 24.809 1.00 23.11 54 ILE B O 1
ATOM 2531 N N . LYS B 1 43 ? 6.512 24.897 23.127 1.00 23.36 55 LYS B N 1
ATOM 2532 C CA . LYS B 1 43 ? 7.214 25.725 22.124 1.00 22.56 55 LYS B CA 1
ATOM 2533 C C . LYS B 1 43 ? 6.241 26.757 21.566 1.00 29.62 55 LYS B C 1
ATOM 2534 O O . LYS B 1 43 ? 5.151 26.403 21.082 1.00 32.01 55 LYS B O 1
ATOM 2540 N N . LYS B 1 44 ? 6.618 28.037 21.631 1.00 28.05 56 LYS B N 1
ATOM 2541 C CA . LYS B 1 44 ? 5.762 29.121 21.107 1.00 30.16 56 LYS B CA 1
ATOM 2542 C C . LYS B 1 44 ? 5.503 28.994 19.595 1.00 33.29 56 LYS B C 1
ATOM 2543 O O . LYS B 1 44 ? 6.377 28.553 18.849 1.00 39.18 56 LYS B O 1
ATOM 2549 N N . SER B 1 51 ? -1.765 34.305 19.843 1.00 39.60 64 SER B N 1
ATOM 2550 C CA . SER B 1 51 ? -2.409 34.778 21.068 1.00 46.50 64 SER B CA 1
ATOM 2551 C C . SER B 1 51 ? -3.314 33.726 21.729 1.00 44.11 64 SER B C 1
ATOM 2552 O O . SER B 1 51 ? -3.565 33.794 22.938 1.00 42.54 64 SER B O 1
ATOM 2555 N N . SER B 1 52 ? -3.824 32.782 20.938 1.00 37.65 65 SER B N 1
ATOM 2556 C CA . SER B 1 52 ? -4.673 31.699 21.474 1.00 37.69 65 SER B CA 1
ATOM 2557 C C . SER B 1 52 ? -4.027 31.001 22.677 1.00 30.46 65 SER B C 1
ATOM 2558 O O . SER B 1 52 ? -4.695 30.763 23.680 1.00 35.61 65 SER B O 1
ATOM 2561 N N . LEU B 1 53 ? -2.742 30.666 22.571 1.00 30.63 66 LEU B N 1
ATOM 2562 C CA . LEU B 1 53 ? -2.018 29.985 23.653 1.00 35.78 66 LEU B CA 1
ATOM 2563 C C . LEU B 1 53 ? -1.862 30.884 24.875 1.00 36.61 66 LEU B C 1
ATOM 2564 O O . LEU B 1 53 ? -1.987 30.440 26.020 1.00 33.46 66 LEU B O 1
ATOM 2569 N N . GLU B 1 54 ? -1.577 32.156 24.623 1.00 39.29 67 GLU B N 1
ATOM 2570 C CA . GLU B 1 54 ? -1.441 33.121 25.697 1.00 36.40 67 GLU B CA 1
ATOM 2571 C C . GLU B 1 54 ? -2.783 33.338 26.421 1.00 32.04 67 GLU B C 1
ATOM 2572 O O . GLU B 1 54 ? -2.809 33.443 27.650 1.00 41.65 67 GLU B O 1
ATOM 2578 N N . ASN B 1 55 ? -3.898 33.374 25.686 1.00 30.33 68 ASN B N 1
ATOM 2579 C CA . ASN B 1 55 ? -5.211 33.549 26.322 1.00 31.58 68 ASN B CA 1
ATOM 2580 C C . ASN B 1 55 ? -5.612 32.320 27.174 1.00 32.90 68 ASN B C 1
ATOM 2581 O O . ASN B 1 55 ? -6.190 32.474 28.249 1.00 35.81 68 ASN B O 1
ATOM 2586 N N . GLU B 1 56 ? -5.306 31.120 26.695 1.00 31.61 69 GLU B N 1
ATOM 2587 C CA . GLU B 1 56 ? -5.602 29.891 27.449 1.00 29.05 69 GLU B CA 1
ATOM 2588 C C . GLU B 1 56 ? -4.831 29.856 28.776 1.00 31.51 69 GLU B C 1
ATOM 2589 O O . GLU B 1 56 ? -5.399 29.526 29.825 1.00 28.36 69 GLU B O 1
ATOM 2595 N N . ILE B 1 57 ? -3.544 30.212 28.726 1.00 33.46 70 ILE B N 1
ATOM 2596 C CA . ILE B 1 57 ? -2.720 30.371 29.931 1.00 38.44 70 ILE B CA 1
ATOM 2597 C C . ILE B 1 57 ? -3.360 31.352 30.912 1.00 33.59 70 ILE B C 1
ATOM 2598 O O . ILE B 1 57 ? -3.449 31.069 32.107 1.00 30.63 70 ILE B O 1
ATOM 2603 N N . ALA B 1 58 ? -3.836 32.486 30.402 1.00 37.04 71 ALA B N 1
ATOM 2604 C CA . ALA B 1 58 ? -4.592 33.434 31.219 1.00 37.84 71 ALA B CA 1
ATOM 2605 C C . ALA B 1 58 ? -5.729 32.737 31.986 1.00 36.65 71 ALA B C 1
ATOM 2606 O O . ALA B 1 58 ? -5.864 32.924 33.188 1.00 34.40 71 ALA B O 1
ATOM 2608 N N . VAL B 1 59 ? -6.523 31.924 31.285 1.00 35.34 72 VAL B N 1
ATOM 2609 C CA . VAL B 1 59 ? -7.632 31.179 31.895 1.00 34.52 72 VAL B CA 1
ATOM 2610 C C . VAL B 1 59 ? -7.125 30.138 32.904 1.00 29.72 72 VAL B C 1
ATOM 2611 O O . VAL B 1 59 ? -7.664 30.015 34.002 1.00 27.16 72 VAL B O 1
ATOM 2615 N N . LEU B 1 60 ? -6.073 29.420 32.519 1.00 29.13 73 LEU B N 1
ATOM 2616 C CA . LEU B 1 60 ? -5.463 28.358 33.324 1.00 34.93 73 LEU B CA 1
ATOM 2617 C C . LEU B 1 60 ? -5.023 28.873 34.694 1.00 35.89 73 LEU B C 1
ATOM 2618 O O . LEU B 1 60 ? -5.144 28.165 35.694 1.00 37.26 73 LEU B O 1
ATOM 2623 N N . LYS B 1 61 ? -4.509 30.102 34.734 1.00 38.60 74 LYS B N 1
ATOM 2624 C CA . LYS B 1 61 ? -4.168 30.766 36.000 1.00 37.17 74 LYS B CA 1
ATOM 2625 C C . LYS B 1 61 ? -5.363 30.975 36.932 1.00 37.45 74 LYS B C 1
ATOM 2626 O O . LYS B 1 61 ? -5.208 30.923 38.145 1.00 43.41 74 LYS B O 1
ATOM 2632 N N . LYS B 1 62 ? -6.535 31.238 36.359 1.00 35.35 75 LYS B N 1
ATOM 2633 C CA . LYS B 1 62 ? -7.729 31.602 37.121 1.00 38.51 75 LYS B CA 1
ATOM 2634 C C . LYS B 1 62 ? -8.510 30.386 37.626 1.00 42.42 75 LYS B C 1
ATOM 2635 O O . LYS B 1 62 ? -9.131 30.446 38.687 1.00 43.14 75 LYS B O 1
ATOM 2639 N N . ILE B 1 63 ? -8.499 29.295 36.862 1.00 41.40 76 ILE B N 1
ATOM 2640 C CA . ILE B 1 63 ? -9.405 28.189 37.145 1.00 39.95 76 ILE B CA 1
ATOM 2641 C C . ILE B 1 63 ? -8.847 27.233 38.216 1.00 35.57 76 ILE B C 1
ATOM 2642 O O . ILE B 1 63 ? -7.636 27.086 38.386 1.00 42.15 76 ILE B O 1
ATOM 2647 N N . LYS B 1 64 ? -9.765 26.624 38.955 1.00 28.27 77 LYS B N 1
ATOM 2648 C CA . LYS B 1 64 ? -9.436 25.775 40.092 1.00 29.49 77 LYS B CA 1
ATOM 2649 C C . LYS B 1 64 ? -10.447 24.619 40.159 1.00 29.77 77 LYS B C 1
ATOM 2650 O O . LYS B 1 64 ? -11.659 24.858 40.236 1.00 30.94 77 LYS B O 1
ATOM 2652 N N . HIS B 1 65 ? -9.951 23.377 40.131 1.00 25.73 78 HIS B N 1
ATOM 2653 C CA . HIS B 1 65 ? -10.830 22.204 40.152 1.00 24.76 78 HIS B CA 1
ATOM 2654 C C . HIS B 1 65 ? -10.097 21.015 40.767 1.00 23.69 78 HIS B C 1
ATOM 2655 O O . HIS B 1 65 ? -8.929 20.750 40.445 1.00 20.85 78 HIS B O 1
ATOM 2662 N N . GLU B 1 66 ? -10.789 20.291 41.652 1.00 22.45 79 GLU B N 1
ATOM 2663 C CA . GLU B 1 66 ? -10.163 19.195 42.406 1.00 28.67 79 GLU B CA 1
ATOM 2664 C C . GLU B 1 66 ? -9.730 18.011 41.524 1.00 21.01 79 GLU B C 1
ATOM 2665 O O . GLU B 1 66 ? -8.856 17.238 41.897 1.00 25.92 79 GLU B O 1
ATOM 2671 N N . ASN B 1 67 ? -10.326 17.910 40.344 1.00 18.97 80 ASN B N 1
ATOM 2672 C CA . ASN B 1 67 ? -10.009 16.852 39.367 1.00 15.04 80 ASN B CA 1
ATOM 2673 C C . ASN B 1 67 ? -9.119 17.317 38.169 1.00 18.03 80 ASN B C 1
ATOM 2674 O O . ASN B 1 67 ? -8.963 16.593 37.188 1.00 23.10 80 ASN B O 1
ATOM 2679 N N . ILE B 1 68 ? -8.557 18.520 38.257 1.00 21.69 81 ILE B N 1
ATOM 2680 C CA . ILE B 1 68 ? -7.634 19.029 37.233 1.00 19.04 81 ILE B CA 1
ATOM 2681 C C . ILE B 1 68 ? -6.316 19.355 37.895 1.00 23.90 81 ILE B C 1
ATOM 2682 O O . ILE B 1 68 ? -6.292 20.062 38.906 1.00 25.63 81 ILE B O 1
ATOM 2687 N N . VAL B 1 69 ? -5.227 18.812 37.344 1.00 21.24 82 VAL B N 1
ATOM 2688 C CA . VAL B 1 69 ? -3.866 19.107 37.825 1.00 21.57 82 VAL B CA 1
ATOM 2689 C C . VAL B 1 69 ? -3.668 20.624 37.989 1.00 22.06 82 VAL B C 1
ATOM 2690 O O . VAL B 1 69 ? -4.065 21.411 37.130 1.00 23.46 82 VAL B O 1
ATOM 2694 N N . THR B 1 70 ? -3.098 21.008 39.122 1.00 18.65 83 THR B N 1
ATOM 2695 C CA . THR B 1 70 ? -2.904 22.401 39.468 1.00 23.13 83 THR B CA 1
ATOM 2696 C C . THR B 1 70 ? -1.701 22.978 38.737 1.00 23.43 83 THR B C 1
ATOM 2697 O O . THR B 1 70 ? -0.664 22.332 38.626 1.00 20.20 83 THR B O 1
ATOM 2701 N N . LEU B 1 71 ? -1.873 24.202 38.245 1.00 27.84 84 LEU B N 1
ATOM 2702 C CA . LEU B 1 71 ? -0.788 25.013 37.700 1.00 23.08 84 LEU B CA 1
ATOM 2703 C C . LEU B 1 71 ? -0.089 25.730 38.854 1.00 27.93 84 LEU B C 1
ATOM 2704 O O . LEU B 1 71 ? -0.684 26.583 39.499 1.00 32.87 84 LEU B O 1
ATOM 2709 N N . GLU B 1 72 ? 1.150 25.365 39.132 1.00 24.78 85 GLU B N 1
ATOM 2710 C CA . GLU B 1 72 ? 1.852 25.887 40.305 1.00 24.98 85 GLU B CA 1
ATOM 2711 C C . GLU B 1 72 ? 2.635 27.160 39.993 1.00 28.72 85 GLU B C 1
ATOM 2712 O O . GLU B 1 72 ? 2.723 28.058 40.836 1.00 28.65 85 GLU B O 1
ATOM 2718 N N . ASP B 1 73 ? 3.200 27.225 38.792 1.00 24.10 86 ASP B N 1
ATOM 2719 C CA . ASP B 1 73 ? 4.028 28.357 38.353 1.00 23.86 86 ASP B CA 1
ATOM 2720 C C . ASP B 1 73 ? 4.194 28.323 36.836 1.00 27.98 86 ASP B C 1
ATOM 2721 O O . ASP B 1 73 ? 4.131 27.244 36.215 1.00 25.06 86 ASP B O 1
ATOM 2726 N N . ILE B 1 74 ? 4.437 29.505 36.257 1.00 24.76 87 ILE B N 1
ATOM 2727 C CA . ILE B 1 74 ? 4.689 29.644 34.824 1.00 25.64 87 ILE B CA 1
ATOM 2728 C C . ILE B 1 74 ? 5.978 30.427 34.684 1.00 26.44 87 ILE B C 1
ATOM 2729 O O . ILE B 1 74 ? 6.136 31.477 35.318 1.00 27.26 87 ILE B O 1
ATOM 2734 N N . TYR B 1 75 ? 6.911 29.889 33.911 1.00 25.38 88 TYR B N 1
ATOM 2735 C CA . TYR B 1 75 ? 8.076 30.641 33.475 1.00 25.63 88 TYR B CA 1
ATOM 2736 C C . TYR B 1 75 ? 7.984 30.827 31.964 1.00 27.24 88 TYR B C 1
ATOM 2737 O O . TYR B 1 75 ? 7.426 29.987 31.254 1.00 27.08 88 TYR B O 1
ATOM 2746 N N . GLU B 1 76 ? 8.543 31.926 31.466 1.00 25.65 89 GLU B N 1
ATOM 2747 C CA . GLU B 1 76 ? 8.495 32.196 30.043 1.00 23.24 89 GLU B CA 1
ATOM 2748 C C . GLU B 1 76 ? 9.807 32.732 29.516 1.00 22.22 89 GLU B C 1
ATOM 2749 O O . GLU B 1 76 ? 10.418 33.608 30.130 1.00 28.29 89 GLU B O 1
ATOM 2755 N N . SER B 1 77 ? 10.216 32.190 28.369 1.00 24.93 90 SER B N 1
ATOM 2756 C CA . SER B 1 77 ? 11.391 32.646 27.625 1.00 27.50 90 SER B CA 1
ATOM 2757 C C . SER B 1 77 ? 10.908 33.171 26.286 1.00 26.62 90 SER B C 1
ATOM 2758 O O . SER B 1 77 ? 9.708 33.187 26.008 1.00 29.43 90 SER B O 1
ATOM 2761 N N . THR B 1 78 ? 11.838 33.607 25.445 1.00 33.87 91 THR B N 1
ATOM 2762 C CA . THR B 1 78 ? 11.470 34.109 24.123 1.00 31.72 91 THR B CA 1
ATOM 2763 C C . THR B 1 78 ? 10.882 33.013 23.224 1.00 29.95 91 THR B C 1
ATOM 2764 O O . THR B 1 78 ? 10.089 33.296 22.324 1.00 37.76 91 THR B O 1
ATOM 2768 N N . THR B 1 79 ? 11.244 31.765 23.491 1.00 29.45 92 THR B N 1
ATOM 2769 C CA . THR B 1 79 ? 10.838 30.647 22.632 1.00 24.72 92 THR B CA 1
ATOM 2770 C C . THR B 1 79 ? 9.816 29.684 23.278 1.00 28.25 92 THR B C 1
ATOM 2771 O O . THR B 1 79 ? 9.094 28.975 22.560 1.00 26.22 92 THR B O 1
ATOM 2775 N N . HIS B 1 80 ? 9.768 29.650 24.611 1.00 30.21 93 HIS B N 1
ATOM 2776 C CA . HIS B 1 80 ? 8.961 28.640 25.327 1.00 28.99 93 HIS B CA 1
ATOM 2777 C C . HIS B 1 80 ? 8.175 29.162 26.539 1.00 28.34 93 HIS B C 1
ATOM 2778 O O . HIS B 1 80 ? 8.553 30.146 27.184 1.00 28.04 93 HIS B O 1
ATOM 2785 N N . TYR B 1 81 ? 7.075 28.467 26.840 1.00 22.30 94 TYR B N 1
ATOM 2786 C CA . TYR B 1 81 ? 6.425 28.505 28.161 1.00 20.17 94 TYR B CA 1
ATOM 2787 C C . TYR B 1 81 ? 6.817 27.250 28.939 1.00 21.37 94 TYR B C 1
ATOM 2788 O O . TYR B 1 81 ? 6.903 26.164 28.362 1.00 22.52 94 TYR B O 1
ATOM 2797 N N . TYR B 1 82 ? 7.059 27.403 30.240 1.00 23.39 95 TYR B N 1
ATOM 2798 C CA . TYR B 1 82 ? 7.345 26.283 31.134 1.00 25.59 95 TYR B CA 1
ATOM 2799 C C . TYR B 1 82 ? 6.318 26.271 32.264 1.00 27.42 95 TYR B C 1
ATOM 2800 O O . TYR B 1 82 ? 6.304 27.150 33.121 1.00 26.75 95 TYR B O 1
ATOM 2809 N N . LEU B 1 83 ? 5.464 25.258 32.238 1.00 26.91 96 LEU B N 1
ATOM 2810 C CA . LEU B 1 83 ? 4.298 25.171 33.112 1.00 22.00 96 LEU B CA 1
ATOM 2811 C C . LEU B 1 83 ? 4.651 24.168 34.192 1.00 27.71 96 LEU B C 1
ATOM 2812 O O . LEU B 1 83 ? 4.874 22.980 33.889 1.00 20.29 96 LEU B O 1
ATOM 2817 N N . VAL B 1 84 ? 4.766 24.650 35.438 1.00 22.19 97 VAL B N 1
ATOM 2818 C CA . VAL B 1 84 ? 5.074 23.779 36.564 1.00 21.11 97 VAL B CA 1
ATOM 2819 C C . VAL B 1 84 ? 3.744 23.271 37.110 1.00 19.30 97 VAL B C 1
ATOM 2820 O O . VAL B 1 84 ? 2.970 24.028 37.707 1.00 21.12 97 VAL B O 1
ATOM 2824 N N . MET B 1 85 ? 3.462 22.003 36.814 1.00 22.00 98 MET B N 1
ATOM 2825 C CA . MET B 1 85 ? 2.167 21.383 37.108 1.00 18.69 98 MET B CA 1
ATOM 2826 C C . MET B 1 85 ? 2.288 20.404 38.268 1.00 17.59 98 MET B C 1
ATOM 2827 O O . MET B 1 85 ? 3.336 19.813 38.499 1.00 19.39 98 MET B O 1
ATOM 2832 N N . GLN B 1 86 ? 1.173 20.184 38.941 1.00 21.82 99 GLN B N 1
ATOM 2833 C CA . GLN B 1 86 ? 1.055 19.122 39.947 1.00 19.58 99 GLN B CA 1
ATOM 2834 C C . GLN B 1 86 ? 1.371 17.739 39.357 1.00 19.13 99 GLN B C 1
ATOM 2835 O O . GLN B 1 86 ? 0.872 17.400 38.286 1.00 21.86 99 GLN B O 1
ATOM 2841 N N . LEU B 1 87 ? 2.197 16.965 40.059 1.00 20.56 100 LEU B N 1
ATOM 2842 C CA . LEU B 1 87 ? 2.517 15.612 39.670 1.00 18.69 100 LEU B CA 1
ATOM 2843 C C . LEU B 1 87 ? 1.551 14.644 40.345 1.00 18.33 100 LEU B C 1
ATOM 2844 O O . LEU B 1 87 ? 1.323 14.708 41.564 1.00 19.66 100 LEU B O 1
ATOM 2849 N N . VAL B 1 88 ? 1.069 13.713 39.543 1.00 22.74 101 VAL B N 1
ATOM 2850 C CA . VAL B 1 88 ? 0.193 12.626 39.998 1.00 24.98 101 VAL B CA 1
ATOM 2851 C C . VAL B 1 88 ? 1.042 11.405 40.342 1.00 24.46 101 VAL B C 1
ATOM 2852 O O . VAL B 1 88 ? 2.111 11.215 39.788 1.00 32.99 101 VAL B O 1
ATOM 2856 N N . SER B 1 89 ? 0.595 10.594 41.296 1.00 28.31 102 SER B N 1
ATOM 2857 C CA . SER B 1 89 ? 1.379 9.416 41.714 1.00 28.92 102 SER B CA 1
ATOM 2858 C C . SER B 1 89 ? 0.553 8.135 41.856 1.00 28.40 102 SER B C 1
ATOM 2859 O O . SER B 1 89 ? 1.084 7.117 42.317 1.00 27.24 102 SER B O 1
ATOM 2862 N N . GLY B 1 90 ? -0.718 8.182 41.463 1.00 24.81 103 GLY B N 1
ATOM 2863 C CA . GLY B 1 90 ? -1.657 7.080 41.710 1.00 27.81 103 GLY B CA 1
ATOM 2864 C C . GLY B 1 90 ? -1.858 6.080 40.583 1.00 27.49 103 GLY B C 1
ATOM 2865 O O . GLY B 1 90 ? -2.619 5.114 40.737 1.00 28.55 103 GLY B O 1
ATOM 2866 N N . GLY B 1 91 ? -1.207 6.305 39.447 1.00 27.69 104 GLY B N 1
ATOM 2867 C CA . GLY B 1 91 ? -1.271 5.391 38.312 1.00 24.87 104 GLY B CA 1
ATOM 2868 C C . GLY B 1 91 ? -2.504 5.527 37.426 1.00 23.56 104 GLY B C 1
ATOM 2869 O O . GLY B 1 91 ? -3.410 6.336 37.687 1.00 20.66 104 GLY B O 1
ATOM 2870 N N . GLU B 1 92 ? -2.521 4.711 36.371 1.00 23.52 105 GLU B N 1
ATOM 2871 C CA . GLU B 1 92 ? -3.485 4.834 35.284 1.00 25.52 105 GLU B CA 1
ATOM 2872 C C . GLU B 1 92 ? -4.841 4.245 35.671 1.00 23.40 105 GLU B C 1
ATOM 2873 O O . GLU B 1 92 ? -4.930 3.314 36.491 1.00 24.63 105 GLU B O 1
ATOM 2879 N N . LEU B 1 93 ? -5.890 4.803 35.074 1.00 22.21 106 LEU B N 1
ATOM 2880 C CA . LEU B 1 93 ? -7.267 4.426 35.401 1.00 20.52 106 LEU B CA 1
ATOM 2881 C C . LEU B 1 93 ? -7.481 2.911 35.290 1.00 22.30 106 LEU B C 1
ATOM 2882 O O . LEU B 1 93 ? -7.956 2.234 36.230 1.00 22.98 106 LEU B O 1
ATOM 2887 N N . PHE B 1 94 ? -7.101 2.352 34.155 1.00 23.60 107 PHE B N 1
ATOM 2888 C CA . PHE B 1 94 ? -7.345 0.927 33.973 1.00 27.70 107 PHE B CA 1
ATOM 2889 C C . PHE B 1 94 ? -6.443 -0.007 34.792 1.00 25.48 107 PHE B C 1
ATOM 2890 O O . PHE B 1 94 ? -6.897 -1.059 35.210 1.00 25.07 107 PHE B O 1
ATOM 2898 N N . ASP B 1 95 ? -5.198 0.380 35.064 1.00 28.25 108 ASP B N 1
ATOM 2899 C CA . ASP B 1 95 ? -4.361 -0.408 35.983 1.00 31.64 108 ASP B CA 1
ATOM 2900 C C . ASP B 1 95 ? -4.935 -0.490 37.395 1.00 30.91 108 ASP B C 1
ATOM 2901 O O . ASP B 1 95 ? -4.846 -1.538 38.044 1.00 30.57 108 ASP B O 1
ATOM 2906 N N . ARG B 1 96 ? -5.513 0.610 37.873 1.00 29.06 109 ARG B N 1
ATOM 2907 C CA A ARG B 1 96 ? -6.075 0.613 39.211 0.50 29.53 109 ARG B CA 1
ATOM 2908 C CA B ARG B 1 96 ? -6.142 0.675 39.204 0.50 31.91 109 ARG B CA 1
ATOM 2909 C C . ARG B 1 96 ? -7.344 -0.258 39.299 1.00 29.87 109 ARG B C 1
ATOM 2910 O O . ARG B 1 96 ? -7.555 -0.928 40.298 1.00 27.91 109 ARG B O 1
ATOM 2925 N N . ILE B 1 97 ? -8.154 -0.305 38.247 1.00 31.38 110 ILE B N 1
ATOM 2926 C CA . ILE B 1 97 ? -9.304 -1.215 38.242 1.00 27.66 110 ILE B CA 1
ATOM 2927 C C . ILE B 1 97 ? -8.845 -2.675 38.430 1.00 26.60 110 ILE B C 1
ATOM 2928 O O . ILE B 1 97 ? -9.425 -3.408 39.229 1.00 28.97 110 ILE B O 1
ATOM 2933 N N . LEU B 1 98 ? -7.784 -3.079 37.725 1.00 26.16 111 LEU B N 1
ATOM 2934 C CA . LEU B 1 98 ? -7.221 -4.430 37.886 1.00 26.20 111 LEU B CA 1
ATOM 2935 C C . LEU B 1 98 ? -6.726 -4.733 39.300 1.00 31.72 111 LEU B C 1
ATOM 2936 O O . LEU B 1 98 ? -6.851 -5.870 39.772 1.00 34.03 111 LEU B O 1
ATOM 2941 N N . GLU B 1 99 ? -6.166 -3.722 39.963 1.00 28.80 112 GLU B N 1
ATOM 2942 C CA . GLU B 1 99 ? -5.692 -3.851 41.346 1.00 34.25 112 GLU B CA 1
ATOM 2943 C C . GLU B 1 99 ? -6.810 -3.900 42.391 1.00 33.08 112 GLU B C 1
ATOM 2944 O O . GLU B 1 99 ? -6.551 -4.232 43.551 1.00 38.11 112 GLU B O 1
ATOM 2950 N N . ARG B 1 100 ? -8.044 -3.578 42.003 1.00 30.40 113 ARG B N 1
ATOM 2951 C CA . ARG B 1 100 ? -9.157 -3.532 42.964 1.00 34.73 113 ARG B CA 1
ATOM 2952 C C . ARG B 1 100 ? -9.546 -4.880 43.591 1.00 30.35 113 ARG B C 1
ATOM 2953 O O . ARG B 1 100 ? -9.716 -4.991 44.812 1.00 39.91 113 ARG B O 1
ATOM 2961 N N . GLY B 1 101 ? -9.746 -5.888 42.759 1.00 29.25 114 GLY B N 1
ATOM 2962 C CA . GLY B 1 101 ? -10.318 -7.179 43.239 1.00 36.02 114 GLY B CA 1
ATOM 2963 C C . GLY B 1 101 ? -11.843 -7.253 43.362 1.00 34.18 114 GLY B C 1
ATOM 2964 O O . GLY B 1 101 ? -12.415 -8.358 43.349 1.00 30.84 114 GLY B O 1
ATOM 2965 N N . VAL B 1 102 ? -12.493 -6.095 43.515 1.00 28.45 115 VAL B N 1
ATOM 2966 C CA . VAL B 1 102 ? -13.962 -5.951 43.506 1.00 26.95 115 VAL B CA 1
ATOM 2967 C C . VAL B 1 102 ? -14.272 -4.655 42.770 1.00 23.83 115 VAL B C 1
ATOM 2968 O O . VAL B 1 102 ? -13.504 -3.695 42.889 1.00 26.46 115 VAL B O 1
ATOM 2972 N N . TYR B 1 103 ? -15.373 -4.598 42.022 1.00 20.94 116 TYR B N 1
ATOM 2973 C CA . TYR B 1 103 ? -15.613 -3.466 41.098 1.00 15.07 116 TYR B CA 1
ATOM 2974 C C . TYR B 1 103 ? -17.080 -3.473 40.619 1.00 16.97 116 TYR B C 1
ATOM 2975 O O . TYR B 1 103 ? -17.599 -4.512 40.216 1.00 19.48 116 TYR B O 1
ATOM 2984 N N . THR B 1 104 ? -17.721 -2.306 40.657 1.00 18.02 117 THR B N 1
ATOM 2985 C CA . THR B 1 104 ? -19.127 -2.154 40.327 1.00 17.78 117 THR B CA 1
ATOM 2986 C C . THR B 1 104 ? -19.383 -1.003 39.363 1.00 15.44 117 THR B C 1
ATOM 2987 O O . THR B 1 104 ? -18.545 -0.127 39.202 1.00 15.79 117 THR B O 1
ATOM 2991 N N . GLU B 1 105 ? -20.558 -0.992 38.750 1.00 16.02 118 GLU B N 1
ATOM 2992 C CA . GLU B 1 105 ? -21.042 0.166 37.978 1.00 14.13 118 GLU B CA 1
ATOM 2993 C C . GLU B 1 105 ? -20.889 1.479 38.749 1.00 17.92 118 GLU B C 1
ATOM 2994 O O . GLU B 1 105 ? -20.511 2.498 38.181 1.00 15.13 118 GLU B O 1
ATOM 3000 N N . LYS B 1 106 ? -21.234 1.472 40.042 1.00 17.36 119 LYS B N 1
ATOM 3001 C CA . LYS B 1 106 ? -21.153 2.687 40.855 1.00 16.09 119 LYS B CA 1
ATOM 3002 C C . LYS B 1 106 ? -19.711 3.205 40.967 1.00 16.98 119 LYS B C 1
ATOM 3003 O O . LYS B 1 106 ? -19.493 4.418 40.985 1.00 18.76 119 LYS B O 1
ATOM 3009 N N . ASP B 1 107 ? -18.744 2.288 40.994 1.00 16.66 120 ASP B N 1
ATOM 3010 C CA . ASP B 1 107 ? -17.319 2.661 40.983 1.00 15.31 120 ASP B CA 1
ATOM 3011 C C . ASP B 1 107 ? -16.964 3.388 39.679 1.00 16.13 120 ASP B C 1
ATOM 3012 O O . ASP B 1 107 ? -16.360 4.487 39.711 1.00 16.10 120 ASP B O 1
ATOM 3017 N N . ALA B 1 108 ? -17.393 2.800 38.562 1.00 14.82 121 ALA B N 1
ATOM 3018 C CA . ALA B 1 108 ? -17.247 3.416 37.218 1.00 16.88 121 ALA B CA 1
ATOM 3019 C C . ALA B 1 108 ? -17.959 4.774 37.145 1.00 16.42 121 ALA B C 1
ATOM 3020 O O . ALA B 1 108 ? -17.386 5.751 36.669 1.00 15.17 121 ALA B O 1
ATOM 3022 N N . SER B 1 109 ? -19.199 4.829 37.644 1.00 17.74 122 SER B N 1
ATOM 3023 C CA . SER B 1 109 ? -20.011 6.038 37.607 1.00 16.25 122 SER B CA 1
ATOM 3024 C C . SER B 1 109 ? -19.338 7.183 38.377 1.00 16.99 122 SER B C 1
ATOM 3025 O O . SER B 1 109 ? -19.334 8.320 37.908 1.00 15.30 122 SER B O 1
ATOM 3028 N N . LEU B 1 110 ? -18.771 6.880 39.545 1.00 14.96 123 LEU B N 1
ATOM 3029 C CA . LEU B 1 110 ? -18.069 7.897 40.356 1.00 16.13 123 LEU B CA 1
ATOM 3030 C C . LEU B 1 110 ? -16.825 8.447 39.637 1.00 22.44 123 LEU B C 1
ATOM 3031 O O . LEU B 1 110 ? -16.530 9.643 39.737 1.00 20.29 123 LEU B O 1
ATOM 3036 N N . VAL B 1 111 ? -16.100 7.577 38.935 1.00 18.05 124 VAL B N 1
ATOM 3037 C CA . VAL B 1 111 ? -14.943 8.024 38.096 1.00 16.23 124 VAL B CA 1
ATOM 3038 C C . VAL B 1 111 ? -15.449 8.944 36.984 1.00 12.81 124 VAL B C 1
ATOM 3039 O O . VAL B 1 111 ? -14.944 10.057 36.831 1.00 17.90 124 VAL B O 1
ATOM 3043 N N . ILE B 1 112 ? -16.479 8.518 36.254 1.00 14.45 125 ILE B N 1
ATOM 3044 C CA . ILE B 1 112 ? -17.019 9.304 35.137 1.00 14.31 125 ILE B CA 1
ATOM 3045 C C . ILE B 1 112 ? -17.658 10.622 35.609 1.00 16.10 125 ILE B C 1
ATOM 3046 O O . ILE B 1 112 ? -17.505 11.646 34.962 1.00 16.95 125 ILE B O 1
ATOM 3051 N N . GLN B 1 113 ? -18.317 10.618 36.762 1.00 15.06 126 GLN B N 1
ATOM 3052 C CA . GLN B 1 113 ? -18.817 11.868 37.336 1.00 18.42 126 GLN B CA 1
ATOM 3053 C C . GLN B 1 113 ? -17.684 12.906 37.494 1.00 16.32 126 GLN B C 1
ATOM 3054 O O . GLN B 1 113 ? -17.863 14.093 37.170 1.00 19.34 126 GLN B O 1
ATOM 3060 N N . GLN B 1 114 ? -16.534 12.465 37.999 1.00 18.35 127 GLN B N 1
ATOM 3061 C CA . GLN B 1 114 ? -15.377 13.347 38.166 1.00 17.13 127 GLN B CA 1
ATOM 3062 C C . GLN B 1 114 ? -14.852 13.880 36.836 1.00 17.28 127 GLN B C 1
ATOM 3063 O O . GLN B 1 114 ? -14.525 15.070 36.728 1.00 18.01 127 GLN B O 1
ATOM 3069 N N . VAL B 1 115 ? -14.743 12.990 35.851 1.00 18.48 128 VAL B N 1
ATOM 3070 C CA . VAL B 1 115 ? -14.271 13.370 34.508 1.00 18.43 128 VAL B CA 1
ATOM 3071 C C . VAL B 1 115 ? -15.229 14.384 33.847 1.00 18.04 128 VAL B C 1
ATOM 3072 O O . VAL B 1 115 ? -14.795 15.417 33.314 1.00 16.05 128 VAL B O 1
ATOM 3076 N N . LEU B 1 116 ? -16.528 14.094 33.907 1.00 17.98 129 LEU B N 1
ATOM 3077 C CA . LEU B 1 116 ? -17.567 14.993 33.415 1.00 19.39 129 LEU B CA 1
ATOM 3078 C C . LEU B 1 116 ? -17.513 16.366 34.099 1.00 20.57 129 LEU B C 1
ATOM 3079 O O . LEU B 1 116 ? -17.660 17.384 33.432 1.00 17.88 129 LEU B O 1
ATOM 3084 N N . SER B 1 117 ? -17.287 16.377 35.413 1.00 17.42 130 SER B N 1
ATOM 3085 C CA . SER B 1 117 ? -17.207 17.627 36.186 1.00 18.45 130 SER B CA 1
ATOM 3086 C C . SER B 1 117 ? -16.039 18.469 35.707 1.00 21.07 130 SER B C 1
ATOM 3087 O O . SER B 1 117 ? -16.181 19.675 35.449 1.00 22.85 130 SER B O 1
ATOM 3090 N N . ALA B 1 118 ? -14.884 17.820 35.601 1.00 16.78 131 ALA B N 1
ATOM 3091 C CA . ALA B 1 118 ? -13.649 18.478 35.166 1.00 17.97 131 ALA B CA 1
ATOM 3092 C C . ALA B 1 118 ? -13.764 19.049 33.759 1.00 18.82 131 ALA B C 1
ATOM 3093 O O . ALA B 1 118 ? -13.390 20.213 33.533 1.00 17.54 131 ALA B O 1
ATOM 3095 N N . VAL B 1 119 ? -14.292 18.238 32.831 1.00 15.56 132 VAL B N 1
ATOM 3096 C CA . VAL B 1 119 ? -14.433 18.631 31.424 1.00 18.14 132 VAL B CA 1
ATOM 3097 C C . VAL B 1 119 ? -15.543 19.675 31.219 1.00 19.07 132 VAL B C 1
ATOM 3098 O O . VAL B 1 119 ? -15.371 20.618 30.426 1.00 22.64 132 VAL B O 1
ATOM 3102 N N . LYS B 1 120 ? -16.656 19.551 31.950 1.00 20.73 133 LYS B N 1
ATOM 3103 C CA . LYS B 1 120 ? -17.698 20.622 31.980 1.00 19.08 133 LYS B CA 1
ATOM 3104 C C . LYS B 1 120 ? -17.068 21.968 32.336 1.00 21.42 133 LYS B C 1
ATOM 3105 O O . LYS B 1 120 ? -17.395 23.003 31.723 1.00 22.48 133 LYS B O 1
ATOM 3111 N N . TYR B 1 121 ? -16.159 21.939 33.313 1.00 20.29 134 TYR B N 1
ATOM 3112 C CA . TYR B 1 121 ? -15.487 23.140 33.814 1.00 24.68 134 TYR B CA 1
ATOM 3113 C C . TYR B 1 121 ? -14.521 23.714 32.771 1.00 23.55 134 TYR B C 1
ATOM 3114 O O . TYR B 1 121 ? -14.516 24.901 32.528 1.00 21.23 134 TYR B O 1
ATOM 3123 N N . LEU B 1 122 ? -13.722 22.866 32.138 1.00 20.94 135 LEU B N 1
ATOM 3124 C CA . LEU B 1 122 ? -12.933 23.299 30.981 1.00 22.89 135 LEU B CA 1
ATOM 3125 C C . LEU B 1 122 ? -13.815 23.959 29.902 1.00 22.03 135 LEU B C 1
ATOM 3126 O O . LEU B 1 122 ? -13.523 25.058 29.430 1.00 22.24 135 LEU B O 1
ATOM 3131 N N . HIS B 1 123 ? -14.906 23.283 29.540 1.00 16.61 136 HIS B N 1
ATOM 3132 C CA . HIS B 1 123 ? -15.784 23.708 28.467 1.00 20.80 136 HIS B CA 1
ATOM 3133 C C . HIS B 1 123 ? -16.429 25.056 28.756 1.00 22.75 136 HIS B C 1
ATOM 3134 O O . HIS B 1 123 ? -16.545 25.919 27.855 1.00 25.42 136 HIS B O 1
ATOM 3141 N N . GLU B 1 124 ? -16.843 25.251 30.005 1.00 20.68 137 GLU B N 1
ATOM 3142 C CA A GLU B 1 124 ? -17.470 26.516 30.426 0.50 21.51 137 GLU B CA 1
ATOM 3143 C CA B GLU B 1 124 ? -17.482 26.527 30.368 0.50 21.97 137 GLU B CA 1
ATOM 3144 C C . GLU B 1 124 ? -16.483 27.686 30.441 1.00 25.01 137 GLU B C 1
ATOM 3145 O O . GLU B 1 124 ? -16.882 28.847 30.447 1.00 28.36 137 GLU B O 1
ATOM 3156 N N . ASN B 1 125 ? -15.188 27.375 30.442 1.00 25.57 138 ASN B N 1
ATOM 3157 C CA . ASN B 1 125 ? -14.122 28.362 30.380 1.00 27.18 138 ASN B CA 1
ATOM 3158 C C . ASN B 1 125 ? -13.431 28.376 29.002 1.00 26.94 138 ASN B C 1
ATOM 3159 O O . ASN B 1 125 ? -12.326 28.905 28.842 1.00 27.14 138 ASN B O 1
ATOM 3164 N N . GLY B 1 126 ? -14.118 27.794 28.020 1.00 24.19 139 GLY B N 1
ATOM 3165 C CA . GLY B 1 126 ? -13.721 27.815 26.615 1.00 23.76 139 GLY B CA 1
ATOM 3166 C C . GLY B 1 126 ? -12.538 26.947 26.238 1.00 26.43 139 GLY B C 1
ATOM 3167 O O . GLY B 1 126 ? -11.881 27.217 25.244 1.00 25.68 139 GLY B O 1
ATOM 3168 N N . ILE B 1 127 ? -12.246 25.917 27.032 1.00 25.99 140 ILE B N 1
ATOM 3169 C CA . ILE B 1 127 ? -11.101 25.047 26.769 1.00 24.03 140 ILE B CA 1
ATOM 3170 C C . ILE B 1 127 ? -11.622 23.672 26.367 1.00 21.78 140 ILE B C 1
ATOM 3171 O O . ILE B 1 127 ? -12.451 23.073 27.060 1.00 21.32 140 ILE B O 1
ATOM 3176 N N . VAL B 1 128 ? -11.155 23.199 25.219 1.00 20.09 141 VAL B N 1
ATOM 3177 C CA . VAL B 1 128 ? -11.465 21.844 24.738 1.00 22.12 141 VAL B CA 1
ATOM 3178 C C . VAL B 1 128 ? -10.322 20.945 25.169 1.00 19.71 141 VAL B C 1
ATOM 3179 O O . VAL B 1 128 ? -9.157 21.298 25.033 1.00 20.62 141 VAL B O 1
ATOM 3183 N N . HIS B 1 129 ? -10.674 19.792 25.726 1.00 18.30 142 HIS B N 1
ATOM 3184 C CA . HIS B 1 129 ? -9.682 18.874 26.248 1.00 18.16 142 HIS B CA 1
ATOM 3185 C C . HIS B 1 129 ? -8.733 18.381 25.148 1.00 18.56 142 HIS B C 1
ATOM 3186 O O . HIS B 1 129 ? -7.515 18.448 25.317 1.00 18.19 142 HIS B O 1
ATOM 3193 N N . ARG B 1 130 ? -9.322 17.864 24.062 1.00 16.95 143 ARG B N 1
ATOM 3194 C CA . ARG B 1 130 ? -8.627 17.212 22.928 1.00 17.24 143 ARG B CA 1
ATOM 3195 C C . ARG B 1 130 ? -8.171 15.783 23.203 1.00 18.40 143 ARG B C 1
ATOM 3196 O O . ARG B 1 130 ? -7.563 15.481 24.253 1.00 20.06 143 ARG B O 1
ATOM 3204 N N . ASP B 1 131 ? -8.480 14.913 22.237 1.00 19.48 144 ASP B N 1
ATOM 3205 C CA . ASP B 1 131 ? -7.873 13.601 22.120 1.00 20.19 144 ASP B CA 1
ATOM 3206 C C . ASP B 1 131 ? -7.866 12.883 23.482 1.00 16.45 144 ASP B C 1
ATOM 3207 O O . ASP B 1 131 ? -6.845 12.316 23.898 1.00 21.72 144 ASP B O 1
ATOM 3212 N N . LEU B 1 132 ? -9.021 12.891 24.156 1.00 20.15 145 LEU B N 1
ATOM 3213 C CA . LEU B 1 132 ? -9.142 12.339 25.512 1.00 22.31 145 LEU B CA 1
ATOM 3214 C C . LEU B 1 132 ? -9.031 10.811 25.453 1.00 25.19 145 LEU B C 1
ATOM 3215 O O . LEU B 1 132 ? -9.919 10.149 24.908 1.00 24.24 145 LEU B O 1
ATOM 3220 N N . LYS B 1 133 ? -7.943 10.282 26.017 1.00 18.73 146 LYS B N 1
ATOM 3221 C CA . LYS B 1 133 ? -7.596 8.851 26.011 1.00 17.47 146 LYS B CA 1
ATOM 3222 C C . LYS B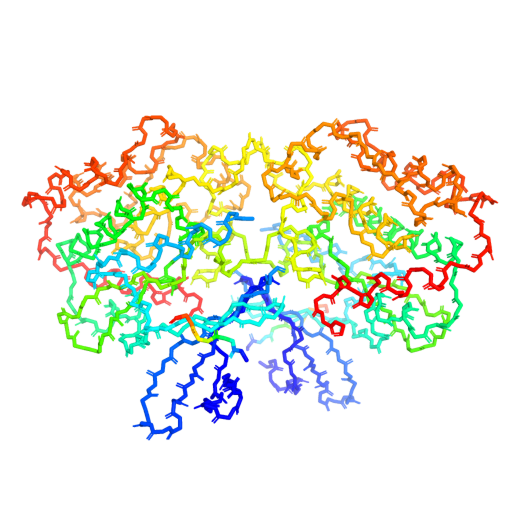 1 133 ? -7.511 8.345 27.468 1.00 20.92 146 LYS B C 1
ATOM 3223 O O . LYS B 1 133 ? -7.284 9.127 28.401 1.00 17.25 146 LYS B O 1
ATOM 3229 N N . PRO B 1 134 ? -7.678 7.033 27.664 1.00 18.33 147 PRO B N 1
ATOM 3230 C CA . PRO B 1 134 ? -7.548 6.402 28.968 1.00 23.31 147 PRO B CA 1
ATOM 3231 C C . PRO B 1 134 ? -6.298 6.795 29.737 1.00 17.71 147 PRO B C 1
ATOM 3232 O O . PRO B 1 134 ? -6.379 7.048 30.956 1.00 21.59 147 PRO B O 1
ATOM 3236 N N . GLU B 1 135 ? -5.179 6.864 29.009 1.00 19.68 148 GLU B N 1
ATOM 3237 C CA . GLU B 1 135 ? -3.843 7.189 29.534 1.00 22.05 148 GLU B CA 1
ATOM 3238 C C . GLU B 1 135 ? -3.785 8.555 30.204 1.00 15.93 148 GLU B C 1
ATOM 3239 O O . GLU B 1 135 ? -2.951 8.773 31.091 1.00 23.40 148 GLU B O 1
ATOM 3245 N N . ASN B 1 136 ? -4.661 9.461 29.787 1.00 15.94 149 ASN B N 1
ATOM 3246 C CA . ASN B 1 136 ? -4.688 10.834 30.315 1.00 16.89 149 ASN B CA 1
ATOM 3247 C C . ASN B 1 136 ? -5.252 10.909 31.727 1.00 22.04 149 ASN B C 1
ATOM 3248 O O . ASN B 1 136 ? -5.029 11.904 32.448 1.00 20.21 149 ASN B O 1
ATOM 3253 N N . LEU B 1 137 ? -6.020 9.889 32.098 1.00 18.08 150 LEU B N 1
ATOM 3254 C CA . LEU B 1 137 ? -6.782 9.908 33.346 1.00 19.42 150 LEU B CA 1
ATOM 3255 C C . LEU B 1 137 ? -5.963 9.154 34.381 1.00 18.16 150 LEU B C 1
ATOM 3256 O O . LEU B 1 137 ? -5.816 7.959 34.280 1.00 18.13 150 LEU B O 1
ATOM 3261 N N . LEU B 1 138 ? -5.402 9.873 35.345 1.00 15.97 151 LEU B N 1
ATOM 3262 C CA . LEU B 1 138 ? -4.454 9.298 36.298 1.00 13.76 151 LEU B CA 1
ATOM 3263 C C . LEU B 1 138 ? -4.959 9.604 37.694 1.00 17.44 151 LEU B C 1
ATOM 3264 O O . LEU B 1 138 ? -5.449 10.716 37.940 1.00 19.84 151 LEU B O 1
ATOM 3269 N N . TYR B 1 139 ? -4.836 8.638 38.607 1.00 18.52 152 TYR B N 1
ATOM 3270 C CA . TYR B 1 139 ? -5.213 8.888 39.998 1.00 17.83 152 TYR B CA 1
ATOM 3271 C C . TYR B 1 139 ? -4.177 9.795 40.686 1.00 18.38 152 TYR B C 1
ATOM 3272 O O . TYR B 1 139 ? -2.980 9.653 40.482 1.00 22.31 152 TYR B O 1
ATOM 3281 N N . LEU B 1 140 ? -4.663 10.721 41.490 1.00 22.45 153 LEU B N 1
ATOM 3282 C CA . LEU B 1 140 ? -3.793 11.664 42.202 1.00 26.34 153 LEU B CA 1
ATOM 3283 C C . LEU B 1 140 ? -2.777 10.965 43.133 1.00 28.82 153 LEU B C 1
ATOM 3284 O O . LEU B 1 140 ? -1.571 11.281 43.105 1.00 26.63 153 LEU B O 1
ATOM 3289 N N . THR B 1 141 ? -3.267 10.024 43.944 1.00 28.84 154 THR B N 1
ATOM 3290 C CA . THR B 1 141 ? -2.428 9.259 44.868 1.00 28.77 154 THR B CA 1
ATOM 3291 C C . THR B 1 141 ? -2.785 7.769 44.801 1.00 28.06 154 THR B C 1
ATOM 3292 O O . THR B 1 141 ? -3.843 7.409 44.270 1.00 25.54 154 THR B O 1
ATOM 3296 N N . PRO B 1 142 ? -1.913 6.902 45.356 1.00 32.85 155 PRO B N 1
ATOM 3297 C CA . PRO B 1 142 ? -2.198 5.460 45.426 1.00 34.76 155 PRO B CA 1
ATOM 3298 C C . PRO B 1 142 ? -3.382 5.062 46.338 1.00 32.59 155 PRO B C 1
ATOM 3299 O O . PRO B 1 142 ? -3.807 3.912 46.303 1.00 32.57 155 PRO B O 1
ATOM 3303 N N . GLU B 1 143 ? -3.912 6.009 47.110 1.00 32.98 156 GLU B N 1
ATOM 3304 C CA . GLU B 1 143 ? -5.029 5.769 48.046 1.00 36.06 156 GLU B CA 1
ATOM 3305 C C . GLU B 1 143 ? -6.298 5.248 47.355 1.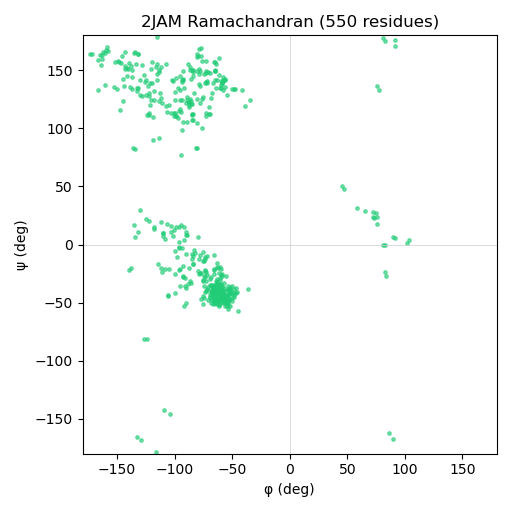00 37.53 156 GLU B C 1
ATOM 3306 O O . GLU B 1 143 ? -6.671 5.733 46.290 1.00 29.97 156 GLU B O 1
ATOM 3312 N N . GLU B 1 144 ? -6.974 4.286 47.980 1.00 36.08 157 GLU B N 1
ATOM 3313 C CA . GLU B 1 144 ? -8.194 3.689 47.419 1.00 41.73 157 GLU B CA 1
ATOM 3314 C C . GLU B 1 144 ? -9.251 4.712 46.995 1.00 36.40 157 GLU B C 1
ATOM 3315 O O . GLU B 1 144 ? -9.897 4.543 45.963 1.00 34.77 157 GLU B O 1
ATOM 3321 N N . ASN B 1 145 ? -9.424 5.765 47.787 1.00 35.98 158 ASN B N 1
ATOM 3322 C CA . ASN B 1 145 ? -10.440 6.785 47.516 1.00 41.70 158 ASN B CA 1
ATOM 3323 C C . ASN B 1 145 ? -9.893 7.983 46.732 1.00 37.31 158 ASN B C 1
ATOM 3324 O O . ASN B 1 145 ? -10.526 9.040 46.696 1.00 35.39 158 ASN B O 1
ATOM 3329 N N . SER B 1 146 ? -8.728 7.819 46.100 1.00 34.10 159 SER B N 1
ATOM 3330 C CA . SER B 1 146 ? -8.105 8.920 45.377 1.00 28.48 159 SER B CA 1
ATOM 3331 C C . SER B 1 146 ? -9.002 9.481 44.278 1.00 23.40 159 SER B C 1
ATOM 3332 O O . SER B 1 146 ? -9.740 8.735 43.621 1.00 23.78 159 SER B O 1
ATOM 3335 N N . LYS B 1 147 ? -8.923 10.794 44.101 1.00 27.99 160 LYS B N 1
ATOM 3336 C CA . LYS B 1 147 ? -9.543 11.483 42.980 1.00 26.45 160 LYS B CA 1
ATOM 3337 C C . LYS B 1 147 ? -8.870 11.017 41.693 1.00 23.07 160 LYS B C 1
ATOM 3338 O O . LYS B 1 147 ? -7.685 10.661 41.684 1.00 20.67 160 LYS B O 1
ATOM 3344 N N . ILE B 1 148 ? -9.638 11.021 40.614 1.00 18.74 161 ILE B N 1
ATOM 3345 C CA . ILE B 1 148 ? -9.102 10.832 39.275 1.00 17.70 161 ILE B CA 1
ATOM 3346 C C . ILE B 1 148 ? -8.821 12.225 38.711 1.00 15.90 161 ILE B C 1
ATOM 3347 O O . ILE B 1 148 ? -9.578 13.167 38.974 1.00 21.55 161 ILE B O 1
ATOM 3352 N N . MET B 1 149 ? -7.734 12.360 37.965 1.00 20.03 162 MET B N 1
ATOM 3353 C CA . MET B 1 149 ? -7.263 13.675 37.493 1.00 18.48 162 MET B CA 1
ATOM 3354 C C . MET B 1 149 ? -7.175 13.746 35.977 1.00 16.17 162 MET B C 1
ATOM 3355 O O . MET B 1 149 ? -6.705 12.800 35.349 1.00 17.16 162 MET B O 1
ATOM 3360 N N . ILE B 1 150 ? -7.597 14.874 35.402 1.00 13.52 163 ILE B N 1
ATOM 3361 C CA . ILE B 1 150 ? -7.229 15.201 34.026 1.00 17.25 163 ILE B CA 1
ATOM 3362 C C . ILE B 1 150 ? -5.863 15.897 34.116 1.00 20.09 163 ILE B C 1
ATOM 3363 O O . ILE B 1 150 ? -5.569 16.617 35.098 1.00 21.33 163 ILE B O 1
ATOM 3368 N N . THR B 1 151 ? -5.012 15.602 33.134 1.00 18.95 164 THR B N 1
ATOM 3369 C CA . THR B 1 151 ? -3.599 15.900 33.193 1.00 18.61 164 THR B CA 1
ATOM 3370 C C . THR B 1 151 ? -3.182 16.753 31.981 1.00 22.25 164 THR B C 1
ATOM 3371 O O . THR B 1 151 ? -3.041 17.985 32.081 1.00 19.33 164 THR B O 1
ATOM 3375 N N . ASP B 1 152 ? -2.968 16.090 30.850 1.00 23.89 165 ASP B N 1
ATOM 3376 C CA . ASP B 1 152 ? -2.653 16.771 29.587 1.00 22.86 165 ASP B CA 1
ATOM 3377 C C . ASP B 1 152 ? -3.955 17.140 28.863 1.00 18.07 165 ASP B C 1
ATOM 3378 O O . ASP B 1 152 ? -4.778 16.282 28.594 1.00 21.26 165 ASP B O 1
ATOM 3383 N N . PHE B 1 153 ? -4.150 18.419 28.571 1.00 20.41 166 PHE B N 1
ATOM 3384 C CA . PHE B 1 153 ? -5.365 18.911 27.919 1.00 21.46 166 PHE B CA 1
ATOM 3385 C C . PHE B 1 153 ? -5.112 20.287 27.298 1.00 16.65 166 PHE B C 1
ATOM 3386 O O . PHE B 1 153 ? -4.111 20.973 27.617 1.00 20.96 166 PHE B O 1
ATOM 3394 N N . GLY B 1 154 ? -6.030 20.693 26.423 1.00 19.49 167 GLY B N 1
ATOM 3395 C CA . GLY B 1 154 ? -5.997 22.035 25.831 1.00 24.51 167 GLY B CA 1
ATOM 3396 C C . GLY B 1 154 ? -5.205 22.139 24.550 1.00 23.22 167 GLY B C 1
ATOM 3397 O O . GLY B 1 154 ? -4.824 21.136 23.943 1.00 20.83 167 GLY B O 1
ATOM 3398 N N . LEU B 1 155 ? -4.948 23.386 24.158 1.00 27.11 168 LEU B N 1
ATOM 3399 C CA . LEU B 1 155 ? -4.252 23.694 22.930 1.00 25.20 168 LEU B CA 1
ATOM 3400 C C . LEU B 1 155 ? -2.939 22.950 22.814 1.00 21.13 168 LEU B C 1
ATOM 3401 O O . LEU B 1 155 ? -2.564 22.535 21.714 1.00 25.80 168 LEU B O 1
ATOM 3406 N N . SER B 1 156 ? -2.236 22.811 23.946 1.00 22.21 169 SER B N 1
ATOM 3407 C CA . SER B 1 156 ? -0.919 22.157 24.013 1.00 21.88 169 SER B CA 1
ATOM 3408 C C . SER B 1 156 ? -0.930 20.637 24.275 1.00 22.56 169 SER B C 1
ATOM 3409 O O . SER B 1 156 ? 0.123 20.044 24.549 1.00 20.84 169 SER B O 1
ATOM 3412 N N . LYS B 1 157 ? -2.103 20.011 24.194 1.00 23.63 170 LYS B N 1
ATOM 3413 C CA . LYS B 1 157 ? -2.199 18.541 24.236 1.00 23.47 170 LYS B CA 1
ATOM 3414 C C . LYS B 1 157 ? -1.083 17.901 23.395 1.00 20.02 170 LYS B C 1
ATOM 3415 O O . LYS B 1 157 ? -0.840 18.316 22.246 1.00 25.81 170 LYS B O 1
ATOM 3421 N N . MET B 1 158 ? -0.410 16.906 23.976 1.00 20.96 171 MET B N 1
ATOM 3422 C CA . MET B 1 158 ? 0.627 16.143 23.288 1.00 21.05 171 MET B CA 1
ATOM 3423 C C . MET B 1 158 ? 0.025 15.130 22.310 1.00 25.24 171 MET B C 1
ATOM 3424 O O . MET B 1 158 ? -0.446 14.069 22.685 1.00 28.89 171 MET B O 1
ATOM 3429 N N . GLU B 1 159 ? 0.036 15.516 21.049 1.00 20.33 172 GLU B N 1
ATOM 3430 C CA . GLU B 1 159 ? -0.460 14.704 19.936 1.00 25.22 172 GLU B CA 1
ATOM 3431 C C . GLU B 1 159 ? 0.505 14.890 18.784 1.00 30.01 172 GLU B C 1
ATOM 3432 O O . GLU B 1 159 ? 1.200 15.918 18.708 1.00 31.62 172 GLU B O 1
ATOM 3438 N N . GLN B 1 160 ? 0.533 13.905 17.889 1.00 26.64 173 GLN B N 1
ATOM 3439 C CA . GLN B 1 160 ? 1.264 14.011 16.614 1.00 23.91 173 GLN B CA 1
ATOM 3440 C C . GLN B 1 160 ? 0.243 13.884 15.479 1.00 35.30 173 GLN B C 1
ATOM 3441 O O . GLN B 1 160 ? -0.041 12.777 15.004 1.00 43.63 173 GLN B O 1
ATOM 3447 N N . ASN B 1 161 ? -0.292 15.034 15.070 1.00 26.80 174 ASN B N 1
ATOM 3448 C CA . ASN B 1 161 ? -1.382 15.163 14.088 1.00 22.75 174 ASN B CA 1
ATOM 3449 C C . ASN B 1 161 ? -0.909 15.693 12.716 1.00 24.03 174 ASN B C 1
ATOM 3450 O O . ASN B 1 161 ? -0.512 16.852 12.584 1.00 26.04 174 ASN B O 1
ATOM 3455 N N . GLY B 1 162 ? -0.993 14.855 11.691 1.00 22.84 175 GLY B N 1
ATOM 3456 C CA . GLY B 1 162 ? -0.723 15.321 10.338 1.00 22.21 175 GLY B CA 1
ATOM 3457 C C . GLY B 1 162 ? 0.740 15.130 10.012 1.00 19.85 175 GLY B C 1
ATOM 3458 O O . GLY B 1 162 ? 1.551 14.751 10.860 1.00 25.12 175 GLY B O 1
ATOM 3459 N N . ILE B 1 163 ? 1.115 15.444 8.782 1.00 17.91 176 ILE B N 1
ATOM 3460 C CA . ILE B 1 163 ? 2.400 14.965 8.316 1.00 20.18 176 ILE B CA 1
ATOM 3461 C C . ILE B 1 163 ? 3.597 15.867 8.716 1.00 16.37 176 ILE B C 1
ATOM 3462 O O . ILE B 1 163 ? 4.757 15.461 8.585 1.00 19.56 176 ILE B O 1
ATOM 3467 N N . MET B 1 164 ? 3.308 17.043 9.283 1.00 17.18 177 MET B N 1
ATOM 3468 C CA . MET B 1 164 ? 4.367 17.969 9.722 1.00 19.99 177 MET B CA 1
ATOM 3469 C C . MET B 1 164 ? 4.517 18.130 11.242 1.00 20.41 177 MET B C 1
ATOM 3470 O O . MET B 1 164 ? 5.259 19.022 11.707 1.00 17.85 177 MET B O 1
ATOM 3475 N N . SER B 1 165 ? 3.840 17.279 12.017 1.00 21.91 178 SER B N 1
ATOM 3476 C CA . SER B 1 165 ? 3.813 17.444 13.471 1.00 23.10 178 SER B CA 1
ATOM 3477 C C . SER B 1 165 ? 5.188 17.159 14.067 1.00 19.02 178 SER B C 1
ATOM 3478 O O . SER B 1 165 ? 5.699 17.949 14.881 1.00 21.55 178 SER B O 1
ATOM 3481 N N . THR B 1 166 ? 5.812 16.056 13.665 1.00 19.01 179 THR B N 1
ATOM 3482 C CA . THR B 1 166 ? 7.135 15.747 14.195 1.00 24.67 179 THR B CA 1
ATOM 3483 C C . THR B 1 166 ? 8.190 16.652 13.590 1.00 25.18 179 THR B C 1
ATOM 3484 O O . THR B 1 166 ? 9.066 17.139 14.320 1.00 26.92 179 THR B O 1
ATOM 3488 N N . ALA B 1 167 ? 8.090 16.912 12.280 1.00 18.99 180 ALA B N 1
ATOM 3489 C CA . ALA B 1 167 ? 9.174 17.612 11.556 1.00 20.97 180 ALA B CA 1
ATOM 3490 C C . ALA B 1 167 ? 9.343 19.058 12.016 1.00 22.12 180 ALA B C 1
ATOM 3491 O O . ALA B 1 167 ? 10.447 19.486 12.340 1.00 22.78 180 ALA B O 1
ATOM 3493 N N . CYS B 1 168 ? 8.233 19.797 12.037 1.00 18.49 181 CYS B N 1
ATOM 3494 C CA A CYS B 1 168 ? 8.218 21.245 12.304 0.60 19.22 181 CYS B CA 1
ATOM 3495 C CA B CYS B 1 168 ? 8.294 21.229 12.363 0.40 22.68 181 CYS B CA 1
ATOM 3496 C C . CYS B 1 168 ? 7.405 21.627 13.532 1.00 24.18 181 CYS B C 1
ATOM 3497 O O . CYS B 1 168 ? 7.308 22.809 13.862 1.00 26.37 181 CYS B O 1
ATOM 3502 N N . GLY B 1 169 ? 6.787 20.644 14.190 1.00 20.30 182 GLY B N 1
ATOM 3503 C CA . GLY B 1 169 ? 5.964 20.941 15.364 1.00 23.38 182 GLY B CA 1
ATOM 3504 C C . GLY B 1 169 ? 4.650 21.625 15.030 1.00 22.22 182 GLY B C 1
ATOM 3505 O O . GLY B 1 169 ? 4.102 22.370 15.851 1.00 27.55 182 GLY B O 1
ATOM 3506 N N . THR B 1 170 ? 4.135 21.368 13.828 1.00 20.37 183 THR B N 1
ATOM 3507 C CA . THR B 1 170 ? 2.943 22.051 13.335 1.00 16.43 183 THR B CA 1
ATOM 3508 C C . THR B 1 170 ? 1.885 21.047 12.963 1.00 19.13 183 THR B C 1
ATOM 3509 O O . THR B 1 170 ? 2.048 20.335 11.972 1.00 19.70 183 THR B O 1
ATOM 3513 N N . PRO B 1 171 ? 0.782 21.007 13.728 1.00 24.27 184 PRO B N 1
ATOM 3514 C CA . PRO B 1 171 ? -0.281 20.027 13.490 1.00 22.22 184 PRO B CA 1
ATOM 3515 C C . PRO B 1 171 ? -1.196 20.476 12.362 1.00 21.67 184 PRO B C 1
ATOM 3516 O O . PRO B 1 171 ? -1.178 21.656 11.999 1.00 20.90 184 PRO B O 1
ATOM 3520 N N . GLY B 1 172 ? -1.989 19.554 11.818 1.00 18.50 185 GLY B N 1
ATOM 3521 C CA . GLY B 1 172 ? -3.063 19.928 10.906 1.00 18.18 185 GLY B CA 1
ATOM 3522 C C . GLY B 1 172 ? -2.801 19.733 9.428 1.00 15.12 185 GLY B C 1
ATOM 3523 O O . GLY B 1 172 ? -3.677 20.044 8.614 1.00 19.41 185 GLY B O 1
ATOM 3524 N N . TYR B 1 173 ? -1.621 19.214 9.075 1.00 15.32 186 TYR B N 1
ATOM 3525 C CA . TYR B 1 173 ? -1.325 18.906 7.670 1.00 14.48 186 TYR B CA 1
ATOM 3526 C C . TYR B 1 173 ? -1.952 17.570 7.268 1.00 11.06 186 TYR B C 1
ATOM 3527 O O . TYR B 1 173 ? -1.296 16.513 7.237 1.00 14.90 186 TYR B O 1
ATOM 3536 N N . VAL B 1 174 ? -3.230 17.673 6.931 1.00 15.31 187 VAL B N 1
ATOM 3537 C CA . VAL B 1 174 ? -4.081 16.556 6.573 1.00 14.92 187 VAL B CA 1
ATOM 3538 C C . VAL B 1 174 ? -4.847 16.911 5.282 1.00 12.41 187 VAL B C 1
ATOM 3539 O O . VAL B 1 174 ? -5.373 18.030 5.144 1.00 17.58 187 VAL B O 1
ATOM 3543 N N . ALA B 1 175 ? -4.891 15.977 4.335 1.00 12.44 188 ALA B N 1
ATOM 3544 C CA . ALA B 1 175 ? -5.464 16.204 2.990 1.00 16.02 188 ALA B CA 1
ATOM 3545 C C . ALA B 1 175 ? -6.901 16.690 3.083 1.00 16.93 188 ALA B C 1
ATOM 3546 O O . ALA B 1 175 ? -7.636 16.275 3.968 1.00 14.53 188 ALA B O 1
ATOM 3548 N N . PRO B 1 176 ? -7.303 17.608 2.190 1.00 16.14 189 PRO B N 1
ATOM 3549 C CA . PRO B 1 176 ? -8.559 18.366 2.323 1.00 15.51 189 PRO B CA 1
ATOM 3550 C C . PRO B 1 176 ? -9.841 17.509 2.341 1.00 15.02 189 PRO B C 1
ATOM 3551 O O . PRO B 1 176 ? -10.818 17.895 2.964 1.00 17.20 189 PRO B O 1
ATOM 3555 N N . GLU B 1 177 ? -9.820 16.375 1.658 1.00 16.34 190 GLU B N 1
ATOM 3556 C CA . GLU B 1 177 ? -10.991 15.506 1.603 1.00 16.47 190 GLU B CA 1
ATOM 3557 C C . GLU B 1 177 ? -11.241 14.693 2.877 1.00 17.39 190 GLU B C 1
ATOM 3558 O O . GLU B 1 177 ? -12.327 14.132 3.037 1.00 17.77 190 GLU B O 1
ATOM 3564 N N . VAL B 1 178 ? -10.251 14.618 3.767 1.00 17.44 191 VAL B N 1
ATOM 3565 C CA . VAL B 1 178 ? -10.305 13.695 4.914 1.00 14.29 191 VAL B CA 1
ATOM 3566 C C . VAL B 1 178 ? -11.209 14.157 6.070 1.00 16.61 191 VAL B C 1
ATOM 3567 O O . VAL B 1 178 ? -12.043 13.363 6.562 1.00 17.40 191 VAL B O 1
ATOM 3571 N N . LEU B 1 179 ? -11.072 15.422 6.472 1.00 18.27 192 LEU B N 1
ATOM 3572 C CA . LEU B 1 179 ? -11.779 15.969 7.619 1.00 17.09 192 LEU B CA 1
ATOM 3573 C C . LEU B 1 179 ? -13.018 16.773 7.211 1.00 18.28 192 LEU B C 1
ATOM 3574 O O . LEU B 1 179 ? -12.950 17.703 6.394 1.00 19.12 192 LEU B O 1
ATOM 3579 N N . ALA B 1 180 ? -14.164 16.378 7.770 1.00 18.72 193 ALA B N 1
ATOM 3580 C CA . ALA B 1 180 ? -15.422 17.067 7.576 1.00 16.04 193 ALA B CA 1
ATOM 3581 C C . ALA B 1 180 ? -15.464 18.331 8.438 1.00 22.27 193 ALA B C 1
ATOM 3582 O O . ALA B 1 180 ? -16.210 19.271 8.145 1.00 22.80 193 ALA B O 1
ATOM 3584 N N . GLN B 1 181 ? -14.677 18.331 9.517 1.00 18.25 194 GLN B N 1
ATOM 3585 C CA . GLN B 1 181 ? -14.561 19.457 10.444 1.00 20.23 194 GLN B CA 1
ATOM 3586 C C . GLN B 1 181 ? -13.237 19.312 11.204 1.00 19.77 194 GLN B C 1
ATOM 3587 O O . GLN B 1 181 ? -12.590 18.265 11.150 1.00 20.09 194 GLN B O 1
ATOM 3593 N N . LYS B 1 182 ? -12.858 20.349 11.940 1.00 22.77 195 LYS B N 1
ATOM 3594 C CA . LYS B 1 182 ? -11.698 20.274 12.818 1.00 23.69 195 LYS B CA 1
ATOM 3595 C C . LYS B 1 182 ? -11.924 19.115 13.824 1.00 22.60 195 LYS B C 1
ATOM 3596 O O . LYS B 1 182 ? -13.038 18.924 14.278 1.00 24.75 195 LYS B O 1
ATOM 3602 N N . PRO B 1 183 ? -10.882 18.333 14.144 1.00 19.63 196 PRO B N 1
ATOM 3603 C CA . PRO B 1 183 ? -11.031 17.096 14.906 1.00 23.03 196 PRO B CA 1
ATOM 3604 C C . PRO B 1 183 ? -11.182 17.232 16.418 1.00 24.22 196 PRO B C 1
ATOM 3605 O O . PRO B 1 183 ? -11.155 16.201 17.111 1.00 28.81 196 PRO B O 1
ATOM 3609 N N . TYR B 1 184 ? -11.293 18.467 16.913 1.00 21.02 197 TYR B N 1
ATOM 3610 C CA A TYR B 1 184 ? -11.469 18.751 18.343 0.70 21.67 197 TYR B CA 1
ATOM 3611 C CA B TYR B 1 184 ? -11.483 18.738 18.340 0.30 20.75 197 TYR B CA 1
ATOM 3612 C C . TYR B 1 184 ? -12.705 19.635 18.541 1.00 17.65 197 TYR B C 1
ATOM 3613 O O . TYR B 1 184 ? -12.968 20.528 17.753 1.00 24.11 197 TYR B O 1
ATOM 3630 N N . SER B 1 185 ? -13.459 19.377 19.601 1.00 15.82 198 SER B N 1
ATOM 3631 C CA . SER B 1 185 ? -14.659 20.137 19.907 1.00 15.10 198 SER B CA 1
ATOM 3632 C C . SER B 1 185 ? -15.163 19.671 21.242 1.00 18.54 198 SER B C 1
ATOM 3633 O O . SER B 1 185 ? -14.787 18.587 21.718 1.00 14.77 198 SER B O 1
ATOM 3636 N N . LYS B 1 186 ? -16.040 20.470 21.826 1.00 16.68 199 LYS B N 1
ATOM 3637 C CA . LYS B 1 186 ? -16.693 20.061 23.059 1.00 17.88 199 LYS B CA 1
ATOM 3638 C C . LYS B 1 186 ? -17.420 18.724 22.847 1.00 14.44 199 LYS B C 1
ATOM 3639 O O . LYS B 1 186 ? -17.275 17.824 23.671 1.00 14.92 199 LYS B O 1
ATOM 3645 N N . ALA B 1 187 ? -18.169 18.588 21.749 1.00 16.79 200 ALA B N 1
ATOM 3646 C CA . ALA B 1 187 ? -18.919 17.346 21.453 1.00 15.87 200 ALA B CA 1
ATOM 3647 C C . ALA B 1 187 ? -18.007 16.134 21.281 1.00 14.12 200 ALA B C 1
ATOM 3648 O O . ALA B 1 187 ? -18.340 15.035 21.744 1.00 19.13 200 ALA B O 1
ATOM 3650 N N . VAL B 1 188 ? -16.871 16.335 20.621 1.00 15.19 201 VAL B N 1
ATOM 3651 C CA . VAL B 1 188 ? -15.893 15.268 20.436 1.00 15.55 201 VAL B CA 1
ATOM 3652 C C . VAL B 1 188 ? -15.359 14.781 21.794 1.00 13.36 201 VAL B C 1
ATOM 3653 O O . VAL B 1 188 ? -15.214 13.570 22.017 1.00 14.12 201 VAL B O 1
ATOM 3657 N N . ASP B 1 189 ? -15.091 15.711 22.705 1.00 13.38 202 ASP B N 1
ATOM 3658 C CA . ASP B 1 189 ? -14.703 15.367 24.084 1.00 12.99 202 ASP B CA 1
ATOM 3659 C C . ASP B 1 189 ? -15.782 14.492 24.724 1.00 15.03 202 ASP B C 1
ATOM 3660 O O . ASP B 1 189 ? -15.477 13.511 25.414 1.00 14.02 202 ASP B O 1
ATOM 3665 N N . CYS B 1 190 ? -17.046 14.874 24.540 1.00 12.78 203 CYS B N 1
ATOM 3666 C CA . CYS B 1 190 ? -18.161 14.108 25.137 1.00 13.27 203 CYS B CA 1
ATOM 3667 C C . CYS B 1 190 ? -18.237 12.673 24.611 1.00 14.46 203 CYS B C 1
ATOM 3668 O O . CYS B 1 190 ? -18.436 11.732 25.377 1.00 16.20 203 CYS B O 1
ATOM 3671 N N . TRP B 1 191 ? -18.005 12.514 23.316 1.00 16.03 204 TRP B N 1
ATOM 3672 C CA . TRP B 1 191 ? -17.969 11.197 22.667 1.00 13.55 204 TRP B CA 1
ATOM 3673 C C . TRP B 1 191 ? -16.876 10.326 23.276 1.00 14.03 204 TRP B C 1
ATOM 3674 O O . TRP B 1 191 ? -17.093 9.136 23.581 1.00 13.93 204 TRP B O 1
ATOM 3685 N N . SER B 1 192 ? -15.710 10.934 23.507 1.00 13.69 205 SER B N 1
ATOM 3686 C CA . SER B 1 192 ? -14.586 10.234 24.108 1.00 12.78 205 SER B CA 1
ATOM 3687 C C . SER B 1 192 ? -14.951 9.719 25.472 1.00 12.15 205 SER B C 1
ATOM 3688 O O . SER B 1 192 ? -14.630 8.584 25.795 1.00 11.67 205 SER B O 1
ATOM 3691 N N . ILE B 1 193 ? -15.619 10.548 26.273 1.00 13.75 206 ILE B N 1
ATOM 3692 C CA . ILE B 1 193 ? -16.077 10.112 27.603 1.00 13.61 206 ILE B CA 1
ATOM 3693 C C . ILE B 1 193 ? -17.055 8.895 27.493 1.00 13.96 206 ILE B C 1
ATOM 3694 O O . ILE B 1 193 ? -16.992 7.958 28.281 1.00 14.40 206 ILE B O 1
ATOM 3699 N N . GLY B 1 194 ? -17.936 8.920 26.506 1.00 13.07 207 GLY B N 1
ATOM 3700 C CA . GLY B 1 194 ? -18.797 7.765 26.190 1.00 13.61 207 GLY B CA 1
ATOM 3701 C C . GLY B 1 194 ? -18.026 6.467 25.952 1.00 12.78 207 GLY B C 1
ATOM 3702 O O . GLY B 1 194 ? -18.371 5.432 26.486 1.00 14.33 207 GLY B O 1
ATOM 3703 N N . VAL B 1 195 ? -16.975 6.539 25.144 1.00 12.98 208 VAL B N 1
ATOM 3704 C CA . VAL B 1 195 ? -16.151 5.376 24.822 1.00 9.97 208 VAL B CA 1
ATOM 3705 C C . VAL B 1 195 ? -15.451 4.872 26.070 1.00 11.58 208 VAL B C 1
ATOM 3706 O O . VAL B 1 195 ? -15.397 3.657 26.321 1.00 12.44 208 VAL B O 1
ATOM 3710 N N . ILE B 1 196 ? -14.925 5.793 26.868 1.00 10.92 209 ILE B N 1
ATOM 3711 C CA . ILE B 1 196 ? -14.231 5.403 28.089 1.00 11.89 209 ILE B CA 1
ATOM 3712 C C . ILE B 1 196 ? -15.227 4.731 29.062 1.00 9.82 209 ILE B C 1
ATOM 3713 O O . ILE B 1 196 ? -14.906 3.709 29.690 1.00 11.88 209 ILE B O 1
ATOM 3718 N N . THR B 1 197 ? -16.441 5.259 29.158 1.00 11.57 210 THR B N 1
ATOM 3719 C CA . THR B 1 197 ? -17.481 4.637 30.020 1.00 15.62 210 THR B CA 1
ATOM 3720 C C . THR B 1 197 ? -17.801 3.199 29.559 1.00 15.82 210 THR B C 1
ATOM 3721 O O . THR B 1 197 ? -17.892 2.268 30.363 1.00 12.83 210 THR B O 1
ATOM 3725 N N . TYR B 1 198 ? -17.939 3.023 28.252 1.00 13.38 211 TYR B N 1
ATOM 3726 C CA . TYR B 1 198 ? -18.186 1.708 27.665 1.00 11.75 211 TYR B CA 1
ATOM 3727 C C . TYR B 1 198 ? -17.098 0.721 28.088 1.00 14.10 211 TYR B C 1
ATOM 3728 O O . TYR B 1 198 ? -17.405 -0.366 28.595 1.00 13.10 211 TYR B O 1
ATOM 3737 N N . ILE B 1 199 ? -15.830 1.110 27.937 1.00 13.14 212 ILE B N 1
ATOM 3738 C CA . ILE B 1 199 ? -14.721 0.239 28.297 1.00 13.64 212 ILE B CA 1
ATOM 3739 C C . ILE B 1 199 ? -14.696 -0.040 29.799 1.00 12.12 212 ILE B C 1
ATOM 3740 O O . ILE B 1 199 ? -14.350 -1.144 30.230 1.00 15.46 212 ILE B O 1
ATOM 3745 N N . LEU B 1 200 ? -14.994 0.972 30.600 1.00 11.99 213 LEU B N 1
ATOM 3746 C CA . LEU B 1 200 ? -15.027 0.805 32.056 1.00 12.49 213 LEU B CA 1
ATOM 3747 C C . LEU B 1 200 ? -16.034 -0.260 32.530 1.00 12.45 213 LEU B C 1
ATOM 3748 O O . LEU B 1 200 ? -15.853 -0.850 33.604 1.00 15.36 213 LEU B O 1
ATOM 3753 N N . LEU B 1 201 ? -17.080 -0.519 31.743 1.00 12.20 214 LEU B N 1
ATOM 3754 C CA . LEU B 1 201 ? -18.078 -1.513 32.144 1.00 14.61 214 LEU B CA 1
ATOM 3755 C C . LEU B 1 201 ? -17.958 -2.910 31.521 1.00 15.08 214 LEU B C 1
ATOM 3756 O O . LEU B 1 201 ? -18.719 -3.806 31.899 1.00 17.31 214 LEU B O 1
ATOM 3761 N N . CYS B 1 202 ? -17.033 -3.091 30.573 1.00 14.95 215 CYS B N 1
ATOM 3762 C CA . CYS B 1 202 ? -16.822 -4.399 29.946 1.00 10.60 215 CYS B CA 1
ATOM 3763 C C . CYS B 1 202 ? -15.355 -4.777 29.705 1.00 14.30 215 CYS B C 1
ATOM 3764 O O . CYS B 1 202 ? -15.044 -5.948 29.545 1.00 16.77 215 CYS B O 1
ATOM 3767 N N . GLY B 1 203 ? -14.449 -3.806 29.648 1.00 14.58 216 GLY B N 1
ATOM 3768 C CA . GLY B 1 203 ? -13.040 -4.112 29.401 1.00 14.33 216 GLY B CA 1
ATOM 3769 C C . GLY B 1 203 ? -12.650 -4.142 27.930 1.00 14.24 216 GLY B C 1
ATOM 3770 O O . GLY B 1 203 ? -11.552 -4.539 27.611 1.00 14.51 216 GLY B O 1
ATOM 3771 N N . TYR B 1 204 ? -13.546 -3.763 27.030 1.00 13.09 217 TYR B N 1
ATOM 3772 C CA . TYR B 1 204 ? -13.173 -3.587 25.602 1.00 15.07 217 TYR B CA 1
ATOM 3773 C C . TYR B 1 204 ? -13.894 -2.380 25.015 1.00 14.84 217 TYR B C 1
ATOM 3774 O O . TYR B 1 204 ? -14.984 -2.045 25.457 1.00 16.46 217 TYR B O 1
ATOM 3783 N N . PRO B 1 205 ? -13.296 -1.726 23.997 1.00 13.81 218 PRO B N 1
ATOM 3784 C CA . PRO B 1 205 ? -13.983 -0.630 23.350 1.00 15.73 218 PRO B CA 1
ATOM 3785 C C . PRO B 1 205 ? -15.085 -1.128 22.390 1.00 14.87 218 PRO B C 1
ATOM 3786 O O . PRO B 1 205 ? -15.037 -2.294 21.948 1.00 16.96 218 PRO B O 1
ATOM 3790 N N . PRO B 1 206 ? -16.082 -0.270 22.079 1.00 15.22 219 PRO B N 1
ATOM 3791 C CA . PRO B 1 206 ? -17.175 -0.710 21.205 1.00 11.01 219 PRO B CA 1
ATOM 3792 C C . PRO B 1 206 ? -16.662 -1.155 19.840 1.00 13.32 219 PRO B C 1
ATOM 3793 O O . PRO B 1 206 ? -15.787 -0.503 19.264 1.00 17.13 219 PRO B O 1
ATOM 3797 N N . PHE B 1 207 ? -17.208 -2.264 19.343 1.00 16.79 220 PHE B N 1
ATOM 3798 C CA . PHE B 1 207 ? -16.823 -2.846 18.044 1.00 16.78 220 PHE B CA 1
ATOM 3799 C C . PHE B 1 207 ? -15.325 -3.209 17.960 1.00 19.09 220 PHE B C 1
ATOM 3800 O O . PHE B 1 207 ? -14.726 -3.154 16.883 1.00 16.09 220 PHE B O 1
ATOM 3808 N N . TYR B 1 208 ? -14.746 -3.583 19.102 1.00 15.97 221 TYR B N 1
ATOM 3809 C CA . TYR B 1 208 ? -13.323 -3.975 19.220 1.00 21.66 221 TYR B CA 1
ATOM 3810 C C . TYR B 1 208 ? -12.859 -4.990 18.179 1.00 19.44 221 TYR B C 1
ATOM 3811 O O . TYR B 1 208 ? -11.727 -4.923 17.714 1.00 22.05 221 TYR B O 1
ATOM 3820 N N . GLU B 1 209 ? -13.720 -5.948 17.840 1.00 17.96 222 GLU B N 1
ATOM 3821 C CA . GLU B 1 209 ? -13.336 -7.010 16.914 1.00 26.46 222 GLU B CA 1
ATOM 3822 C C . GLU B 1 209 ? -13.617 -6.713 15.431 1.00 23.66 222 GLU B C 1
ATOM 3823 O O . GLU B 1 209 ? -13.484 -7.606 14.584 1.00 28.20 222 GLU B O 1
ATOM 3829 N N . GLU B 1 210 ? -14.010 -5.482 15.106 1.00 21.16 223 GLU B N 1
ATOM 3830 C CA . GLU B 1 210 ? -14.270 -5.139 13.729 1.00 17.34 223 GLU B CA 1
ATOM 3831 C C . GLU B 1 210 ? -12.965 -4.668 13.119 1.00 22.36 223 GLU B C 1
ATOM 3832 O O . GLU B 1 210 ? -12.053 -4.219 13.825 1.00 22.14 223 GLU B O 1
ATOM 3838 N N . THR B 1 211 ? -12.873 -4.796 11.800 1.00 27.78 224 THR B N 1
ATOM 3839 C CA . THR B 1 211 ? -11.768 -4.196 11.053 1.00 26.35 224 THR B CA 1
ATOM 3840 C C . THR B 1 211 ? -11.847 -2.656 11.120 1.00 27.02 224 THR B C 1
ATOM 3841 O O . THR B 1 211 ? -12.914 -2.092 11.352 1.00 23.05 224 THR B O 1
ATOM 3845 N N . GLU B 1 212 ? -10.712 -1.987 10.908 1.00 28.09 225 GLU B N 1
ATOM 3846 C CA . GLU B 1 212 ? -10.652 -0.507 10.869 1.00 25.49 225 GLU B CA 1
ATOM 3847 C C . GLU B 1 212 ? -11.692 0.083 9.907 1.00 25.59 225 GLU B C 1
ATOM 3848 O O . GLU B 1 212 ? -12.342 1.089 10.223 1.00 28.09 225 GLU B O 1
ATOM 3854 N N . SER B 1 213 ? -11.853 -0.547 8.741 1.00 27.45 226 SER B N 1
ATOM 3855 C CA A SER B 1 213 ? -12.831 -0.098 7.740 0.60 30.27 226 SER B CA 1
ATOM 3856 C CA B SER B 1 213 ? -12.817 -0.102 7.738 0.40 28.44 226 SER B CA 1
ATOM 3857 C C . SER B 1 213 ? -14.272 -0.247 8.202 1.00 27.08 226 SER B C 1
ATOM 3858 O O . SER B 1 213 ? -15.106 0.628 7.965 1.00 26.95 226 SER B O 1
ATOM 3863 N N . LYS B 1 214 ? -14.575 -1.364 8.855 1.00 22.43 227 LYS B N 1
ATOM 3864 C CA . LYS B 1 214 ? -15.925 -1.608 9.328 1.00 22.82 227 LYS B CA 1
ATOM 3865 C C . LYS B 1 214 ? -16.202 -0.691 10.517 1.00 20.06 227 LYS B C 1
ATOM 3866 O O . LYS B 1 214 ? -17.292 -0.128 10.626 1.00 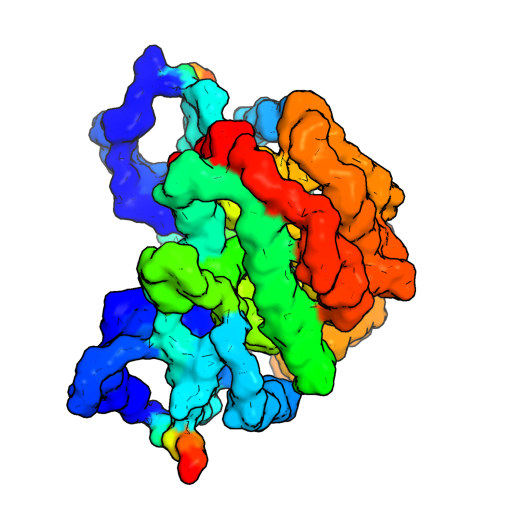20.57 227 LYS B O 1
ATOM 3872 N N . LEU B 1 215 ? -15.205 -0.515 11.383 1.00 21.59 228 LEU B N 1
ATOM 3873 C CA . LEU B 1 215 ? -15.350 0.357 12.555 1.00 16.78 228 LEU B CA 1
ATOM 3874 C C . LEU B 1 215 ? -15.768 1.761 12.136 1.00 15.73 228 LEU B C 1
ATOM 3875 O O . LEU B 1 215 ? -16.644 2.344 12.750 1.00 17.39 228 LEU B O 1
ATOM 3880 N N . PHE B 1 216 ? -15.109 2.311 11.104 1.00 18.18 229 PHE B N 1
ATOM 3881 C CA . PHE B 1 216 ? -15.469 3.618 10.558 1.00 21.35 229 PHE B CA 1
ATOM 3882 C C . PHE B 1 216 ? -16.973 3.696 10.230 1.00 18.73 229 PHE B C 1
ATOM 3883 O O . PHE B 1 216 ? -17.680 4.659 10.600 1.00 16.65 229 PHE B O 1
ATOM 3891 N N . GLU B 1 217 ? -17.462 2.653 9.560 1.00 20.48 230 GLU B N 1
ATOM 3892 C CA . GLU B 1 217 ? -18.876 2.547 9.170 1.00 21.63 230 GLU B CA 1
ATOM 3893 C C . GLU B 1 217 ? -19.791 2.457 10.383 1.00 17.58 230 GLU B C 1
ATOM 3894 O O . GLU B 1 217 ? -20.824 3.127 10.467 1.00 18.54 230 GLU B O 1
ATOM 3900 N N . LYS B 1 218 ? -19.395 1.614 11.323 1.00 17.85 231 LYS B N 1
ATOM 3901 C CA . LYS B 1 218 ? -20.204 1.368 12.515 1.00 19.48 231 LYS B CA 1
ATOM 3902 C C . LYS B 1 218 ? -20.295 2.584 13.446 1.00 15.85 231 LYS B C 1
ATOM 3903 O O . LYS B 1 218 ? -21.348 2.835 14.016 1.00 17.75 231 LYS B O 1
ATOM 3909 N N . ILE B 1 219 ? -19.218 3.377 13.562 1.00 17.24 232 ILE B N 1
ATOM 3910 C CA . ILE B 1 219 ? -19.268 4.594 14.380 1.00 15.41 232 ILE B CA 1
ATOM 3911 C C . ILE B 1 219 ? -20.278 5.608 13.813 1.00 14.26 232 ILE B C 1
ATOM 3912 O O . ILE B 1 219 ? -21.062 6.196 14.554 1.00 20.94 232 ILE B O 1
ATOM 3917 N N . LYS B 1 220 ? -20.267 5.791 12.498 1.00 19.07 233 LYS B N 1
ATOM 3918 C CA . LYS B 1 220 ? -21.195 6.721 11.852 1.00 17.47 233 LYS B CA 1
ATOM 3919 C C . LYS B 1 220 ? -22.646 6.234 11.883 1.00 18.24 233 LYS B C 1
ATOM 3920 O O . LYS B 1 220 ? -23.559 7.032 11.979 1.00 19.65 233 LYS B O 1
ATOM 3926 N N . GLU B 1 221 ? -22.829 4.924 11.779 1.00 21.99 234 GLU B N 1
ATOM 3927 C CA . GLU B 1 221 ? -24.140 4.298 11.867 1.00 25.10 234 GLU B CA 1
ATOM 3928 C C . GLU B 1 221 ? -24.742 4.431 13.268 1.00 16.47 234 GLU B C 1
ATOM 3929 O O . GLU B 1 221 ? -25.931 4.773 13.402 1.00 19.55 234 GLU B O 1
ATOM 3935 N N . GLY B 1 222 ? -23.913 4.200 14.296 1.00 17.11 235 GLY B N 1
ATOM 3936 C CA . GLY B 1 222 ? -24.247 4.501 15.690 1.00 14.92 235 GLY B CA 1
ATOM 3937 C C . GLY B 1 222 ? -25.207 3.549 16.382 1.00 15.64 235 GLY B C 1
ATOM 3938 O O . GLY B 1 222 ? -25.878 3.929 17.343 1.00 23.34 235 GLY B O 1
ATOM 3939 N N . TYR B 1 223 ? -25.283 2.319 15.893 1.00 19.01 236 TYR B N 1
ATOM 3940 C CA . TYR B 1 223 ? -26.029 1.274 16.575 1.00 18.02 236 TYR B CA 1
ATOM 3941 C C . TYR B 1 223 ? -25.146 0.441 17.485 1.00 16.95 236 TYR B C 1
ATOM 3942 O O . TYR B 1 223 ? -24.787 -0.693 17.163 1.00 18.34 236 TYR B O 1
ATOM 3951 N N . TYR B 1 224 ? -24.809 0.994 18.639 1.00 16.69 237 TYR B N 1
ATOM 3952 C CA . TYR B 1 224 ? -23.874 0.337 19.535 1.00 17.60 237 TYR B CA 1
ATOM 3953 C C . TYR B 1 224 ? -24.495 -0.912 20.126 1.00 18.99 237 TYR B C 1
ATOM 3954 O O . TYR B 1 224 ? -25.727 -0.986 20.323 1.00 19.11 237 TYR B O 1
ATOM 3963 N N . GLU B 1 225 ? -23.622 -1.890 20.363 1.00 17.45 238 GLU B N 1
ATOM 3964 C CA . GLU B 1 225 ? -23.991 -3.208 20.865 1.00 19.21 238 GLU B CA 1
ATOM 3965 C C . GLU B 1 225 ? -23.389 -3.462 22.241 1.00 19.55 238 GLU B C 1
ATOM 3966 O O . GLU B 1 225 ? -22.334 -2.917 22.618 1.00 18.06 238 GLU B O 1
ATOM 3972 N N . PHE B 1 226 ? -24.095 -4.309 22.983 1.00 22.54 239 PHE B N 1
ATOM 3973 C CA . PHE B 1 226 ? -23.785 -4.601 24.381 1.00 17.92 239 PHE B CA 1
ATOM 3974 C C . PHE B 1 226 ? -23.930 -6.118 24.456 1.00 18.58 239 PHE B C 1
ATOM 3975 O O . PHE B 1 226 ? -24.995 -6.668 24.814 1.00 22.31 239 PHE B O 1
ATOM 3983 N N . GLU B 1 227 ? -22.844 -6.771 24.055 1.00 21.23 240 GLU B N 1
ATOM 3984 C CA . GLU B 1 227 ? -22.816 -8.206 23.770 1.00 23.65 240 GLU B CA 1
ATOM 3985 C C . GLU B 1 227 ? -22.894 -9.052 25.036 1.00 19.44 240 GLU B C 1
ATOM 3986 O O . GLU B 1 227 ? -22.361 -8.665 26.097 1.00 18.63 240 GLU B O 1
ATOM 3992 N N . SER B 1 228 ? -23.536 -10.225 24.904 1.00 22.65 241 SER B N 1
ATOM 3993 C CA . SER B 1 228 ? -23.482 -11.274 25.928 1.00 18.18 241 SER B CA 1
ATOM 3994 C C . SER B 1 228 ? -22.190 -12.029 25.760 1.00 21.25 241 SER B C 1
ATOM 3995 O O . SER B 1 228 ? -21.698 -12.169 24.624 1.00 30.30 241 SER B O 1
ATOM 3998 N N . PRO B 1 229 ? -21.636 -12.563 26.863 1.00 20.97 242 PRO B N 1
ATOM 3999 C CA . PRO B 1 229 ? -22.109 -12.478 28.252 1.00 24.05 242 PRO B CA 1
ATOM 4000 C C . PRO B 1 229 ? -21.651 -11.206 28.968 1.00 17.51 242 PRO B C 1
ATOM 4001 O O . PRO B 1 229 ? -22.148 -10.890 30.037 1.00 22.62 242 PRO B O 1
ATOM 4005 N N . PHE B 1 230 ? -20.705 -10.484 28.370 1.00 20.42 243 PHE B N 1
ATOM 4006 C CA . PHE B 1 230 ? -20.060 -9.308 29.003 1.00 15.67 243 PHE B CA 1
ATOM 4007 C C . PHE B 1 230 ? -21.040 -8.304 29.626 1.00 15.10 243 PHE B C 1
ATOM 4008 O O . PHE B 1 230 ? -20.850 -7.823 30.756 1.00 20.56 243 PHE B O 1
ATOM 4016 N N . TRP B 1 231 ? -22.091 -7.994 28.893 1.00 16.61 244 TRP B N 1
ATOM 4017 C CA . TRP B 1 231 ? -23.037 -6.970 29.305 1.00 18.69 244 TRP B CA 1
ATOM 4018 C C . TRP B 1 231 ? -24.258 -7.528 30.015 1.00 19.66 244 TRP B C 1
ATOM 4019 O O . TRP B 1 231 ? -25.148 -6.761 30.357 1.00 17.75 244 TRP B O 1
ATOM 4030 N N . ASP B 1 232 ? -24.297 -8.844 30.222 1.00 22.40 245 ASP B N 1
ATOM 4031 C CA . ASP B 1 232 ? -25.503 -9.499 30.792 1.00 24.50 245 ASP B CA 1
ATOM 4032 C C . ASP B 1 232 ? -25.989 -8.877 32.117 1.00 26.22 245 ASP B C 1
ATOM 4033 O O . ASP B 1 232 ? -27.196 -8.669 32.343 1.00 24.22 245 ASP B O 1
ATOM 4038 N N . ASP B 1 233 ? -25.042 -8.577 32.998 1.00 20.96 246 ASP B N 1
ATOM 4039 C CA . ASP B 1 233 ? -25.393 -8.088 34.328 1.00 25.04 246 ASP B CA 1
ATOM 4040 C C . ASP B 1 233 ? -25.303 -6.560 34.464 1.00 21.81 246 ASP B C 1
ATOM 4041 O O . ASP B 1 233 ? -25.322 -6.036 35.573 1.00 24.35 246 ASP B O 1
ATOM 4046 N N . ILE B 1 234 ? -25.231 -5.849 33.338 1.00 20.13 247 ILE B N 1
ATOM 4047 C CA . ILE B 1 234 ? -25.178 -4.385 33.346 1.00 19.15 247 ILE B CA 1
ATOM 4048 C C . ILE B 1 234 ? -26.573 -3.781 33.210 1.00 18.76 247 ILE B C 1
ATOM 4049 O O . ILE B 1 234 ? -27.414 -4.293 32.460 1.00 22.42 247 ILE B O 1
ATOM 4054 N N . SER B 1 235 ? -26.807 -2.693 33.941 1.00 18.20 248 SER B N 1
ATOM 4055 C CA . SER B 1 235 ? -28.089 -2.009 33.941 1.00 22.04 248 SER B CA 1
ATOM 4056 C C . SER B 1 235 ? -28.470 -1.381 32.603 1.00 24.90 248 SER B C 1
ATOM 4057 O O . SER B 1 235 ? -27.618 -0.924 31.828 1.00 19.10 248 SER B O 1
ATOM 4060 N N . GLU B 1 236 ? -29.772 -1.324 32.359 1.00 20.82 249 GLU B N 1
ATOM 4061 C CA . GLU B 1 236 ? -30.289 -0.565 31.248 1.00 22.66 249 GLU B CA 1
ATOM 4062 C C . GLU B 1 236 ? -29.891 0.920 31.359 1.00 23.44 249 GLU B C 1
ATOM 4063 O O . GLU B 1 236 ? -29.571 1.572 30.352 1.00 23.96 249 GLU B O 1
ATOM 4069 N N . SER B 1 237 ? -29.874 1.447 32.581 1.00 24.18 250 SER B N 1
ATOM 4070 C CA . SER B 1 237 ? -29.519 2.853 32.806 1.00 22.84 250 SER B CA 1
ATOM 4071 C C . SER B 1 237 ? -28.092 3.199 32.318 1.00 20.84 250 SER B C 1
ATOM 4072 O O . SER B 1 237 ? -27.887 4.237 31.691 1.00 18.59 250 SER B O 1
ATOM 4075 N N . ALA B 1 238 ? -27.137 2.321 32.615 1.00 17.67 251 ALA B N 1
ATOM 4076 C CA . ALA B 1 238 ? -25.745 2.464 32.159 1.00 20.18 251 ALA B CA 1
ATOM 4077 C C . ALA B 1 238 ? -25.652 2.478 30.631 1.00 17.44 251 ALA B C 1
ATOM 4078 O O . ALA B 1 238 ? -24.927 3.302 30.047 1.00 18.94 251 ALA B O 1
ATOM 4080 N N . LYS B 1 239 ? -26.375 1.556 29.983 1.00 19.42 252 LYS B N 1
ATOM 4081 C CA . LYS B 1 239 ? -26.404 1.468 28.530 1.00 17.71 252 LYS B CA 1
ATOM 4082 C C . LYS B 1 239 ? -27.052 2.703 27.942 1.00 18.19 252 LYS B C 1
ATOM 4083 O O . LYS B 1 239 ? -26.565 3.265 26.934 1.00 19.69 252 LYS B O 1
ATOM 4089 N N . ASP B 1 240 ? -28.117 3.175 28.590 1.00 20.63 253 ASP B N 1
ATOM 4090 C CA . ASP B 1 240 ? -28.790 4.388 28.172 1.00 19.49 253 ASP B CA 1
ATOM 4091 C C . ASP B 1 240 ? -27.832 5.589 28.198 1.00 20.22 253 ASP B C 1
ATOM 4092 O O . ASP B 1 240 ? -27.709 6.340 27.219 1.00 22.49 253 ASP B O 1
ATOM 4097 N N . PHE B 1 241 ? -27.155 5.746 29.326 1.00 19.31 254 PHE B N 1
ATOM 4098 C CA . PHE B 1 241 ? -26.171 6.796 29.527 1.00 19.45 254 PHE B CA 1
ATOM 4099 C C . PHE B 1 241 ? -25.116 6.775 28.413 1.00 16.28 254 PHE B C 1
ATOM 4100 O O . PHE B 1 241 ? -24.893 7.777 27.742 1.00 17.26 254 PHE B O 1
ATOM 4108 N N . ILE B 1 242 ? -24.476 5.627 28.228 1.00 15.50 255 ILE B N 1
ATOM 4109 C CA . ILE B 1 242 ? -23.397 5.485 27.227 1.00 15.27 255 ILE B CA 1
ATOM 4110 C C . ILE B 1 242 ? -23.903 5.908 25.843 1.00 20.47 255 ILE B C 1
ATOM 4111 O O . ILE B 1 242 ? -23.236 6.661 25.144 1.00 15.65 255 ILE B O 1
ATOM 4116 N N . CYS B 1 243 ? -25.086 5.425 25.451 1.00 19.70 256 CYS B N 1
ATOM 4117 C CA . CYS B 1 243 ? -25.615 5.721 24.120 1.00 18.79 256 CYS B CA 1
ATOM 4118 C C . CYS B 1 243 ? -25.893 7.211 23.894 1.00 17.69 256 CYS B C 1
ATOM 4119 O O . CYS B 1 243 ? -25.810 7.684 22.760 1.00 19.90 256 CYS B O 1
ATOM 4122 N N . HIS B 1 244 ? -26.230 7.941 24.956 1.00 18.38 257 HIS B N 1
ATOM 4123 C CA . HIS B 1 244 ? -26.476 9.392 24.855 1.00 19.23 257 HIS B CA 1
ATOM 4124 C C . HIS B 1 244 ? -25.149 10.185 24.624 1.00 22.84 257 HIS B C 1
ATOM 4125 O O . HIS B 1 244 ? -25.147 11.285 24.062 1.00 18.96 257 HIS B O 1
ATOM 4132 N N . LEU B 1 245 ? -24.030 9.620 25.071 1.00 17.04 258 LEU B N 1
ATOM 4133 C CA . LEU B 1 245 ? -22.706 10.210 24.808 1.00 14.63 258 LEU B CA 1
ATOM 4134 C C . LEU B 1 245 ? -22.096 9.718 23.484 1.00 17.05 258 LEU B C 1
ATOM 4135 O O . LEU B 1 245 ? -21.389 10.482 22.811 1.00 15.72 258 LEU B O 1
ATOM 4140 N N . LEU B 1 246 ? -22.360 8.465 23.118 1.00 16.25 259 LEU B N 1
ATOM 4141 C CA . LEU B 1 246 ? -21.912 7.911 21.825 1.00 15.80 259 LEU B CA 1
ATOM 4142 C C . LEU B 1 246 ? -22.764 8.346 20.623 1.00 15.44 259 LEU B C 1
ATOM 4143 O O . LEU B 1 246 ? -22.400 8.085 19.462 1.00 15.47 259 LEU B O 1
ATOM 4148 N N . GLU B 1 247 ? -23.885 9.003 20.923 1.00 19.69 260 GLU B N 1
ATOM 4149 C CA . GLU B 1 247 ? -24.829 9.532 19.947 1.00 17.98 260 GLU B CA 1
ATOM 4150 C C . GLU B 1 247 ? -24.114 10.127 18.721 1.00 19.66 260 GLU B C 1
ATOM 4151 O O . GLU B 1 247 ? -23.340 11.079 18.855 1.00 20.22 260 GLU B O 1
ATOM 4157 N N . LYS B 1 248 ? -24.389 9.552 17.547 1.00 20.32 261 LYS B N 1
ATOM 4158 C CA . LYS B 1 248 ? -23.722 9.925 16.293 1.00 20.36 261 LYS B CA 1
ATOM 4159 C C . LYS B 1 248 ? -23.911 11.388 15.881 1.00 23.07 261 LYS B C 1
ATOM 4160 O O . LYS B 1 248 ? -23.014 12.001 15.289 1.00 23.77 261 LYS B O 1
ATOM 4166 N N . ASP B 1 249 ? -25.078 11.936 16.192 1.00 21.57 262 ASP B N 1
ATOM 4167 C CA . ASP B 1 249 ? -25.397 13.325 15.886 1.00 23.79 262 ASP B CA 1
ATOM 4168 C C . ASP B 1 249 ? -24.852 14.259 16.970 1.00 19.56 262 ASP B C 1
ATOM 4169 O O . ASP B 1 249 ? -25.382 14.303 18.086 1.00 21.22 262 ASP B O 1
ATOM 4174 N N . PRO B 1 250 ? -23.779 15.026 16.658 1.00 21.23 263 PRO B N 1
ATOM 4175 C CA . PRO B 1 250 ? -23.190 15.885 17.704 1.00 24.35 263 PRO B CA 1
ATOM 4176 C C . PRO B 1 250 ? -24.152 16.856 18.368 1.00 25.72 263 PRO B C 1
ATOM 4177 O O . PRO B 1 250 ? -23.928 17.257 19.507 1.00 28.04 263 PRO B O 1
ATOM 4181 N N . ASN B 1 251 ? -25.194 17.254 17.644 1.00 29.48 264 ASN B N 1
ATOM 4182 C CA . ASN B 1 251 ? -26.180 18.192 18.170 1.00 32.43 264 ASN B CA 1
ATOM 4183 C C . ASN B 1 251 ? -27.131 17.529 19.178 1.00 30.22 264 ASN B C 1
ATOM 4184 O O . ASN B 1 251 ? -27.597 18.174 20.108 1.00 35.81 264 ASN B O 1
ATOM 4189 N N . GLU B 1 252 ? -27.391 16.237 18.988 1.00 29.91 265 GLU B N 1
ATOM 4190 C CA . GLU B 1 252 ? -28.219 15.452 19.918 1.00 25.68 265 GLU B CA 1
ATOM 4191 C C . GLU B 1 252 ? -27.426 14.838 21.073 1.00 25.18 265 GLU B C 1
ATOM 4192 O O . GLU B 1 252 ? -28.002 14.470 22.085 1.00 27.71 265 GLU B O 1
ATOM 4198 N N . ARG B 1 253 ? -26.116 14.705 20.907 1.00 21.12 266 ARG B N 1
ATOM 4199 C CA . ARG B 1 253 ? -25.236 14.126 21.922 1.00 20.56 266 ARG B CA 1
ATOM 4200 C C . ARG B 1 253 ? -25.302 14.922 23.214 1.00 20.27 266 ARG B C 1
ATOM 4201 O O . ARG B 1 253 ? -25.388 16.140 23.199 1.00 22.29 266 ARG B O 1
ATOM 4209 N N . TYR B 1 254 ? -25.276 14.224 24.343 1.00 19.38 267 TYR B N 1
ATOM 4210 C CA . TYR B 1 254 ? -25.211 14.894 25.629 1.00 20.30 267 TYR B CA 1
ATOM 4211 C C . TYR B 1 254 ? -23.968 15.768 25.719 1.00 19.26 267 TYR B C 1
ATOM 4212 O O . TYR B 1 254 ? -22.890 15.381 25.268 1.00 19.63 267 TYR B O 1
ATOM 4221 N N . THR B 1 255 ? -24.145 16.951 26.287 1.00 19.91 268 THR B N 1
ATOM 4222 C CA . THR B 1 255 ? -23.039 17.752 26.823 1.00 24.97 268 THR B CA 1
ATOM 4223 C C . THR B 1 255 ? -22.617 17.165 28.181 1.00 20.47 268 THR B C 1
ATOM 4224 O O . THR B 1 255 ? -23.312 16.314 28.738 1.00 23.47 268 THR B O 1
ATOM 4228 N N . CYS B 1 256 ? -21.489 17.620 28.719 1.00 18.83 269 CYS B N 1
ATOM 4229 C CA . CYS B 1 256 ? -21.025 17.178 30.032 1.00 23.14 269 CYS B CA 1
ATOM 4230 C C . CYS B 1 256 ? -22.053 17.560 31.108 1.00 21.62 269 CYS B C 1
ATOM 4231 O O . CYS B 1 256 ? -22.354 16.768 32.005 1.00 18.45 269 CYS B O 1
ATOM 4234 N N . GLU B 1 257 ? -22.609 18.768 30.989 1.00 23.52 270 GLU B N 1
ATOM 4235 C CA . GLU B 1 257 ? -23.665 19.226 31.894 1.00 28.53 270 GLU B CA 1
ATOM 4236 C C . GLU B 1 257 ? -24.864 18.265 31.903 1.00 25.27 270 GLU B C 1
ATOM 4237 O O . GLU B 1 257 ? -25.329 17.850 32.970 1.00 27.96 270 GLU B O 1
ATOM 4243 N N . LYS B 1 258 ? -25.354 17.897 30.725 1.00 21.81 271 LYS B N 1
ATOM 4244 C CA . LYS B 1 258 ? -26.515 17.027 30.645 1.00 25.98 271 LYS B CA 1
ATOM 4245 C C . LYS B 1 258 ? -26.171 15.623 31.147 1.00 27.43 271 LYS B C 1
ATOM 4246 O O . LYS B 1 258 ? -26.992 15.006 31.836 1.00 23.80 271 LYS B O 1
ATOM 4252 N N . ALA B 1 259 ? -24.974 15.127 30.798 1.00 22.43 272 ALA B N 1
ATOM 4253 C CA . ALA B 1 259 ? -24.485 13.826 31.281 1.00 20.32 272 ALA B CA 1
ATOM 4254 C C . ALA B 1 259 ? -24.455 13.773 32.799 1.00 19.54 272 ALA B C 1
ATOM 4255 O O . ALA B 1 259 ? -24.874 12.784 33.405 1.00 21.08 272 ALA B O 1
ATOM 4257 N N . LEU B 1 260 ? -23.954 14.839 33.410 1.00 20.63 273 LEU B N 1
ATOM 4258 C CA . LEU B 1 260 ? -23.895 14.947 34.865 1.00 21.77 273 LEU B CA 1
ATOM 4259 C C . LEU B 1 260 ? -25.274 14.873 35.578 1.00 21.31 273 LEU B C 1
ATOM 4260 O O . LEU B 1 260 ? -25.322 14.577 36.759 1.00 25.37 273 LEU B O 1
ATOM 4265 N N . SER B 1 261 ? -26.362 15.143 34.860 1.00 24.09 274 SER B N 1
ATOM 4266 C CA . SER B 1 261 ? -27.732 15.058 35.409 1.00 26.01 274 SER B CA 1
ATOM 4267 C C . SER B 1 261 ? -28.429 13.689 35.175 1.00 25.96 274 SER B C 1
ATOM 4268 O O . SER B 1 261 ? -29.568 13.467 35.623 1.00 24.60 274 SER B O 1
ATOM 4271 N N . HIS B 1 262 ? -27.769 12.777 34.468 1.00 24.71 275 HIS B N 1
ATOM 4272 C CA . HIS B 1 262 ? -28.341 11.476 34.148 1.00 23.92 275 HIS B CA 1
ATOM 4273 C C . HIS B 1 262 ? -28.366 10.668 35.437 1.00 20.24 275 HIS B C 1
ATOM 4274 O O . HIS B 1 262 ? -27.421 10.744 36.222 1.00 23.33 275 HIS B O 1
ATOM 4281 N N . PRO B 1 263 ? -29.460 9.911 35.676 1.00 28.13 276 PRO B N 1
ATOM 4282 C CA . PRO B 1 263 ? -29.619 9.041 36.857 1.00 27.11 276 PRO B CA 1
ATOM 4283 C C . PRO B 1 263 ? -28.426 8.152 37.182 1.00 24.68 276 PRO B C 1
ATOM 4284 O O . PRO B 1 263 ? -28.105 7.933 38.355 1.00 27.60 276 PRO B O 1
ATOM 4288 N N . TRP B 1 264 ? -27.773 7.637 36.149 1.00 20.12 277 TRP B N 1
ATOM 4289 C CA . TRP B 1 264 ? -26.651 6.744 36.352 1.00 18.16 277 TRP B CA 1
ATOM 4290 C C . TRP B 1 264 ? -25.504 7.441 37.065 1.00 15.85 277 TRP B C 1
ATOM 4291 O O . TRP B 1 264 ? -24.768 6.821 37.844 1.00 20.16 277 TRP B O 1
ATOM 4302 N N . ILE B 1 265 ? -25.362 8.743 36.790 1.00 18.91 278 ILE B N 1
ATOM 4303 C CA . ILE B 1 265 ? -24.359 9.572 37.423 1.00 17.69 278 ILE B CA 1
ATOM 4304 C C . ILE B 1 265 ? -24.908 10.251 38.697 1.00 17.16 278 ILE B C 1
ATOM 4305 O O . ILE B 1 265 ? -24.290 10.167 39.757 1.00 22.71 278 ILE B O 1
ATOM 4310 N N . ASP B 1 266 ? -26.044 10.938 38.576 1.00 22.78 279 ASP B N 1
ATOM 4311 C CA . ASP B 1 266 ? -26.525 11.813 39.661 1.00 24.59 279 ASP B CA 1
ATOM 4312 C C . ASP B 1 266 ? -27.546 11.162 40.600 1.00 26.91 279 ASP B C 1
ATOM 4313 O O . ASP B 1 266 ? -27.753 11.649 41.710 1.00 28.39 279 ASP B O 1
ATOM 4318 N N . GLY B 1 267 ? -28.194 10.101 40.126 1.00 27.95 280 GLY B N 1
ATOM 4319 C CA . GLY B 1 267 ? -29.193 9.351 40.890 1.00 25.23 280 GLY B CA 1
ATOM 4320 C C . GLY B 1 267 ? -28.641 8.038 41.400 1.00 22.81 280 GLY B C 1
ATOM 4321 O O . GLY B 1 267 ? -27.452 7.942 41.723 1.00 29.06 280 GLY B O 1
ATOM 4322 N N . ASN B 1 268 ? -29.503 7.023 41.459 1.00 25.60 281 ASN B N 1
ATOM 4323 C CA . ASN B 1 268 ? -29.182 5.774 42.143 1.00 22.18 281 ASN B CA 1
ATOM 4324 C C . ASN B 1 268 ? -29.338 4.510 41.277 1.00 28.65 281 ASN B C 1
ATOM 4325 O O . ASN B 1 268 ? -29.456 3.394 41.802 1.00 29.37 281 ASN B O 1
ATOM 4330 N N . THR B 1 269 ? -29.286 4.679 39.958 1.00 23.27 282 THR B N 1
ATOM 4331 C CA . THR B 1 269 ? -29.503 3.584 39.021 1.00 22.94 282 THR B CA 1
ATOM 4332 C C . THR B 1 269 ? -28.239 2.753 38.774 1.00 22.54 282 THR B C 1
ATOM 4333 O O . THR B 1 269 ? -28.343 1.639 38.244 1.00 25.30 282 THR B O 1
ATOM 4337 N N . ALA B 1 270 ? -27.060 3.285 39.134 1.00 22.31 283 ALA B N 1
ATOM 4338 C CA . ALA B 1 270 ? -25.814 2.519 39.014 1.00 18.73 283 ALA B CA 1
ATOM 4339 C C . ALA B 1 270 ? -25.838 1.359 39.999 1.00 18.83 283 ALA B C 1
ATOM 4340 O O . ALA B 1 270 ? -26.116 1.531 41.195 1.00 22.02 283 ALA B O 1
ATOM 4342 N N . LEU B 1 271 ? -25.534 0.181 39.485 1.00 19.42 284 LEU B N 1
ATOM 4343 C CA . LEU B 1 271 ? -25.536 -1.025 40.279 1.00 20.95 284 LEU B CA 1
ATOM 4344 C C . LEU B 1 271 ? -24.274 -1.214 41.124 1.00 19.71 284 LEU B C 1
ATOM 4345 O O . LEU B 1 271 ? -23.228 -0.584 40.911 1.00 20.39 284 LEU B O 1
ATOM 4350 N N . HIS B 1 272 ? -24.424 -2.076 42.136 1.00 17.77 285 HIS B N 1
ATOM 4351 C CA . HIS B 1 272 ? -23.390 -2.396 43.090 1.00 20.72 285 HIS B CA 1
ATOM 4352 C C . HIS B 1 272 ? -23.050 -3.873 42.984 1.00 19.59 285 HIS B 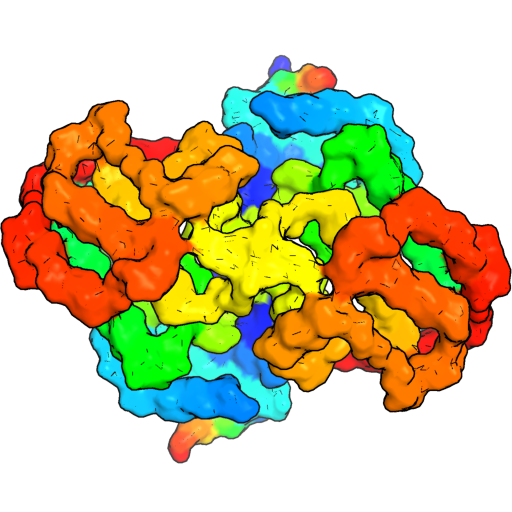C 1
ATOM 4353 O O . HIS B 1 272 ? -22.370 -4.404 43.864 1.00 22.96 285 HIS B O 1
ATOM 4360 N N . ARG B 1 273 ? -23.492 -4.515 41.892 1.00 19.12 286 ARG B N 1
ATOM 4361 C CA . ARG B 1 273 ? -23.080 -5.892 41.527 1.00 22.00 286 ARG B CA 1
ATOM 4362 C C . ARG B 1 273 ? -21.568 -5.943 41.230 1.00 22.73 286 ARG B C 1
ATOM 4363 O O . ARG B 1 273 ? -21.049 -5.087 40.512 1.00 19.47 286 ARG B O 1
ATOM 4368 N N . ASP B 1 274 ? -20.868 -6.937 41.766 1.00 19.97 287 ASP B N 1
ATOM 4369 C CA . ASP B 1 274 ? -19.446 -7.122 41.458 1.00 20.96 287 ASP B CA 1
ATOM 4370 C C . ASP B 1 274 ? -19.242 -7.579 40.000 1.00 18.33 287 ASP B C 1
ATOM 4371 O O . ASP B 1 274 ? -19.609 -8.698 39.639 1.00 22.91 287 ASP B O 1
ATOM 4376 N N . ILE B 1 275 ? -18.651 -6.707 39.171 1.00 21.61 288 ILE B N 1
ATOM 4377 C CA . ILE B 1 275 ? -18.359 -7.040 37.776 1.00 18.16 288 ILE B CA 1
ATOM 4378 C C . ILE B 1 275 ? -16.861 -7.192 37.534 1.00 20.73 288 ILE B C 1
ATOM 4379 O O . ILE B 1 275 ? -16.429 -7.334 36.397 1.00 19.15 288 ILE B O 1
ATOM 4384 N N . TYR B 1 276 ? -16.077 -7.211 38.612 1.00 17.36 289 TYR B N 1
ATOM 4385 C CA . TYR B 1 276 ? -14.645 -7.353 38.502 1.00 20.11 289 TYR B CA 1
ATOM 4386 C C . TYR B 1 276 ? -14.206 -8.580 37.703 1.00 19.84 289 TYR B C 1
ATOM 4387 O O . TYR B 1 276 ? -13.337 -8.464 36.860 1.00 19.28 289 TYR B O 1
ATOM 4396 N N . PRO B 1 277 ? -14.764 -9.772 38.000 1.00 19.96 290 PRO B N 1
ATOM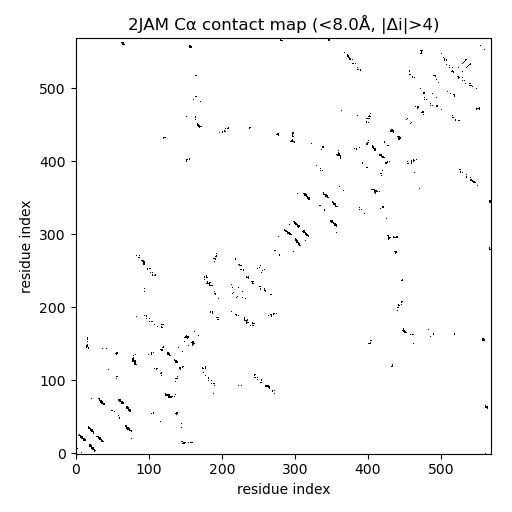 4397 C CA . PRO B 1 277 ? -14.229 -10.975 37.339 1.00 18.90 290 PRO B CA 1
ATOM 4398 C C . PRO B 1 277 ? -14.199 -10.867 35.805 1.00 18.50 290 PRO B C 1
ATOM 4399 O O . PRO B 1 277 ? -13.174 -11.155 35.197 1.00 21.97 290 PRO B O 1
ATOM 4403 N N . SER B 1 278 ? -15.293 -10.423 35.189 1.00 20.71 291 SER B N 1
ATOM 4404 C CA . SER B 1 278 ? -15.329 -10.302 33.726 1.00 22.82 291 SER B CA 1
ATOM 4405 C C . SER B 1 278 ? -14.528 -9.109 33.194 1.00 19.20 291 SER B C 1
ATOM 4406 O O . SER B 1 278 ? -13.745 -9.249 32.233 1.00 18.54 291 SER B O 1
ATOM 4409 N N . VAL B 1 279 ? -14.712 -7.953 33.821 1.00 19.18 292 VAL B N 1
ATOM 4410 C CA . VAL B 1 279 ? -14.046 -6.730 33.360 1.00 17.85 292 VAL B CA 1
ATOM 4411 C C . VAL B 1 279 ? -12.533 -6.866 33.459 1.00 18.07 292 VAL B C 1
ATOM 4412 O O . VAL B 1 279 ? -11.821 -6.487 32.511 1.00 17.21 292 VAL B O 1
ATOM 4416 N N . SER B 1 280 ? -12.041 -7.384 34.595 1.00 17.70 293 SER B N 1
ATOM 4417 C CA . SER B 1 280 ? -10.604 -7.604 34.783 1.00 19.79 293 SER B CA 1
ATOM 4418 C C . SER B 1 280 ? -10.008 -8.548 33.727 1.00 20.57 293 SER B C 1
ATOM 4419 O O . SER B 1 280 ? -8.928 -8.298 33.228 1.00 20.42 293 SER B O 1
ATOM 4422 N N . LEU B 1 281 ? -10.713 -9.618 33.378 1.00 18.00 294 LEU B N 1
ATOM 4423 C CA . LEU B 1 281 ? -10.204 -10.563 32.378 1.00 23.82 294 LEU B CA 1
ATOM 4424 C C . LEU B 1 281 ? -10.056 -9.878 31.026 1.00 21.22 294 LEU B C 1
ATOM 4425 O O . LEU B 1 281 ? -9.048 -10.042 30.341 1.00 22.27 294 LEU B O 1
ATOM 4430 N N . GLN B 1 282 ? -11.068 -9.107 30.649 1.00 20.54 295 GLN B N 1
ATOM 4431 C CA . GLN B 1 282 ? -11.020 -8.359 29.409 1.00 15.63 295 GLN B CA 1
ATOM 4432 C C . GLN B 1 282 ? -9.902 -7.313 29.417 1.00 17.10 295 GLN B C 1
ATOM 4433 O O . GLN B 1 282 ? -9.167 -7.186 28.431 1.00 18.92 295 GLN B O 1
ATOM 4439 N N . ILE B 1 283 ? -9.764 -6.561 30.507 1.00 19.29 296 ILE B N 1
ATOM 4440 C CA . ILE B 1 283 ? -8.673 -5.582 30.584 1.00 19.08 296 ILE B CA 1
ATOM 4441 C C . ILE B 1 283 ? -7.313 -6.255 30.348 1.00 22.77 296 ILE B C 1
ATOM 4442 O O . ILE B 1 283 ? -6.514 -5.772 29.533 1.00 22.96 296 ILE B O 1
ATOM 4447 N N . GLN B 1 284 ? -7.067 -7.363 31.052 1.00 21.40 297 GLN B N 1
ATOM 4448 C CA . GLN B 1 284 ? -5.837 -8.141 30.915 1.00 25.48 297 GLN B CA 1
ATOM 4449 C C . GLN B 1 284 ? -5.622 -8.631 29.477 1.00 22.93 297 GLN B C 1
ATOM 4450 O O . GLN B 1 284 ? -4.514 -8.573 28.966 1.00 28.36 297 GLN B O 1
ATOM 4456 N N . LYS B 1 285 ? -6.687 -9.087 28.831 1.00 21.88 298 LYS B N 1
ATOM 4457 C CA . LYS B 1 285 ? -6.599 -9.597 27.463 1.00 23.51 298 LYS B CA 1
ATOM 4458 C C . LYS B 1 285 ? -6.379 -8.486 26.429 1.00 21.95 298 LYS B C 1
ATOM 4459 O O . LYS B 1 285 ? -5.609 -8.672 25.488 1.00 29.08 298 LYS B O 1
ATOM 4465 N N . ASN B 1 286 ? -7.031 -7.337 26.611 1.00 18.70 299 ASN B N 1
ATOM 4466 C CA . ASN B 1 286 ? -7.166 -6.369 25.522 1.00 21.35 299 ASN B CA 1
ATOM 4467 C C . ASN B 1 286 ? -6.293 -5.143 25.610 1.00 26.46 299 ASN B C 1
ATOM 4468 O O . ASN B 1 286 ? -6.071 -4.451 24.607 1.00 26.55 299 ASN B O 1
ATOM 4473 N N . PHE B 1 287 ? -5.827 -4.822 26.804 1.00 23.18 300 PHE B N 1
ATOM 4474 C CA . PHE B 1 287 ? -4.982 -3.674 26.938 1.00 24.90 300 PHE B CA 1
ATOM 4475 C C . PHE B 1 287 ? -3.543 -4.058 26.628 1.00 38.87 300 PHE B C 1
ATOM 4476 O O . PHE B 1 287 ? -2.996 -4.973 27.255 1.00 37.62 300 PHE B O 1
ATOM 4484 N N . ALA B 1 288 ? -2.980 -3.377 25.614 1.00 36.80 301 ALA B N 1
ATOM 4485 C CA . ALA B 1 288 ? -1.631 -3.632 25.074 1.00 44.38 301 ALA B CA 1
ATOM 4486 C C . ALA B 1 288 ? -0.612 -4.021 26.153 1.00 44.79 301 ALA B C 1
ATOM 4487 O O . ALA B 1 288 ? 0.254 -4.869 25.913 1.00 49.22 301 ALA B O 1
ATOM 4489 N N . LYS B 1 289 ? -0.714 -3.388 27.323 1.00 44.33 302 LYS B N 1
ATOM 4490 C CA . LYS B 1 289 ? -0.112 -3.912 28.559 1.00 46.71 302 LYS B CA 1
ATOM 4491 C C . LYS B 1 289 ? -1.191 -4.641 29.366 1.00 41.47 302 LYS B C 1
ATOM 4492 O O . LYS B 1 289 ? -1.014 -5.783 29.797 1.00 50.06 302 LYS B O 1
ATOM 4494 N N . GLY C 2 1 ? 8.371 -17.824 20.381 1.00 35.03 14 GLY D N 1
ATOM 4495 C CA . GLY C 2 1 ? 7.934 -19.184 19.870 1.00 36.48 14 GLY D CA 1
ATOM 4496 C C . GLY C 2 1 ? 7.494 -19.107 18.413 1.00 28.20 14 GLY D C 1
ATOM 4497 O O . GLY C 2 1 ? 6.304 -18.898 18.126 1.00 27.49 14 GLY D O 1
ATOM 4498 N N . VAL C 2 2 ? 8.432 -19.261 17.485 1.00 26.53 15 VAL D N 1
ATOM 4499 C CA . VAL C 2 2 ? 8.199 -18.809 16.111 1.00 26.16 15 VAL D CA 1
ATOM 4500 C C . VAL C 2 2 ? 8.435 -19.854 15.017 1.00 25.85 15 VAL D C 1
ATOM 4501 O O . VAL C 2 2 ? 9.326 -20.716 15.119 1.00 32.63 15 VAL D O 1
ATOM 4505 N N . SER C 2 3 ? 7.617 -19.733 13.973 1.00 24.67 16 SER D N 1
ATOM 4506 C CA . SER C 2 3 ? 7.786 -20.423 12.708 1.00 29.69 16 SER D CA 1
ATOM 4507 C C . SER C 2 3 ? 8.420 -19.448 11.709 1.00 29.77 16 SER D C 1
ATOM 4508 O O . SER C 2 3 ? 7.964 -18.315 11.562 1.00 25.90 16 SER D O 1
ATOM 4511 N N . LYS C 2 4 ? 9.466 -19.915 11.029 1.00 27.89 17 LYS D N 1
ATOM 4512 C CA . LYS C 2 4 ? 10.181 -19.156 10.006 1.00 23.86 17 LYS D CA 1
ATOM 4513 C C . LYS C 2 4 ? 9.487 -19.427 8.683 1.00 20.74 17 LYS D C 1
ATOM 4514 O O . LYS C 2 4 ? 9.305 -20.585 8.311 1.00 28.31 17 LYS D O 1
ATOM 4520 N N . PHE C 2 5 ? 9.046 -18.379 7.993 1.00 23.81 18 PHE D N 1
ATOM 4521 C CA . PHE C 2 5 ? 8.406 -18.535 6.679 1.00 22.41 18 PHE D CA 1
ATOM 4522 C C . PHE C 2 5 ? 9.359 -18.949 5.554 1.00 23.98 18 PHE D C 1
ATOM 4523 O O . PHE C 2 5 ? 10.519 -18.568 5.553 1.00 27.33 18 PHE D O 1
ATOM 4531 N N . ALA C 2 6 ? 8.807 -19.711 4.607 1.00 24.51 19 ALA D N 1
ATOM 4532 C CA . ALA C 2 6 ? 9.411 -20.083 3.316 1.00 35.74 19 ALA D CA 1
ATOM 4533 C C . ALA C 2 6 ? 10.392 -21.252 3.432 1.00 44.20 19 ALA D C 1
ATOM 4534 O O . ALA C 2 6 ? 9.969 -22.414 3.504 1.00 47.04 19 ALA D O 1
ATOM 4536 N N . VAL D 3 1 ? 14.638 32.753 32.088 1.00 28.93 14 VAL E N 1
ATOM 4537 C CA . VAL D 3 1 ? 13.156 32.910 31.995 1.00 31.52 14 VAL E CA 1
ATOM 4538 C C . VAL D 3 1 ? 12.584 33.951 32.946 1.00 29.78 14 VAL E C 1
ATOM 4539 O O . VAL D 3 1 ? 13.136 34.187 34.014 1.00 41.26 14 VAL E O 1
ATOM 4543 N N . SER D 3 2 ? 11.473 34.566 32.538 1.00 31.05 15 SER E N 1
ATOM 4544 C CA . SER D 3 2 ? 10.672 35.439 33.397 1.00 35.12 15 SER E CA 1
ATOM 4545 C C . SER D 3 2 ? 9.623 34.608 34.145 1.00 37.75 15 SER E C 1
ATOM 4546 O O . SER D 3 2 ? 8.861 33.862 33.519 1.00 33.83 15 SER E O 1
ATOM 4549 N N . LYS D 3 3 ? 9.589 34.733 35.472 1.00 34.02 16 LYS E N 1
ATOM 4550 C CA . LYS D 3 3 ? 8.573 34.056 36.282 1.00 34.03 16 LYS E CA 1
ATOM 4551 C C . LYS D 3 3 ? 7.317 34.919 36.346 1.00 33.05 16 LYS E C 1
ATOM 4552 O O . LYS D 3 3 ? 7.360 36.084 36.747 1.00 35.72 16 LYS E O 1
ATOM 4556 N N . PHE D 3 4 ? 6.191 34.357 35.929 1.00 25.50 17 PHE E N 1
ATOM 4557 C CA . PHE D 3 4 ? 4.910 35.068 36.009 1.00 32.19 17 PHE E CA 1
ATOM 4558 C C . PHE D 3 4 ? 4.492 35.408 37.453 1.00 35.79 17 PHE E C 1
ATOM 4559 O O . PHE D 3 4 ? 4.501 34.538 38.325 1.00 32.50 17 PHE E O 1
#

B-factor: mean 25.1, std 9.26, range [9.13, 73.73]

CATH classification: 3.30.200.20 (+1 more: 1.10.510.10)

Organism: Homo sapiens (NCBI:txid9606)

Radius of gyration: 24.9 Å; Cα contacts (8 Å, |Δi|>4): 1157; chains: 4; bounding box: 58×56×67 Å

Sequence (569 aa):
NIRKTFIFMEVLGSGAFSEVFLVKQQRLTGKLFALKCIKKSSLENEIAVLKKIKHENIVTLEDIYESTTHYYLVMQLVSGGELFDRILERGVYTEKDASLVIQQVLSAVKYLHENGIVHRDLKPENLLYLTPEENSKIMITDFGLSKMEQNGIMSSTACCGTPGYVAPEVLAQKPYSKAVDCWSIGVITYILLCGYPPFYEETESSKLFEKIKEGYYEFESPFWDDISESAKDFICHLLEKDPNERYTCEKALSHPWIDGNTALHRDIYPSVSLQIQKKNFAKSTTNIRKTFIFMEVLGSGAFSEVFLVKQRLTGKLFALKCCIKKSSLENEIAVLKKIKHENIVTLEDIYESTTHYYLVMQLVSGGELFDRRILERGVYTEKDASLVIQQVLSAVKYLHEENGIVHRDLKPENLLYLTPEENSKIMITDFGLSKMEQNGIMSTACCGTPGYVAPEVLAQKPYYSKAVDCWSIGVITYILLCGYPPFYEETESSKLFEKIKEGYYEFESPFWDDISESAKDFICHLLEKDPNERYTCEKALSHPWIDGNTALHRDIYPSVSLQIQKNFAKGVSKFAVSKF

Nearest PDB structures (foldseek):
  2jam-assembly1_A  TM=1.002E+00  e=3.289E-52  Homo sapiens
  4jbv-assembly1_A  TM=8.337E-01  e=2.641E-24  Toxoplasma gondii
  5w9e-assembly1_A  TM=8.264E-01  e=3.123E-24  Toxoplasma gondii
  2wei-assembly1_A  TM=8.094E-01  e=4.325E-23  Cryptosporidium parvum Iowa II
  4yuq-assembly2_B  TM=8.086E-01  e=1.535E-20  Eimeria tenella

InterPro domains:
  IPR000719 Protein kinase domain [PF00069] (25-277)
  IPR000719 Protein kinase domain [PS50011] (23-277)
  IPR000719 Protein kinase domain [SM00220] (23-277)
  IPR008271 Serine/threonine-protein kinase, active site [PS00108] (139-151)
  IPR011009 Protein kinase-like domain superfamily [SSF56112] (14-312)
  IPR017441 Protein kinase, ATP binding site [PS00107] (29-56)

Secondary structure (DSSP, 8-state):
-HHHHEEEEEEEEE-SSEEEEEEEETTT--EEEEEEEE--HHHHHHHHHHH---TTB--EEEEEE-SSEEEEEE----S-BHHHHHHHHS---HHHHHHHHHHHHHHHHHHHHTT----S--GGG-EESSSSTTPPEEB-S-STT-----BTTHHHHS---B--TTTBSS-S--HHHHHHHHHHHHHHHHHSS-TTTTS-HHHHHHHHHH------TTTTTTS-HHHHHHHHHHH-SSTTTSPPHHHHHTSHHHHSS-S-----HHHHHHHHHHH-TT-/---HHHHEEEEEEEEE-SSEEEEEEEETTT--EEEEEEEE--HHHHHHHHHHH---TTB--EEEEEE-SSEEEEEEPPP-S-BHHHHHHHHS---HHHHHHHHHHHHHHHHHHHHTT----S--GGG-EESSSSTTPPEEB-S-STT-----BTTHHHHS---B--TTTBSS-S--HHHHHHHHHHHHHHHHHSS-TTTTS-HHHHHHHHHH------TTTTTTS-HHHHHHHHHHH-SSTTTSPPHHHHHTSHHHHSS-S-----HHHHHHHHHHHS--/--EEP-/-EE-

Solvent-accessible surface area: 24785 Å² total; per-residue (Å²): 93,24,67,76,33,6,63,81,98,99,89,87,20,76,11,14,52,5,61,20,35,21,0,80,42,133,168,74,28,82,80,28,12,0,16,6,1,58,110,124,70,35,111,97,20,4,50,42,23,104,108,31,140,36,116,4,9,12,66,31,79,52,4,24,44,14,131,76,51,19,30,4,5,14,44,43,18,78,7,34,71,0,9,76,36,4,47,136,89,48,78,4,17,2,49,35,0,1,79,13,0,55,35,2,0,39,0,0,62,64,0,20,123,54,59,3,36,0,30,27,0,23,5,45,20,0,42,19,51,49,107,74,156,135,15,78,1,3,2,31,14,14,0,56,7,7,39,33,79,34,10,9,0,0,62,5,13,12,24,28,13,4,29,2,8,27,2,18,60,56,75,26,44,30,96,26,16,2,3,2,4,0,0,0,0,0,0,0,0,0,1,0,14,0,4,15,63,165,71,80,49,57,55,5,32,62,52,5,71,82,18,152,26,96,46,62,84,92,67,2,88,93,11,15,127,21,0,45,54,0,0,52,64,0,0,49,94,56,44,138,119,10,33,80,4,96,103,0,33,62,12,68,0,3,100,28,147,52,4,62,134,93,76,16,42,87,46,2,8,95,13,3,99,138,8,25,68,104,89,145,34,94,21,62,83,36,6,61,78,89,96,92,82,20,75,10,12,49,5,66,17,37,28,0,50,41,136,162,71,31,84,82,30,12,0,14,7,1,86,99,129,71,34,114,98,25,5,45,30,22,107,126,30,85,42,120,4,12,11,65,33,83,59,5,24,40,32,130,64,48,12,35,5,5,16,46,51,22,75,5,36,68,0,7,75,33,5,50,133,86,48,82,4,16,2,51,37,1,1,77,15,0,55,37,1,0,37,0,0,59,63,0,15,114,52,60,3,36,0,30,26,0,27,6,44,20,0,45,22,42,48,96,112,153,132,16,77,2,2,2,30,14,13,0,49,7,9,41,30,86,32,9,9,0,0,62,4,12,12,24,28,15,4,30,3,8,26,3,21,62,56,82,30,37,31,100,24,14,2,2,2,2,0,0,0,0,0,0,0,1,1,2,0,17,0,2,12,63,163,75,81,49,55,89,5,33,86,39,5,70,74,21,146,25,84,48,59,86,92,68,2,86,92,12,15,127,21,0,47,54,0,0,51,67,0,0,50,93,56,44,136,119,11,30,80,2,101,109,0,32,68,12,65,0,3,100,27,148,53,4,56,136,90,77,16,41,87,48,2,6,96,17,3,112,139,13,25,79,127,82,25,72,98,41,152,38,71,80,94